Protein AF-A0A7T8JZR8-F1 (afdb_monomer_lite)

Sequence (482 aa):
LTDTHVFYMATYSELYRILKDQNLSDTCKFGSVLASLYPYTIGYLQSKGLVLSWADTKGLDTAALNANKAAFKNKFALISCYLFTYAYSEFETYISQVWRRYAAMCHSASMEPVQESEVKNLLQACKISLNYRSGIISEAFGIVLLGTQLDKRMYASVADLPEYKDLTAECPHTEGARLIRDQAKLIFTKFQQASFGFGLSILEPLESVKEQLSSVFQKEVSKLRELATAYGGADYAGLREFLPTSLEVKSYPMVIYCGLLYHGRTIVDPDKKKKWDKYNVTSVGEHVPSDRARTECKSIAERLPLPTAEYIAESVKYLQAPVIDSQIKEAKILPEEVFALCFMKKIEGSWADDYFNKVYGDDLKAALKEALSRSVEIRGLEGLRDANVALAVSAQMRVLEAEWRKARDEFDADSAKKSVSSVVKTHQLYTSSRGSPGLFSRKLRGSWSFSNRDLPIDIQGLTLTRDCSASEPSISIIYINK

Structure (mmCIF, N/CA/C/O backbone):
data_AF-A0A7T8JZR8-F1
#
_entry.id   AF-A0A7T8JZR8-F1
#
loop_
_atom_site.group_PDB
_atom_site.id
_atom_site.type_symbol
_atom_site.label_atom_id
_atom_site.label_alt_id
_atom_site.label_comp_id
_atom_site.label_asym_id
_atom_site.label_entity_id
_atom_site.label_seq_id
_atom_site.pdbx_PDB_ins_code
_atom_site.Cartn_x
_atom_site.Cartn_y
_atom_site.Cartn_z
_atom_site.occupancy
_atom_site.B_iso_or_equiv
_atom_site.auth_seq_id
_atom_site.auth_comp_id
_atom_site.auth_asym_id
_atom_site.auth_atom_id
_atom_site.pdbx_PDB_model_num
ATOM 1 N N . LEU A 1 1 ? -13.210 -22.589 -21.292 1.00 41.72 1 LEU A N 1
ATOM 2 C CA . LEU A 1 1 ? -11.832 -22.279 -21.727 1.00 41.72 1 LEU A CA 1
ATOM 3 C C . LEU A 1 1 ? -11.361 -21.166 -20.816 1.00 41.72 1 LEU A C 1
ATOM 5 O O . LEU A 1 1 ? -11.937 -20.094 -20.866 1.00 41.72 1 LEU A O 1
ATOM 9 N N . THR A 1 2 ? -10.480 -21.475 -19.871 1.00 47.91 2 THR A N 1
ATOM 10 C CA . THR A 1 2 ? -9.906 -20.487 -18.951 1.00 47.91 2 THR A CA 1
ATOM 11 C C . THR A 1 2 ? -9.156 -19.440 -19.766 1.00 47.91 2 THR A C 1
ATOM 13 O O . THR A 1 2 ? -8.331 -19.822 -20.600 1.00 47.91 2 THR A O 1
ATOM 16 N N . ASP A 1 3 ? -9.462 -18.157 -19.554 1.00 69.00 3 ASP A N 1
ATOM 17 C CA . ASP A 1 3 ? -8.757 -17.034 -20.175 1.00 69.00 3 ASP A CA 1
ATOM 18 C C . ASP A 1 3 ? -7.264 -17.173 -19.881 1.00 69.00 3 ASP A C 1
ATOM 20 O O . ASP A 1 3 ? -6.789 -16.897 -18.781 1.00 69.00 3 ASP A O 1
ATOM 24 N N . THR A 1 4 ? -6.521 -17.696 -20.852 1.00 84.69 4 THR A N 1
ATOM 25 C CA . THR A 1 4 ? -5.082 -17.874 -20.707 1.00 84.69 4 THR A CA 1
ATOM 26 C C . THR A 1 4 ? -4.462 -16.493 -20.805 1.00 84.69 4 THR A C 1
ATOM 28 O O . THR A 1 4 ? -4.531 -15.851 -21.853 1.00 84.69 4 THR A O 1
ATOM 31 N N . HIS A 1 5 ? -3.884 -16.011 -19.706 1.00 92.62 5 HIS A N 1
ATOM 32 C CA . HIS A 1 5 ? -3.177 -14.739 -19.719 1.00 92.62 5 HIS A CA 1
ATOM 33 C C . HIS A 1 5 ? -1.956 -14.837 -20.636 1.00 92.62 5 HIS A C 1
ATOM 35 O O . HIS A 1 5 ? -1.255 -15.846 -20.636 1.00 92.62 5 HIS A O 1
ATOM 41 N N . VAL A 1 6 ? -1.700 -13.788 -21.412 1.00 93.31 6 VAL A N 1
ATOM 42 C CA . VAL A 1 6 ? -0.499 -13.664 -22.242 1.00 93.31 6 VAL A CA 1
ATOM 43 C C . VAL A 1 6 ? 0.322 -12.504 -21.699 1.00 93.31 6 VAL A C 1
ATOM 45 O O . VAL A 1 6 ? -0.218 -11.439 -21.406 1.00 93.31 6 VAL A O 1
ATOM 48 N N . PHE A 1 7 ? 1.621 -12.719 -21.547 1.00 94.69 7 PHE A N 1
ATOM 49 C CA . PHE A 1 7 ? 2.598 -11.730 -21.115 1.00 94.69 7 PHE A CA 1
ATOM 50 C C . PHE A 1 7 ? 3.737 -11.695 -22.124 1.00 94.69 7 PHE A C 1
ATOM 52 O O . PHE A 1 7 ? 4.119 -12.729 -22.670 1.00 94.69 7 PHE A O 1
ATOM 59 N N . TYR A 1 8 ? 4.308 -10.520 -22.352 1.00 91.75 8 TYR A N 1
ATOM 60 C CA . TYR A 1 8 ? 5.354 -10.329 -23.345 1.00 91.75 8 TYR A CA 1
ATOM 61 C C . TYR A 1 8 ? 6.669 -9.911 -22.695 1.00 91.75 8 TYR A C 1
ATOM 63 O O . TYR A 1 8 ? 6.718 -8.952 -21.924 1.00 91.75 8 TYR A O 1
ATOM 71 N N . MET A 1 9 ? 7.742 -10.610 -23.053 1.00 89.31 9 MET A N 1
ATOM 72 C CA . MET A 1 9 ? 9.108 -10.138 -22.862 1.00 89.31 9 MET A CA 1
ATOM 73 C C . MET A 1 9 ? 9.462 -9.190 -24.005 1.00 89.31 9 MET A C 1
ATOM 75 O O . MET A 1 9 ? 9.386 -9.565 -25.177 1.00 89.31 9 MET A O 1
ATOM 79 N N . ALA A 1 10 ? 9.813 -7.957 -23.653 1.00 86.69 10 ALA A N 1
ATOM 80 C CA . ALA A 1 10 ? 9.878 -6.847 -24.589 1.00 86.69 10 ALA A CA 1
ATOM 81 C C . ALA A 1 10 ? 10.917 -5.795 -24.159 1.00 86.69 10 ALA A C 1
ATOM 83 O O . ALA A 1 10 ? 11.180 -5.575 -22.976 1.00 86.69 10 ALA A O 1
ATOM 84 N N . THR A 1 11 ? 11.489 -5.090 -25.130 1.00 83.69 11 THR A N 1
ATOM 85 C CA . THR A 1 11 ? 12.331 -3.907 -24.898 1.00 83.69 11 THR A CA 1
ATOM 86 C C . THR A 1 11 ? 11.499 -2.716 -24.402 1.00 83.69 11 THR A C 1
ATOM 88 O O . THR A 1 11 ? 10.284 -2.672 -24.574 1.00 83.69 11 THR A O 1
ATOM 91 N N . TYR A 1 12 ? 12.134 -1.663 -23.871 1.00 82.62 12 TYR A N 1
ATOM 92 C CA . TYR A 1 12 ? 11.438 -0.423 -23.466 1.00 82.62 12 TYR A CA 1
ATOM 93 C C . TYR A 1 12 ? 10.570 0.192 -24.581 1.00 82.62 12 TYR A C 1
ATOM 95 O O . TYR A 1 12 ? 9.507 0.756 -24.317 1.00 82.62 12 TYR A O 1
ATOM 103 N N . SER A 1 13 ? 11.017 0.107 -25.837 1.00 84.06 13 SER A N 1
ATOM 104 C CA . SER A 1 13 ? 10.266 0.626 -26.987 1.00 84.06 13 SER A CA 1
ATOM 105 C C . SER A 1 13 ? 9.010 -0.194 -27.272 1.00 84.06 13 SER A C 1
ATOM 107 O O . SER A 1 13 ? 7.984 0.367 -27.649 1.00 84.06 13 SER A O 1
ATOM 109 N N . GLU A 1 14 ? 9.091 -1.506 -27.091 1.00 88.25 14 GLU A N 1
ATOM 110 C CA . GLU A 1 14 ? 7.977 -2.429 -27.288 1.00 88.25 14 GLU A CA 1
ATOM 111 C C . GLU A 1 14 ? 7.014 -2.385 -26.108 1.00 88.25 14 GLU A C 1
ATOM 113 O O . GLU A 1 14 ? 5.815 -2.289 -26.334 1.00 88.25 14 GLU A O 1
ATOM 118 N N . LEU A 1 15 ? 7.509 -2.304 -24.869 1.00 90.50 15 LEU A N 1
ATOM 119 C CA . LEU A 1 15 ? 6.682 -2.046 -23.688 1.00 90.50 15 LEU A CA 1
ATOM 120 C C . LEU A 1 15 ? 5.866 -0.763 -23.853 1.00 90.50 15 LEU A C 1
ATOM 122 O O . LEU A 1 15 ? 4.669 -0.759 -23.592 1.00 90.50 15 LEU A O 1
ATOM 126 N N . TYR A 1 16 ? 6.468 0.314 -24.365 1.00 89.62 16 TYR A N 1
ATOM 127 C CA . TYR A 1 16 ? 5.731 1.544 -24.668 1.00 89.62 16 TYR A CA 1
ATOM 128 C C . TYR A 1 16 ? 4.582 1.319 -25.669 1.00 89.62 16 TYR A C 1
ATOM 130 O O . TYR A 1 16 ? 3.525 1.934 -25.535 1.00 89.62 16 TYR A O 1
ATOM 138 N N . ARG A 1 17 ? 4.762 0.436 -26.662 1.00 90.06 17 ARG A N 1
ATOM 139 C CA . ARG A 1 17 ? 3.700 0.056 -27.609 1.00 90.06 17 ARG A CA 1
ATOM 140 C C . ARG A 1 17 ? 2.640 -0.817 -26.937 1.00 90.06 17 ARG A C 1
ATOM 142 O O . ARG A 1 17 ? 1.466 -0.487 -27.045 1.00 90.06 17 ARG A O 1
ATOM 149 N N . ILE A 1 18 ? 3.053 -1.844 -26.191 1.00 92.38 18 ILE A N 1
ATOM 150 C CA . ILE A 1 18 ? 2.184 -2.752 -25.423 1.00 92.38 18 ILE A CA 1
ATOM 151 C C . ILE A 1 18 ? 1.272 -1.959 -24.481 1.00 92.38 18 ILE A C 1
ATOM 153 O O . ILE A 1 18 ? 0.063 -2.168 -24.465 1.00 92.38 18 ILE A O 1
ATOM 157 N N . LEU A 1 19 ? 1.823 -0.999 -23.731 1.00 94.00 19 LEU A N 1
ATOM 158 C CA . LEU A 1 19 ? 1.043 -0.181 -22.798 1.00 94.00 19 LEU A CA 1
ATOM 159 C C . LEU A 1 19 ? -0.003 0.693 -23.506 1.00 94.00 19 LEU A C 1
ATOM 161 O O . LEU A 1 19 ? -1.056 0.975 -22.932 1.00 94.00 19 LEU A O 1
ATOM 165 N N . LYS A 1 20 ? 0.266 1.126 -24.742 1.00 91.50 20 LYS A N 1
ATOM 166 C CA . LYS A 1 20 ? -0.655 1.942 -25.551 1.00 91.50 20 LYS A CA 1
ATOM 167 C C . LYS A 1 20 ? -1.647 1.116 -26.368 1.00 91.50 20 LYS A C 1
ATOM 169 O O . LYS A 1 20 ? -2.601 1.691 -26.890 1.00 91.50 20 LYS A O 1
ATOM 174 N N . ASP A 1 21 ? -1.442 -0.193 -26.486 1.00 91.00 21 ASP A N 1
ATOM 175 C CA . ASP A 1 21 ? -2.362 -1.076 -27.194 1.00 91.00 21 ASP A CA 1
ATOM 176 C C . ASP A 1 21 ? -3.663 -1.224 -26.397 1.00 91.00 21 ASP A C 1
ATOM 178 O O . ASP A 1 21 ? -3.667 -1.606 -25.228 1.00 91.00 21 ASP A O 1
ATOM 182 N N . GLN A 1 22 ? -4.787 -0.883 -27.016 1.00 90.44 22 GLN A N 1
ATOM 183 C CA . GLN A 1 22 ? -6.100 -0.919 -26.370 1.00 90.44 22 GLN A CA 1
ATOM 184 C C . GLN A 1 22 ? -6.739 -2.310 -26.421 1.00 90.44 22 GLN A C 1
ATOM 186 O O . GLN A 1 22 ? -7.722 -2.540 -25.724 1.00 90.44 22 GLN A O 1
ATOM 191 N N . ASN A 1 23 ? -6.178 -3.230 -27.208 1.00 90.56 23 ASN A N 1
ATOM 192 C CA . ASN A 1 23 ? -6.662 -4.603 -27.329 1.00 90.56 23 ASN A CA 1
ATOM 193 C C . ASN A 1 23 ? -6.076 -5.527 -26.254 1.00 90.56 23 ASN A C 1
ATOM 195 O O . ASN A 1 23 ? -6.557 -6.642 -26.070 1.00 90.56 23 ASN A O 1
ATOM 199 N N . LEU A 1 24 ? -5.033 -5.079 -25.550 1.00 91.12 24 LEU A N 1
ATOM 200 C CA . LEU A 1 24 ? -4.403 -5.839 -24.476 1.00 91.12 24 LEU A CA 1
ATOM 201 C C . LEU A 1 24 ? -5.038 -5.502 -23.127 1.00 91.12 24 LEU A C 1
ATOM 203 O O . LEU A 1 24 ? -5.243 -4.332 -22.794 1.00 91.12 24 LEU A O 1
ATOM 207 N N . SER A 1 25 ? -5.295 -6.538 -22.326 1.00 92.38 25 SER A N 1
ATOM 208 C CA . SER A 1 25 ? -5.801 -6.379 -20.963 1.00 92.38 25 SER A CA 1
ATOM 209 C C . SER A 1 25 ? -4.773 -5.709 -20.050 1.00 92.38 25 SER A C 1
ATOM 211 O O . SER A 1 25 ? -3.560 -5.804 -20.265 1.00 92.38 25 SER A O 1
ATOM 213 N N . ASP A 1 26 ? -5.243 -5.084 -18.969 1.00 92.88 26 ASP A N 1
ATOM 214 C CA . ASP A 1 26 ? -4.351 -4.514 -17.957 1.00 92.88 26 ASP A CA 1
ATOM 215 C C . ASP A 1 26 ? -3.457 -5.594 -17.323 1.00 92.88 26 ASP A C 1
ATOM 217 O O . ASP A 1 26 ? -2.276 -5.345 -17.086 1.00 92.88 26 ASP A O 1
ATOM 221 N N . THR A 1 27 ? -3.957 -6.826 -17.147 1.00 94.12 27 THR A N 1
ATOM 222 C CA . THR A 1 27 ? -3.154 -7.979 -16.693 1.00 94.12 27 THR A CA 1
ATOM 223 C C . THR A 1 27 ? -1.968 -8.232 -17.611 1.00 94.12 27 THR A C 1
ATOM 225 O O . THR A 1 27 ? -0.836 -8.323 -17.139 1.00 94.12 27 THR A O 1
ATOM 228 N N . CYS A 1 28 ? -2.218 -8.292 -18.922 1.00 94.44 28 CYS A N 1
ATOM 229 C CA . CYS A 1 28 ? -1.183 -8.473 -19.931 1.00 94.44 28 CYS A CA 1
ATOM 230 C C . CYS A 1 28 ? -0.156 -7.338 -19.859 1.00 94.44 28 CYS A C 1
ATOM 232 O O . CYS A 1 28 ? 1.047 -7.592 -19.818 1.00 94.44 28 CYS A O 1
ATOM 234 N N . LYS A 1 29 ? -0.615 -6.084 -19.797 1.00 95.12 29 LYS A N 1
ATOM 235 C CA . LYS A 1 29 ? 0.247 -4.894 -19.752 1.00 95.12 29 LYS A CA 1
ATOM 236 C C . LYS A 1 29 ? 1.151 -4.875 -18.521 1.00 95.12 29 LYS A C 1
ATOM 238 O O . LYS A 1 29 ? 2.370 -4.791 -18.669 1.00 95.12 29 LYS A O 1
ATOM 243 N N . PHE A 1 30 ? 0.578 -5.004 -17.321 1.00 95.69 30 PHE A N 1
ATOM 244 C CA . PHE A 1 30 ? 1.347 -5.043 -16.074 1.00 95.69 30 PHE A CA 1
ATOM 245 C C . PHE A 1 30 ? 2.316 -6.226 -16.057 1.00 95.69 30 PHE A C 1
ATOM 247 O O . PHE A 1 30 ? 3.506 -6.031 -15.814 1.00 95.69 30 PHE A O 1
ATOM 254 N N . GLY A 1 31 ? 1.838 -7.432 -16.376 1.00 95.12 31 GLY A N 1
ATOM 255 C CA . GLY A 1 31 ? 2.672 -8.632 -16.383 1.00 95.12 31 GLY A CA 1
ATOM 256 C C . GLY A 1 31 ? 3.821 -8.553 -17.390 1.00 95.12 31 GLY A C 1
ATOM 257 O O . GLY A 1 31 ? 4.935 -8.939 -17.059 1.00 95.12 31 GLY A O 1
ATOM 258 N N . SER A 1 32 ? 3.600 -7.967 -18.573 1.00 95.06 32 SER A N 1
ATOM 259 C CA . SER A 1 32 ? 4.653 -7.773 -19.585 1.00 95.06 32 SER A CA 1
ATOM 260 C C . SER A 1 32 ? 5.750 -6.823 -19.105 1.00 95.06 32 SER A C 1
ATOM 262 O O . SER A 1 32 ? 6.937 -7.101 -19.277 1.00 95.06 32 SER A O 1
ATOM 264 N N . VAL A 1 33 ? 5.373 -5.713 -18.457 1.00 94.38 33 VAL A N 1
ATOM 265 C CA . VAL A 1 33 ? 6.353 -4.787 -17.874 1.00 94.38 33 VAL A CA 1
ATOM 266 C C . VAL A 1 33 ? 7.140 -5.471 -16.754 1.00 94.38 33 VAL A C 1
ATOM 268 O O . VAL A 1 33 ? 8.365 -5.371 -16.737 1.00 94.38 33 VAL A O 1
ATOM 271 N N . LEU A 1 34 ? 6.468 -6.187 -15.847 1.00 94.31 34 LEU A N 1
ATOM 272 C CA . LEU A 1 34 ? 7.130 -6.879 -14.737 1.00 94.31 34 LEU A CA 1
ATOM 273 C C . LEU A 1 34 ? 8.073 -7.985 -15.236 1.00 94.31 34 LEU A C 1
ATOM 275 O O . LEU A 1 34 ? 9.227 -8.010 -14.819 1.00 94.31 34 LEU A O 1
ATOM 279 N N . ALA A 1 35 ? 7.636 -8.816 -16.187 1.00 91.94 35 ALA A N 1
ATOM 280 C CA . ALA A 1 35 ? 8.461 -9.855 -16.809 1.00 91.94 35 ALA A CA 1
ATOM 281 C C . ALA A 1 35 ? 9.707 -9.280 -17.497 1.00 91.94 35 ALA A C 1
ATOM 283 O O . ALA A 1 35 ? 10.788 -9.861 -17.423 1.00 91.94 35 ALA A O 1
ATOM 284 N N . SER A 1 36 ? 9.559 -8.131 -18.163 1.00 90.00 36 SER A N 1
ATOM 285 C CA . SER A 1 36 ? 10.637 -7.507 -18.934 1.00 90.00 36 SER A CA 1
ATOM 286 C C . SER A 1 36 ? 11.642 -6.752 -18.062 1.00 90.00 36 SER A C 1
ATOM 288 O O . SER A 1 36 ? 12.839 -6.781 -18.339 1.00 90.00 36 SER A O 1
ATOM 290 N N . LEU A 1 37 ? 11.178 -6.066 -17.010 1.00 88.62 37 LEU A N 1
ATOM 291 C CA . LEU A 1 37 ? 12.050 -5.323 -16.091 1.00 88.62 37 LEU A CA 1
ATOM 292 C C . LEU A 1 37 ? 12.668 -6.214 -15.009 1.00 88.62 37 LEU A C 1
ATOM 294 O O . LEU A 1 37 ? 13.766 -5.921 -14.536 1.00 88.62 37 LEU A O 1
ATOM 298 N N . TYR A 1 38 ? 11.975 -7.288 -14.628 1.00 89.94 38 TYR A N 1
ATOM 299 C CA . TYR A 1 38 ? 12.354 -8.185 -13.542 1.00 89.94 38 TYR A CA 1
ATOM 300 C C . TYR A 1 38 ? 12.228 -9.647 -13.996 1.00 89.94 38 TYR A C 1
ATOM 302 O O . TYR A 1 38 ? 11.272 -10.330 -13.619 1.00 89.94 38 TYR A O 1
ATOM 310 N N . PRO A 1 39 ? 13.186 -10.166 -14.789 1.00 87.06 39 PRO A N 1
ATOM 311 C CA . PRO A 1 39 ? 13.070 -11.492 -15.402 1.00 87.06 39 PRO A CA 1
ATOM 312 C C . PRO A 1 39 ? 12.898 -12.649 -14.405 1.00 87.06 39 PRO A C 1
ATOM 314 O O . PRO A 1 39 ? 12.284 -13.658 -14.728 1.00 87.06 39 PRO A O 1
ATOM 317 N N . TYR A 1 40 ? 13.339 -12.497 -13.155 1.00 87.12 40 TYR A N 1
ATOM 318 C CA . TYR A 1 40 ? 13.096 -13.489 -12.099 1.00 87.12 40 TYR A CA 1
ATOM 319 C C . TYR A 1 40 ? 11.605 -13.653 -11.724 1.00 87.12 40 TYR A C 1
ATOM 321 O O . TYR A 1 40 ? 11.249 -14.589 -11.013 1.00 87.12 40 TYR A O 1
ATOM 329 N N . THR A 1 41 ? 10.712 -12.783 -12.209 1.00 90.12 41 THR A N 1
ATOM 330 C CA . THR A 1 41 ? 9.250 -12.946 -12.093 1.00 90.12 41 THR A CA 1
ATOM 331 C C . THR A 1 41 ? 8.663 -13.886 -13.152 1.00 90.12 41 THR A C 1
ATOM 333 O O . THR A 1 41 ? 7.527 -14.339 -13.000 1.00 90.12 41 THR A O 1
ATOM 336 N N . ILE A 1 42 ? 9.418 -14.217 -14.210 1.00 90.31 42 ILE A N 1
ATOM 337 C CA . ILE A 1 42 ? 8.929 -14.987 -15.364 1.00 90.31 42 ILE A CA 1
ATOM 338 C C . ILE A 1 42 ? 8.408 -16.357 -14.945 1.00 90.31 42 ILE A C 1
ATOM 340 O O . ILE A 1 42 ? 7.319 -16.723 -15.371 1.00 90.31 42 ILE A O 1
ATOM 344 N N . GLY A 1 43 ? 9.125 -17.090 -14.086 1.00 90.50 43 GLY A N 1
ATOM 345 C CA . GLY A 1 43 ? 8.690 -18.423 -13.652 1.00 90.50 43 GLY A CA 1
ATOM 346 C C . GLY A 1 43 ? 7.310 -18.406 -12.982 1.00 90.50 43 GLY A C 1
ATOM 347 O O . GLY A 1 43 ? 6.474 -19.268 -13.245 1.00 90.50 43 GLY A O 1
ATOM 348 N N . TYR A 1 44 ? 7.028 -17.369 -12.187 1.00 91.69 44 TYR A N 1
ATOM 349 C CA . TYR A 1 44 ? 5.700 -17.167 -11.612 1.00 91.69 44 TYR A CA 1
ATOM 350 C C . TYR A 1 44 ? 4.665 -16.822 -12.685 1.00 91.69 44 TYR A C 1
ATOM 352 O O . TYR A 1 44 ? 3.624 -17.471 -12.757 1.00 91.69 44 TYR A O 1
ATOM 360 N N . LEU A 1 45 ? 4.948 -15.852 -13.556 1.00 92.88 45 LEU A N 1
ATOM 361 C CA . LEU A 1 45 ? 4.008 -15.435 -14.602 1.00 92.88 45 LEU A CA 1
ATOM 362 C C . LEU A 1 45 ? 3.698 -16.569 -15.595 1.00 92.88 45 LEU A C 1
ATOM 364 O O . LEU A 1 45 ? 2.551 -16.715 -16.010 1.00 92.88 45 LEU A O 1
ATOM 368 N N . GLN A 1 46 ? 4.673 -17.429 -15.900 1.00 93.38 46 GLN A N 1
ATOM 369 C CA . GLN A 1 46 ? 4.492 -18.649 -16.696 1.00 93.38 46 GLN A CA 1
ATOM 370 C C . GLN A 1 46 ? 3.576 -19.671 -16.013 1.00 93.38 46 GLN A C 1
ATOM 372 O O . GLN A 1 46 ? 2.843 -20.388 -16.685 1.00 93.38 46 GLN A O 1
ATOM 377 N N . SER A 1 47 ? 3.565 -19.734 -14.678 1.00 92.50 47 SER A N 1
ATOM 378 C CA . SER A 1 47 ? 2.621 -20.597 -13.952 1.00 92.50 47 SER A CA 1
ATOM 379 C C . SER A 1 47 ? 1.168 -20.106 -14.037 1.00 92.50 47 SER A C 1
ATOM 381 O O . SER A 1 47 ? 0.243 -20.872 -13.771 1.00 92.50 47 SER A O 1
ATOM 383 N N . LYS A 1 48 ? 0.958 -18.834 -14.410 1.00 93.12 48 LYS A N 1
ATOM 384 C CA . LYS A 1 48 ? -0.357 -18.179 -14.503 1.00 93.12 48 LYS A CA 1
ATOM 385 C C . LYS A 1 48 ? -0.820 -17.940 -15.945 1.00 93.12 48 LYS A C 1
ATOM 387 O O . LYS A 1 48 ? -1.968 -17.557 -16.158 1.00 93.12 48 LYS A O 1
ATOM 392 N N . GLY A 1 49 ? 0.052 -18.133 -16.933 1.00 91.81 49 GLY A N 1
ATOM 393 C CA . GLY A 1 49 ? -0.225 -17.833 -18.334 1.00 91.81 49 GLY A CA 1
ATOM 394 C C . GLY A 1 49 ? 0.957 -18.118 -19.260 1.00 91.81 49 GLY A C 1
ATOM 395 O O . GLY A 1 49 ? 1.936 -18.753 -18.885 1.00 91.81 49 GLY A O 1
ATOM 396 N N . LEU A 1 50 ? 0.876 -17.634 -20.494 1.00 90.56 50 LEU A N 1
ATOM 397 C CA . LEU A 1 50 ? 1.939 -17.756 -21.486 1.00 90.56 50 LEU A CA 1
ATOM 398 C C . LEU A 1 50 ? 2.843 -16.528 -21.433 1.00 90.56 50 LEU A C 1
ATOM 400 O O . LEU A 1 50 ? 2.371 -15.406 -21.592 1.00 90.56 50 LEU A O 1
ATOM 404 N N . VAL A 1 51 ? 4.149 -16.738 -21.267 1.00 88.56 51 VAL A N 1
ATOM 405 C CA . VAL A 1 51 ? 5.152 -15.681 -21.446 1.00 88.56 51 VAL A CA 1
ATOM 406 C C . VAL A 1 51 ? 5.796 -15.865 -22.814 1.00 88.56 51 VAL A C 1
ATOM 408 O O . VAL A 1 51 ? 6.483 -16.857 -23.053 1.00 88.56 51 VAL A O 1
ATOM 411 N N . LEU A 1 52 ? 5.543 -14.922 -23.717 1.00 87.38 52 LEU A N 1
ATOM 412 C CA . LEU A 1 52 ? 6.013 -14.936 -25.098 1.00 87.38 52 LEU A CA 1
ATOM 413 C C . LEU A 1 52 ? 7.110 -13.889 -25.297 1.00 87.38 52 LEU A C 1
ATOM 415 O O . LEU A 1 52 ? 7.097 -12.828 -24.676 1.00 87.38 52 LEU A O 1
ATOM 419 N N . SER A 1 53 ? 8.045 -14.160 -26.202 1.00 81.56 53 SER A N 1
ATOM 420 C CA . SER A 1 53 ? 8.950 -13.126 -26.711 1.00 81.56 53 SER A CA 1
ATOM 421 C C . SER A 1 53 ? 8.230 -12.313 -27.787 1.00 81.56 53 SER A C 1
ATOM 423 O O . SER A 1 53 ? 7.568 -12.900 -28.643 1.00 81.56 53 SER A O 1
ATOM 425 N N . TRP A 1 54 ? 8.338 -10.983 -27.752 1.00 71.56 54 TRP A N 1
ATOM 426 C CA . TRP A 1 54 ? 7.700 -10.125 -28.758 1.00 71.56 54 TRP A CA 1
ATOM 427 C C . TRP A 1 54 ? 8.386 -10.227 -30.143 1.00 71.56 54 TRP A C 1
ATOM 429 O O . TRP A 1 54 ? 7.681 -10.211 -31.147 1.00 71.56 54 TRP A O 1
ATOM 439 N N . ALA A 1 55 ? 9.721 -10.385 -30.184 1.00 53.75 55 ALA A N 1
ATOM 440 C CA . ALA A 1 55 ? 10.600 -10.928 -31.248 1.00 53.75 55 ALA A CA 1
ATOM 441 C C . ALA A 1 55 ? 12.068 -10.483 -30.990 1.00 53.75 55 ALA A C 1
ATOM 443 O O . ALA A 1 55 ? 12.284 -9.372 -30.522 1.00 53.75 55 ALA A O 1
ATOM 444 N N . ASP A 1 56 ? 13.060 -11.344 -31.284 1.00 43.16 56 ASP A N 1
ATOM 445 C CA . ASP A 1 56 ? 14.531 -11.139 -31.237 1.00 43.16 56 ASP A CA 1
ATOM 446 C C . ASP A 1 56 ? 15.104 -10.268 -30.097 1.00 43.16 56 ASP A C 1
ATOM 448 O O . ASP A 1 56 ? 15.451 -9.096 -30.253 1.00 43.16 56 ASP A O 1
ATOM 452 N N . THR A 1 57 ? 15.323 -10.888 -28.935 1.00 47.62 57 THR A N 1
ATOM 453 C CA . THR A 1 57 ? 16.036 -10.277 -27.807 1.00 47.62 57 THR A CA 1
ATOM 454 C C . THR A 1 57 ? 17.497 -9.976 -28.156 1.00 47.62 57 THR A C 1
ATOM 456 O O . THR A 1 57 ? 18.368 -10.839 -28.041 1.00 47.62 57 THR A O 1
ATOM 459 N N . LYS A 1 58 ? 17.806 -8.716 -28.471 1.00 40.53 58 LYS A N 1
ATOM 460 C CA . LYS A 1 58 ? 19.057 -8.106 -28.004 1.00 40.53 58 LYS A CA 1
ATOM 461 C C . LYS A 1 58 ? 18.720 -7.302 -26.760 1.00 40.53 58 LYS A C 1
ATOM 463 O O . LYS A 1 58 ? 17.764 -6.533 -26.768 1.00 40.53 58 LYS A O 1
ATOM 468 N N . GLY A 1 59 ? 19.437 -7.613 -25.681 1.00 46.22 59 GLY A N 1
ATOM 469 C CA . GLY A 1 59 ? 19.127 -7.204 -24.317 1.00 46.22 59 GLY A CA 1
ATOM 470 C C . GLY A 1 59 ? 18.969 -5.700 -24.121 1.00 46.22 59 GLY A C 1
ATOM 471 O O . GLY A 1 59 ? 19.132 -4.901 -25.037 1.00 46.22 59 GLY A O 1
ATOM 472 N N . LEU A 1 60 ? 18.649 -5.337 -22.882 1.00 46.56 60 LEU A N 1
ATOM 473 C CA . LEU A 1 60 ? 18.588 -3.964 -22.392 1.00 46.56 60 LEU A CA 1
ATOM 474 C C . LEU A 1 60 ? 19.784 -3.145 -22.894 1.00 46.56 60 LEU A C 1
ATOM 476 O O . LEU A 1 60 ? 20.873 -3.215 -22.331 1.00 46.56 60 LEU A O 1
ATOM 480 N N . ASP A 1 61 ? 19.570 -2.382 -23.965 1.00 45.59 61 ASP A N 1
ATOM 481 C CA . ASP A 1 61 ? 20.592 -1.517 -24.532 1.00 45.59 61 ASP A CA 1
ATOM 482 C C . ASP A 1 61 ? 20.734 -0.284 -23.633 1.00 45.59 61 ASP A C 1
ATOM 484 O O . ASP A 1 61 ? 20.110 0.762 -23.824 1.00 45.59 61 ASP A O 1
ATOM 488 N N . THR A 1 62 ? 21.538 -0.437 -22.585 1.00 45.44 62 THR A N 1
ATOM 489 C CA . THR A 1 62 ? 21.961 0.652 -21.706 1.00 45.44 62 THR A CA 1
ATOM 490 C C . THR A 1 62 ? 22.808 1.688 -22.451 1.00 45.44 62 THR A C 1
ATOM 492 O O . THR A 1 62 ? 22.893 2.825 -21.987 1.00 45.44 62 THR A O 1
ATOM 495 N N . ALA A 1 63 ? 23.365 1.375 -23.631 1.00 44.75 63 ALA A N 1
ATOM 496 C CA . ALA A 1 63 ? 24.058 2.355 -24.467 1.00 44.75 63 ALA A CA 1
ATOM 497 C C . ALA A 1 63 ? 23.068 3.298 -25.184 1.00 44.75 63 ALA A C 1
ATOM 499 O O . ALA A 1 63 ? 23.349 4.492 -25.338 1.00 44.75 63 ALA A O 1
ATOM 500 N N . ALA A 1 64 ? 21.856 2.829 -25.505 1.00 43.84 64 ALA A N 1
ATOM 501 C CA . ALA A 1 64 ? 20.774 3.665 -26.038 1.00 43.84 64 ALA A CA 1
ATOM 502 C C . ALA A 1 64 ? 20.201 4.673 -25.019 1.00 43.84 64 ALA A C 1
ATOM 504 O O . ALA A 1 64 ? 19.592 5.670 -25.421 1.00 43.84 64 ALA A O 1
ATOM 505 N N . LEU A 1 65 ? 20.446 4.475 -23.717 1.00 45.94 65 LEU A N 1
ATOM 506 C CA . LEU A 1 65 ? 20.067 5.410 -22.645 1.00 45.94 65 LEU A CA 1
ATOM 507 C C . LEU A 1 65 ? 20.714 6.799 -22.838 1.00 45.94 65 LEU A C 1
ATOM 509 O O . LEU A 1 65 ? 20.158 7.816 -22.422 1.00 45.94 65 LEU A O 1
ATOM 513 N N . ASN A 1 66 ? 21.849 6.849 -23.548 1.00 46.66 66 ASN A N 1
ATOM 514 C CA . ASN A 1 66 ? 22.612 8.070 -23.803 1.00 46.66 66 ASN A CA 1
ATOM 515 C C . ASN A 1 66 ? 22.385 8.689 -25.195 1.00 46.66 66 ASN A C 1
ATOM 517 O O . ASN A 1 66 ? 22.612 9.889 -25.352 1.00 46.66 66 ASN A O 1
ATOM 521 N N . ALA A 1 67 ? 21.917 7.925 -26.190 1.00 49.25 67 ALA A N 1
ATOM 522 C CA . ALA A 1 67 ? 21.903 8.359 -27.593 1.00 49.25 67 ALA A CA 1
ATOM 523 C C . ALA A 1 67 ? 20.660 9.178 -28.005 1.00 49.25 67 ALA A C 1
ATOM 525 O O . ALA A 1 67 ? 20.742 9.995 -28.920 1.00 49.25 67 ALA A O 1
ATOM 526 N N . ASN A 1 68 ? 19.509 9.008 -27.334 1.00 58.38 68 ASN A N 1
ATOM 527 C CA . ASN A 1 68 ? 18.300 9.806 -27.599 1.00 58.38 68 ASN A CA 1
ATOM 528 C C . ASN A 1 68 ? 17.479 10.052 -26.319 1.00 58.38 68 ASN A C 1
ATOM 530 O O . ASN A 1 68 ? 16.438 9.433 -26.071 1.00 58.38 68 ASN A O 1
ATOM 534 N N . LYS A 1 69 ? 17.982 10.969 -25.483 1.00 62.47 69 LYS A N 1
ATOM 535 C CA . LYS A 1 69 ? 17.457 11.247 -24.135 1.00 62.47 69 LYS A CA 1
ATOM 536 C C . LYS A 1 69 ? 15.971 11.631 -24.126 1.00 62.47 69 LYS A C 1
ATOM 538 O O . LYS A 1 69 ? 15.249 11.197 -23.237 1.00 62.47 69 LYS A O 1
ATOM 543 N N . ALA A 1 70 ? 15.489 12.393 -25.111 1.00 62.72 70 ALA A N 1
ATOM 544 C CA . ALA A 1 70 ? 14.092 12.843 -25.157 1.00 62.72 70 ALA A CA 1
ATOM 545 C C . ALA A 1 70 ? 13.108 11.693 -25.450 1.00 62.72 70 ALA A C 1
ATOM 547 O O . ALA A 1 70 ? 12.118 11.523 -24.741 1.00 62.72 70 ALA A O 1
ATOM 548 N N . ALA A 1 71 ? 13.412 10.843 -26.438 1.00 65.31 71 ALA A N 1
ATOM 549 C CA . ALA A 1 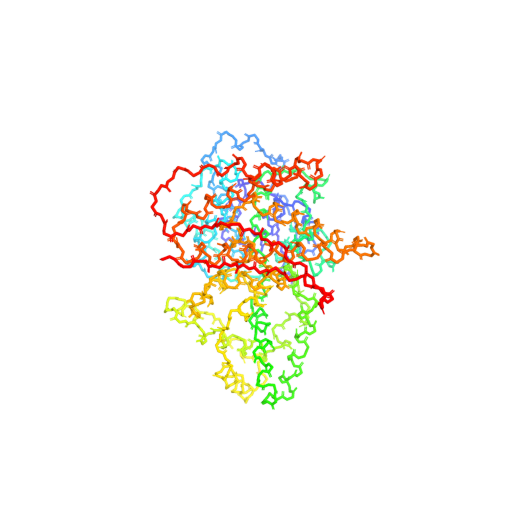71 ? 12.568 9.691 -26.764 1.00 65.31 71 ALA A CA 1
ATOM 550 C C . ALA A 1 71 ? 12.565 8.631 -25.648 1.00 65.31 71 ALA A C 1
ATOM 552 O O . ALA A 1 71 ? 11.570 7.925 -25.467 1.00 65.31 71 ALA A O 1
ATOM 553 N N . PHE A 1 72 ? 13.663 8.513 -24.894 1.00 75.25 72 PHE A N 1
ATOM 554 C CA . PHE A 1 72 ? 13.736 7.640 -23.724 1.00 75.25 72 PHE A CA 1
ATOM 555 C C . PHE A 1 72 ? 12.936 8.190 -22.536 1.00 75.25 72 PHE A C 1
ATOM 557 O O . PHE A 1 72 ? 12.215 7.420 -21.904 1.00 75.25 72 PHE A O 1
ATOM 564 N N . LYS A 1 73 ? 12.988 9.507 -22.271 1.00 80.31 73 LYS A N 1
ATOM 565 C CA . LYS A 1 73 ? 12.251 10.154 -21.169 1.00 80.31 73 LYS A CA 1
ATOM 566 C C . LYS A 1 73 ? 10.761 9.803 -21.184 1.00 80.31 73 LYS A C 1
ATOM 568 O O . LYS A 1 73 ? 10.256 9.334 -20.169 1.00 80.31 73 LYS A O 1
ATOM 573 N N . ASN A 1 74 ? 10.091 9.913 -22.333 1.00 84.88 74 ASN A N 1
ATOM 574 C CA . ASN A 1 74 ? 8.653 9.620 -22.432 1.00 84.88 74 ASN A CA 1
ATOM 575 C C . ASN A 1 74 ? 8.333 8.130 -22.266 1.00 84.88 74 ASN A C 1
ATOM 577 O O . ASN A 1 74 ? 7.302 7.777 -21.691 1.00 84.88 74 ASN A O 1
ATOM 581 N N . LYS A 1 75 ? 9.224 7.244 -22.726 1.00 88.38 75 LYS A N 1
ATOM 582 C CA . LYS A 1 75 ? 9.078 5.793 -22.534 1.00 88.38 75 LYS A CA 1
ATOM 583 C C . LYS A 1 75 ? 9.245 5.413 -21.068 1.00 88.38 75 LYS A C 1
ATOM 585 O O . LYS A 1 75 ? 8.398 4.713 -20.520 1.00 88.38 75 LYS A O 1
ATOM 590 N N . PHE A 1 76 ? 10.309 5.906 -20.437 1.00 88.12 76 PHE A N 1
ATOM 591 C CA . PHE A 1 76 ? 10.597 5.666 -19.028 1.00 88.12 76 PHE A CA 1
ATOM 592 C C . PHE A 1 76 ? 9.504 6.250 -18.125 1.00 88.12 76 PHE A C 1
ATOM 594 O O . PHE A 1 76 ? 9.059 5.562 -17.209 1.00 88.12 76 PHE A O 1
ATOM 601 N N . ALA A 1 77 ? 9.022 7.463 -18.426 1.00 91.62 77 ALA A N 1
ATOM 602 C CA . ALA A 1 77 ? 7.891 8.086 -17.743 1.00 91.62 77 ALA A CA 1
ATOM 603 C C . ALA A 1 77 ? 6.633 7.226 -17.846 1.00 91.62 77 ALA A C 1
ATOM 605 O O . ALA A 1 77 ? 6.046 6.897 -16.820 1.00 91.62 77 ALA A O 1
ATOM 606 N N . LEU A 1 78 ? 6.249 6.804 -19.058 1.00 92.62 78 LEU A N 1
ATOM 607 C CA . LEU A 1 78 ? 5.051 5.989 -19.226 1.00 92.62 78 LEU A CA 1
ATOM 608 C C . LEU A 1 78 ? 5.156 4.670 -18.454 1.00 92.62 78 LEU A C 1
ATOM 610 O O . LEU A 1 78 ? 4.260 4.366 -17.680 1.00 92.62 78 LEU A O 1
ATOM 614 N N . ILE A 1 79 ? 6.242 3.912 -18.628 1.00 92.75 79 ILE A N 1
ATOM 615 C CA . ILE A 1 79 ? 6.418 2.596 -17.991 1.00 92.75 79 ILE A CA 1
ATOM 616 C C . ILE A 1 79 ? 6.404 2.711 -16.464 1.00 92.75 79 ILE A C 1
ATOM 618 O O . ILE A 1 79 ? 5.677 1.980 -15.792 1.00 92.75 79 ILE A O 1
ATOM 622 N N . SER A 1 80 ? 7.167 3.662 -15.924 1.00 93.12 80 SER A N 1
ATOM 623 C CA . SER A 1 80 ? 7.243 3.925 -14.487 1.00 93.12 80 SER A CA 1
ATOM 624 C C . SER A 1 80 ? 5.887 4.306 -13.906 1.00 93.12 80 SER A C 1
ATOM 626 O O . SER A 1 80 ? 5.400 3.691 -12.958 1.00 93.12 80 SER A O 1
ATOM 628 N N . CYS A 1 81 ? 5.260 5.324 -14.497 1.00 93.06 81 CYS A N 1
ATOM 629 C CA . CYS A 1 81 ? 4.007 5.858 -14.000 1.00 93.06 81 CYS A CA 1
ATOM 630 C C . CYS A 1 81 ? 2.879 4.833 -14.134 1.00 93.06 81 CYS A C 1
ATOM 632 O O . CYS A 1 81 ? 2.075 4.708 -13.214 1.00 93.06 81 CYS A O 1
ATOM 634 N N . TYR A 1 82 ? 2.856 4.062 -15.229 1.00 93.25 82 TYR A N 1
ATOM 635 C CA . TYR A 1 82 ? 1.889 2.988 -15.445 1.00 93.25 82 TYR A CA 1
ATOM 636 C C . TYR A 1 82 ? 1.955 1.958 -14.318 1.00 93.25 82 TYR A C 1
ATOM 638 O O . TYR A 1 82 ? 0.929 1.679 -13.705 1.00 93.25 82 TYR A O 1
ATOM 646 N N . LEU A 1 83 ? 3.148 1.454 -13.972 1.00 93.50 83 LEU A N 1
ATOM 647 C CA . LEU A 1 83 ? 3.314 0.507 -12.861 1.00 93.50 83 LEU A CA 1
ATOM 648 C C . LEU A 1 83 ? 2.773 1.063 -11.541 1.00 93.50 83 LEU A C 1
ATOM 650 O O . LEU A 1 83 ? 2.044 0.372 -10.832 1.00 93.50 83 LEU A O 1
ATOM 654 N N . PHE A 1 84 ? 3.084 2.320 -11.228 1.00 91.94 84 PHE A N 1
ATOM 655 C CA . PHE A 1 84 ? 2.641 2.941 -9.981 1.00 91.94 84 PHE A CA 1
ATOM 656 C C . PHE A 1 84 ? 1.130 3.140 -9.918 1.00 91.94 84 PHE A C 1
ATOM 658 O O . PHE A 1 84 ? 0.574 3.090 -8.823 1.00 91.94 84 PHE A O 1
ATOM 665 N N . THR A 1 85 ? 0.444 3.296 -11.058 1.00 90.94 85 THR A N 1
ATOM 666 C CA . THR A 1 85 ? -1.027 3.392 -11.066 1.00 90.94 85 THR A CA 1
ATOM 667 C C . THR A 1 85 ? -1.705 2.167 -10.448 1.00 90.94 85 THR A C 1
ATOM 669 O O . THR A 1 85 ? -2.790 2.309 -9.885 1.00 90.94 85 THR A O 1
ATOM 672 N N . TYR A 1 86 ? -1.051 0.996 -10.450 1.00 91.25 86 TYR A N 1
ATOM 673 C CA . TYR A 1 86 ? -1.585 -0.227 -9.842 1.00 91.25 86 TYR A CA 1
ATOM 674 C C . TYR A 1 86 ? -1.873 -0.082 -8.342 1.00 91.25 86 TYR A C 1
ATOM 676 O O . TYR A 1 86 ? -2.761 -0.744 -7.812 1.00 91.25 86 TYR A O 1
ATOM 684 N N . ALA A 1 87 ? -1.164 0.804 -7.641 1.00 87.44 87 ALA A N 1
ATOM 685 C CA . ALA A 1 87 ? -1.383 1.021 -6.217 1.00 87.44 87 ALA A CA 1
ATOM 686 C C . ALA A 1 87 ? -2.624 1.877 -5.908 1.00 87.44 87 ALA A C 1
ATOM 688 O O . ALA A 1 87 ? -3.133 1.855 -4.787 1.00 87.44 87 ALA A O 1
ATOM 689 N N . TYR A 1 88 ? -3.153 2.601 -6.898 1.00 81.94 88 TYR A N 1
ATOM 690 C CA . TYR A 1 88 ? -4.166 3.637 -6.704 1.00 81.94 88 TYR A CA 1
ATOM 691 C C . TYR A 1 88 ? -5.534 3.246 -7.272 1.00 81.94 88 TYR A C 1
ATOM 693 O O . TYR A 1 88 ? -5.646 2.361 -8.123 1.00 81.94 88 TYR A O 1
ATOM 701 N N . SER A 1 89 ? -6.584 3.872 -6.745 1.00 69.50 89 SER A N 1
ATOM 702 C CA . SER A 1 89 ? -7.994 3.626 -7.085 1.00 69.50 89 SER A CA 1
ATOM 703 C C . SER A 1 89 ? -8.680 4.814 -7.787 1.00 69.50 89 SER A C 1
ATOM 705 O O . SER A 1 89 ? -9.687 4.634 -8.465 1.00 69.50 89 SER A O 1
ATOM 707 N N . GLU A 1 90 ? -8.128 6.033 -7.705 1.00 67.56 90 GLU A N 1
ATOM 708 C CA . GLU A 1 90 ? -8.768 7.256 -8.229 1.00 67.56 90 GLU A CA 1
ATOM 709 C C . GLU A 1 90 ? -7.861 8.107 -9.136 1.00 67.56 90 GLU A C 1
ATOM 711 O O . GLU A 1 90 ? -6.862 8.648 -8.661 1.00 67.56 90 GLU A O 1
ATOM 716 N N . PHE A 1 91 ? -8.257 8.318 -10.403 1.00 64.19 91 PHE A N 1
ATOM 717 C CA . PHE A 1 91 ? -7.473 9.028 -11.440 1.00 64.19 91 PHE A CA 1
ATOM 718 C C . PHE A 1 91 ? -6.904 10.380 -11.018 1.00 64.19 91 PHE A C 1
ATOM 720 O O . PHE A 1 91 ? -5.692 10.568 -10.962 1.00 64.19 91 PHE A O 1
ATOM 727 N N . GLU A 1 92 ? -7.785 11.337 -10.726 1.00 59.75 92 GLU A N 1
ATOM 728 C CA . GLU A 1 92 ? -7.394 12.739 -10.551 1.00 59.75 92 GLU A CA 1
ATOM 729 C C . GLU A 1 92 ? -6.542 12.951 -9.288 1.00 59.75 92 GLU A C 1
ATOM 731 O O . GLU A 1 92 ? -5.691 13.836 -9.257 1.00 59.75 92 GLU A O 1
ATOM 736 N N . THR A 1 93 ? -6.701 12.106 -8.263 1.00 64.75 93 THR A N 1
ATOM 737 C CA . THR A 1 93 ? -5.919 12.192 -7.021 1.00 64.75 93 THR A CA 1
ATOM 738 C C . THR A 1 93 ? -4.543 11.523 -7.149 1.00 64.75 93 THR A C 1
ATOM 740 O O . THR A 1 93 ? -3.616 11.909 -6.428 1.00 64.75 93 THR A O 1
ATOM 743 N N . TYR A 1 94 ? -4.371 10.542 -8.049 1.00 76.44 94 TYR A N 1
ATOM 744 C CA . TYR A 1 94 ? -3.108 9.804 -8.150 1.00 76.44 94 TYR A CA 1
ATOM 745 C C . TYR A 1 94 ? -2.104 10.385 -9.137 1.00 76.44 94 TYR A C 1
ATOM 747 O O . TYR A 1 94 ? -0.919 10.148 -8.925 1.00 76.44 94 TYR A O 1
ATOM 755 N N . ILE A 1 95 ? -2.502 11.117 -10.190 1.00 86.06 95 ILE A N 1
ATOM 756 C CA . ILE A 1 95 ? -1.542 11.568 -11.224 1.00 86.06 95 ILE A CA 1
ATOM 757 C C . ILE A 1 95 ? -0.397 12.364 -10.594 1.00 86.06 95 ILE A C 1
ATOM 759 O O . ILE A 1 95 ? 0.765 12.036 -10.824 1.00 86.06 95 ILE A O 1
ATOM 763 N N . SER A 1 96 ? -0.712 13.312 -9.707 1.00 86.00 96 SER A N 1
ATOM 764 C CA . SER A 1 96 ? 0.309 14.076 -8.981 1.00 86.00 96 SER A CA 1
ATOM 765 C C . SER A 1 96 ? 1.172 13.187 -8.077 1.00 86.00 96 SER A C 1
ATOM 767 O O . SER A 1 96 ? 2.377 13.398 -7.966 1.00 86.00 96 SER A O 1
ATOM 769 N N . GLN A 1 97 ? 0.599 12.161 -7.438 1.00 86.75 97 GLN A N 1
ATOM 770 C CA . GLN A 1 97 ? 1.358 11.251 -6.568 1.00 86.75 97 GLN A CA 1
ATOM 771 C C . GLN A 1 97 ? 2.309 10.360 -7.373 1.00 86.75 97 GLN A C 1
ATOM 773 O O . GLN A 1 97 ? 3.490 10.263 -7.048 1.00 86.75 97 GLN A O 1
ATOM 778 N N . VAL A 1 98 ? 1.810 9.765 -8.454 1.00 90.38 98 VAL A N 1
ATOM 779 C CA . VAL A 1 98 ? 2.579 8.958 -9.403 1.00 90.38 98 VAL A CA 1
ATOM 780 C C . VAL A 1 98 ? 3.688 9.797 -10.039 1.00 90.38 98 VAL A C 1
ATOM 782 O O . VAL A 1 98 ? 4.840 9.360 -10.074 1.00 90.38 98 VAL A O 1
ATOM 785 N N . TRP A 1 99 ? 3.376 11.026 -10.461 1.00 93.25 99 TRP A N 1
ATOM 786 C CA . TRP A 1 99 ? 4.359 11.961 -11.001 1.00 93.25 99 TRP A CA 1
ATOM 787 C C . TRP A 1 99 ? 5.441 12.302 -9.977 1.00 93.25 99 TRP A C 1
ATOM 789 O O . TRP A 1 99 ? 6.612 12.240 -10.323 1.00 93.25 99 TRP A O 1
ATOM 799 N N . ARG A 1 100 ? 5.105 12.576 -8.708 1.00 91.69 100 ARG A N 1
ATOM 800 C CA . ARG A 1 100 ? 6.115 12.842 -7.662 1.00 91.69 100 ARG A CA 1
ATOM 801 C C . ARG A 1 100 ? 7.072 11.670 -7.461 1.00 91.69 100 ARG A C 1
ATOM 803 O O . ARG A 1 100 ? 8.268 11.889 -7.294 1.00 91.69 100 ARG A O 1
ATOM 810 N N . ARG A 1 101 ? 6.570 10.430 -7.502 1.00 92.31 101 ARG A N 1
ATOM 811 C CA . ARG A 1 101 ? 7.404 9.217 -7.407 1.00 92.31 101 ARG A CA 1
ATOM 812 C C . ARG A 1 101 ? 8.322 9.081 -8.621 1.00 92.31 101 ARG A C 1
ATOM 814 O O . ARG A 1 101 ? 9.513 8.827 -8.470 1.00 92.31 101 ARG A O 1
ATOM 821 N N . TYR A 1 102 ? 7.797 9.332 -9.818 1.00 93.75 102 TYR A N 1
ATOM 822 C CA . TYR A 1 102 ? 8.594 9.405 -11.041 1.00 93.75 102 TYR A CA 1
ATOM 823 C C . TYR A 1 102 ? 9.649 10.518 -11.010 1.00 93.75 102 TYR A C 1
ATOM 825 O O . TYR A 1 102 ? 10.811 10.277 -11.340 1.00 93.75 102 TYR A O 1
ATOM 833 N N . ALA A 1 103 ? 9.278 11.712 -10.555 1.00 92.88 103 ALA A N 1
ATOM 834 C CA . ALA A 1 103 ? 10.183 12.834 -10.405 1.00 92.88 103 ALA A CA 1
ATOM 835 C C . ALA A 1 103 ? 11.303 12.489 -9.421 1.00 92.88 103 ALA A C 1
ATOM 837 O O . ALA A 1 103 ? 12.464 12.724 -9.742 1.00 92.88 103 ALA A O 1
ATOM 838 N N . ALA A 1 104 ? 10.995 11.858 -8.284 1.00 89.81 104 ALA A N 1
ATOM 839 C CA . ALA A 1 104 ? 12.001 11.401 -7.327 1.00 89.81 104 ALA A CA 1
ATOM 840 C C . ALA A 1 104 ? 13.024 10.443 -7.967 1.00 89.81 104 ALA A C 1
ATOM 842 O O . ALA A 1 104 ? 14.224 10.633 -7.783 1.00 89.81 104 ALA A O 1
ATOM 843 N N . MET A 1 105 ? 12.582 9.487 -8.796 1.00 91.38 105 MET A N 1
ATOM 844 C CA . MET A 1 105 ? 13.507 8.621 -9.550 1.00 91.38 105 MET A CA 1
ATOM 845 C C . MET A 1 105 ? 14.390 9.398 -10.514 1.00 91.38 105 MET A C 1
ATOM 847 O O . MET A 1 105 ? 15.584 9.129 -10.603 1.00 91.38 105 MET A O 1
ATOM 851 N N . CYS A 1 106 ? 13.806 10.352 -11.242 1.00 89.25 106 CYS A N 1
ATOM 852 C CA . CYS A 1 106 ? 14.551 11.189 -12.173 1.00 89.25 106 CYS A CA 1
ATOM 853 C C . CYS A 1 106 ? 15.651 11.963 -11.440 1.00 89.25 106 CYS A C 1
ATOM 855 O O . CYS A 1 106 ? 16.794 11.944 -11.885 1.00 89.25 106 CYS A O 1
ATOM 857 N N . HIS A 1 107 ? 15.350 12.536 -10.271 1.00 87.00 107 HIS A N 1
ATOM 858 C CA . HIS A 1 107 ? 16.349 13.213 -9.443 1.00 87.00 107 HIS A CA 1
ATOM 859 C C . HIS A 1 107 ? 17.468 12.260 -9.004 1.00 87.00 107 HIS A C 1
ATOM 861 O O . HIS A 1 107 ? 18.640 12.591 -9.171 1.00 87.00 107 HIS A O 1
ATOM 867 N N . SER A 1 108 ? 17.136 11.053 -8.529 1.00 83.44 108 SER A N 1
ATOM 868 C CA . SER A 1 108 ? 18.141 10.036 -8.176 1.00 83.44 108 SER A CA 1
ATOM 869 C C . SER A 1 108 ? 19.022 9.622 -9.361 1.00 83.44 108 SER A C 1
ATOM 871 O O . SER A 1 108 ? 20.187 9.291 -9.167 1.00 83.44 108 SER A O 1
ATOM 873 N N . ALA A 1 109 ? 18.487 9.670 -10.582 1.00 83.00 109 ALA A N 1
ATOM 874 C CA . ALA A 1 109 ? 19.205 9.363 -11.818 1.00 83.00 109 ALA A CA 1
ATOM 875 C C . ALA A 1 109 ? 19.918 10.574 -12.449 1.00 83.00 109 ALA A C 1
ATOM 877 O O . ALA A 1 109 ? 20.465 10.449 -13.544 1.00 83.00 109 ALA A O 1
ATOM 878 N N . SER A 1 110 ? 19.877 11.759 -11.822 1.00 83.50 110 SER A N 1
ATOM 879 C CA . SER A 1 110 ? 20.334 13.022 -12.433 1.00 83.50 110 SER A CA 1
ATOM 880 C C . SER A 1 110 ? 19.675 13.311 -13.795 1.00 83.50 110 SER A C 1
ATOM 882 O O . SER A 1 110 ? 20.286 13.846 -14.722 1.00 83.50 110 SER A O 1
ATOM 884 N N . MET A 1 111 ? 18.406 12.930 -13.927 1.00 84.19 111 MET A N 1
ATOM 885 C CA . MET A 1 111 ? 17.554 13.167 -15.084 1.00 84.19 111 MET A CA 1
ATOM 886 C C . MET A 1 111 ? 16.519 14.241 -14.757 1.00 84.19 111 MET A C 1
ATOM 888 O O . MET A 1 111 ? 15.928 14.259 -13.682 1.00 84.19 111 MET A O 1
ATOM 892 N N . GLU A 1 112 ? 16.239 15.112 -15.720 1.00 88.31 112 GLU A N 1
ATOM 893 C CA . GLU A 1 112 ? 15.132 16.057 -15.594 1.00 88.31 112 GLU A CA 1
ATOM 894 C C . GLU A 1 112 ? 13.799 15.354 -15.910 1.00 88.31 112 GLU A C 1
ATOM 896 O O . GLU A 1 112 ? 13.681 14.772 -17.004 1.00 88.31 112 GLU A O 1
ATOM 901 N N . PRO A 1 113 ? 12.814 15.393 -14.989 1.00 90.31 113 PRO A N 1
ATOM 902 C CA . PRO A 1 113 ? 11.523 14.749 -15.186 1.00 90.31 113 PRO A CA 1
ATOM 903 C C . PRO A 1 113 ? 10.696 15.465 -16.255 1.00 90.31 113 PRO A C 1
ATOM 905 O O . PRO A 1 113 ? 10.755 16.684 -16.401 1.00 90.31 113 PRO A O 1
ATOM 908 N N . VAL A 1 114 ? 9.872 14.705 -16.977 1.00 92.06 114 VAL A N 1
ATOM 909 C CA . VAL A 1 114 ? 8.807 15.291 -17.803 1.00 92.06 114 VAL A CA 1
ATOM 910 C C . VAL A 1 114 ? 7.748 15.971 -16.926 1.00 92.06 114 VAL A C 1
ATOM 912 O O . VAL A 1 114 ? 7.585 15.642 -15.745 1.00 92.06 114 VAL A O 1
ATOM 915 N N . GLN A 1 115 ? 7.015 16.919 -17.506 1.00 93.25 115 GLN A N 1
ATOM 916 C CA . GLN A 1 115 ? 5.999 17.691 -16.789 1.00 93.25 115 GLN A CA 1
ATOM 917 C C . GLN A 1 115 ? 4.811 16.815 -16.361 1.00 93.25 115 GLN A C 1
ATOM 919 O O . GLN A 1 115 ? 4.465 15.840 -17.033 1.00 93.25 115 GLN A O 1
ATOM 924 N N . GLU A 1 116 ? 4.142 17.181 -15.262 1.00 92.88 116 GLU A N 1
ATOM 925 C CA . GLU A 1 116 ? 2.978 16.435 -14.748 1.00 92.88 116 GLU A CA 1
ATOM 926 C C . GLU A 1 116 ? 1.856 16.327 -15.798 1.00 92.88 116 GLU A C 1
ATOM 928 O O . GLU A 1 116 ? 1.258 15.263 -15.973 1.00 92.88 116 GLU A O 1
ATOM 933 N N . SER A 1 117 ? 1.623 17.395 -16.568 1.00 92.56 117 SER A N 1
ATOM 934 C CA . SER A 1 117 ? 0.650 17.416 -17.669 1.00 92.56 117 SER A CA 1
ATOM 935 C C . SER A 1 117 ? 0.989 16.423 -18.787 1.00 92.56 117 SER A C 1
ATOM 937 O O . SER A 1 117 ? 0.093 15.805 -19.361 1.00 92.56 117 SER A O 1
ATOM 939 N N . GLU A 1 118 ? 2.273 16.210 -19.071 1.00 92.56 118 GLU A N 1
ATOM 940 C CA . GLU A 1 118 ? 2.720 15.234 -20.063 1.00 92.56 118 GLU A CA 1
ATOM 941 C C . GLU A 1 118 ? 2.523 13.799 -19.559 1.00 92.56 118 GLU A C 1
ATOM 943 O O . GLU A 1 118 ? 2.030 12.953 -20.306 1.00 92.56 118 GLU A O 1
ATOM 948 N N . VAL A 1 119 ? 2.797 13.532 -18.275 1.00 91.69 119 VAL A N 1
ATOM 949 C CA . VAL A 1 119 ? 2.471 12.238 -17.645 1.00 91.69 119 VAL A CA 1
ATOM 950 C C . VAL A 1 119 ? 0.971 11.961 -17.701 1.00 91.69 119 VAL A C 1
ATOM 952 O O . VAL A 1 119 ? 0.578 10.842 -18.041 1.00 91.69 119 VAL A O 1
ATOM 955 N N . LYS A 1 120 ? 0.130 12.971 -17.437 1.00 91.25 120 LYS A N 1
ATOM 956 C CA . LYS A 1 120 ? -1.330 12.849 -17.566 1.00 91.25 120 LYS A CA 1
ATOM 957 C C . LYS A 1 120 ? -1.715 12.399 -18.977 1.00 91.25 120 LYS A C 1
ATOM 959 O O . LYS A 1 120 ? -2.418 11.401 -19.118 1.00 91.25 120 LYS A O 1
ATOM 964 N N . ASN A 1 121 ? -1.193 13.062 -20.009 1.00 91.44 121 ASN A N 1
ATOM 965 C CA . ASN A 1 121 ? -1.475 12.722 -21.407 1.00 91.44 121 ASN A CA 1
ATOM 966 C C . ASN A 1 121 ? -0.989 11.310 -21.782 1.00 91.44 121 ASN A C 1
ATOM 968 O O . ASN A 1 121 ? -1.700 10.566 -22.461 1.00 91.44 121 ASN A O 1
ATOM 972 N N . LEU A 1 122 ? 0.205 10.920 -21.323 1.00 90.56 122 LEU A N 1
ATOM 973 C CA . LEU A 1 122 ? 0.763 9.587 -21.562 1.00 90.56 122 LEU A CA 1
ATOM 974 C C . LEU A 1 122 ? -0.118 8.487 -20.955 1.00 90.56 122 LEU A C 1
ATOM 976 O O . LEU A 1 122 ? -0.435 7.519 -21.642 1.00 90.56 122 LEU A O 1
ATOM 980 N N . LEU A 1 123 ? -0.548 8.646 -19.700 1.00 90.38 123 LEU A N 1
ATOM 981 C CA . LEU A 1 123 ? -1.395 7.661 -19.020 1.00 90.38 123 LEU A CA 1
ATOM 982 C C . LEU A 1 123 ? -2.815 7.609 -19.598 1.00 90.38 123 LEU A C 1
ATOM 984 O O . LEU A 1 123 ? -3.376 6.522 -19.741 1.00 90.38 123 LEU A O 1
ATOM 988 N N . GLN A 1 124 ? -3.385 8.753 -19.992 1.00 89.19 124 GLN A N 1
ATOM 989 C CA . GLN A 1 124 ? -4.686 8.795 -20.674 1.00 89.19 124 GLN A CA 1
ATOM 990 C C . GLN A 1 124 ? -4.661 8.030 -22.001 1.00 89.19 124 GLN A C 1
ATOM 992 O O . GLN A 1 124 ? -5.616 7.320 -22.320 1.00 89.19 124 GLN A O 1
ATOM 997 N N . ALA A 1 125 ? -3.555 8.106 -22.749 1.00 88.94 125 ALA A N 1
ATOM 998 C CA .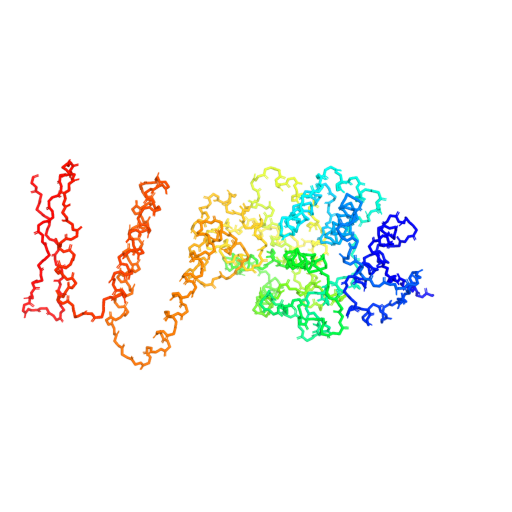 ALA A 1 125 ? -3.403 7.377 -24.006 1.00 88.94 125 ALA A CA 1
ATOM 999 C C . ALA A 1 125 ? -3.441 5.845 -23.832 1.00 88.94 125 ALA A C 1
ATOM 1001 O O . ALA A 1 125 ? -3.782 5.135 -24.778 1.00 88.94 125 ALA A O 1
ATOM 1002 N N . CYS A 1 126 ? -3.128 5.337 -22.637 1.00 89.25 126 CYS A N 1
ATOM 1003 C CA . CYS A 1 126 ? -3.150 3.909 -22.325 1.00 89.25 126 CYS A CA 1
ATOM 1004 C C . CYS A 1 126 ? -4.531 3.358 -21.951 1.00 89.25 126 CYS A C 1
ATOM 1006 O O . CYS A 1 126 ? -4.676 2.137 -21.887 1.00 89.25 126 CYS A O 1
ATOM 1008 N N . LYS A 1 127 ? -5.525 4.230 -21.707 1.00 84.50 127 LYS A N 1
ATOM 1009 C CA . LYS A 1 127 ? -6.878 3.865 -21.242 1.00 84.50 127 LYS A CA 1
ATOM 1010 C C . LYS A 1 127 ? -6.870 2.889 -20.053 1.00 84.50 127 LYS A C 1
ATOM 1012 O O . LYS A 1 127 ? -7.584 1.894 -20.063 1.00 84.50 127 LYS A O 1
ATOM 1017 N N . ILE A 1 128 ? -6.043 3.170 -19.046 1.00 78.69 128 ILE A N 1
ATOM 1018 C CA . ILE A 1 128 ? -5.906 2.323 -17.850 1.00 78.69 128 ILE A CA 1
ATOM 1019 C C . ILE A 1 128 ? -7.261 2.172 -17.157 1.00 78.69 128 ILE A C 1
ATOM 1021 O O . ILE A 1 128 ? -7.902 3.183 -16.841 1.00 78.69 128 ILE A O 1
ATOM 1025 N N . SER A 1 129 ? -7.664 0.935 -16.855 1.00 78.88 129 SER A N 1
ATOM 1026 C CA . SER A 1 129 ? -8.848 0.702 -16.030 1.00 78.88 129 SER A CA 1
ATOM 1027 C C . SER A 1 129 ? -8.517 1.050 -14.585 1.00 78.88 129 SER A C 1
ATOM 1029 O O . SER A 1 129 ? -7.742 0.390 -13.891 1.00 78.88 129 SER A O 1
ATOM 1031 N N . LEU A 1 130 ? -9.100 2.139 -14.115 1.00 67.25 130 LEU A N 1
ATOM 1032 C CA . LEU A 1 130 ? -8.964 2.572 -12.733 1.00 67.25 130 LEU A CA 1
ATOM 1033 C C . LEU A 1 130 ? -9.647 1.556 -11.831 1.00 67.25 130 LEU A C 1
ATOM 1035 O O . LEU A 1 130 ? -10.693 1.028 -12.195 1.00 67.25 130 LEU A O 1
ATOM 1039 N N . ASN A 1 131 ? -9.057 1.282 -10.668 1.00 70.06 131 ASN A N 1
ATOM 1040 C CA . ASN A 1 131 ? -9.448 0.168 -9.795 1.00 70.06 131 ASN A CA 1
ATOM 1041 C C . ASN A 1 131 ? -9.158 -1.227 -10.351 1.00 70.06 131 ASN A C 1
ATOM 1043 O O . ASN A 1 131 ? -9.591 -2.211 -9.753 1.00 70.06 131 ASN A O 1
ATOM 1047 N N . TYR A 1 132 ? -8.387 -1.347 -11.436 1.00 83.38 132 TYR A N 1
ATOM 1048 C CA . TYR A 1 132 ? -7.895 -2.652 -11.849 1.00 83.38 132 TYR A CA 1
ATOM 1049 C C . TYR A 1 132 ? -7.058 -3.279 -10.729 1.00 83.38 132 TYR A C 1
ATOM 1051 O O . TYR A 1 132 ? -6.078 -2.701 -10.244 1.00 83.38 132 TYR A O 1
ATOM 1059 N N . ARG A 1 133 ? -7.468 -4.474 -10.308 1.00 85.75 133 ARG A N 1
ATOM 1060 C CA . ARG A 1 133 ? -6.786 -5.295 -9.313 1.00 85.75 133 ARG A CA 1
ATOM 1061 C C . ARG A 1 133 ? -6.806 -6.732 -9.795 1.00 85.75 133 ARG A C 1
ATOM 1063 O O . ARG A 1 133 ? -7.846 -7.253 -10.181 1.00 85.75 133 ARG A O 1
ATOM 1070 N N . SER A 1 134 ? -5.644 -7.363 -9.767 1.00 90.69 134 SER A N 1
ATOM 1071 C CA . SER A 1 134 ? -5.472 -8.766 -10.114 1.00 90.69 134 SER A CA 1
ATOM 1072 C C . SER A 1 134 ? -4.518 -9.390 -9.121 1.00 90.69 134 SER A C 1
ATOM 1074 O O . SER A 1 134 ? -3.400 -8.908 -8.948 1.00 90.69 134 SER A O 1
ATOM 1076 N N . GLY A 1 135 ? -4.952 -10.477 -8.490 1.00 90.94 135 GLY A N 1
ATOM 1077 C CA . GLY A 1 135 ? -4.105 -11.216 -7.564 1.00 90.94 135 GLY A CA 1
ATOM 1078 C C . GLY A 1 135 ? -2.753 -11.586 -8.190 1.00 90.94 135 GLY A C 1
ATOM 1079 O O . GLY A 1 135 ? -1.717 -11.374 -7.565 1.00 90.94 135 GLY A O 1
ATOM 1080 N N . ILE A 1 136 ? -2.757 -11.997 -9.463 1.00 93.44 136 ILE A N 1
ATOM 1081 C CA . ILE A 1 136 ? -1.548 -12.326 -10.233 1.00 93.44 136 ILE A CA 1
ATOM 1082 C C . ILE A 1 136 ? -0.560 -11.153 -10.247 1.00 93.44 136 ILE A C 1
ATOM 1084 O O . ILE A 1 136 ? 0.632 -11.323 -10.007 1.00 93.44 136 ILE A O 1
ATOM 1088 N N . ILE A 1 137 ? -1.046 -9.938 -10.508 1.00 95.00 137 ILE A N 1
ATOM 1089 C CA . ILE A 1 137 ? -0.187 -8.749 -10.564 1.00 95.00 137 ILE A CA 1
ATOM 1090 C C . ILE A 1 137 ? 0.267 -8.323 -9.165 1.00 95.00 137 ILE A C 1
ATOM 1092 O O . ILE A 1 137 ? 1.425 -7.944 -8.997 1.00 95.00 137 ILE A O 1
ATOM 1096 N N . SER A 1 138 ? -0.602 -8.422 -8.154 1.00 93.88 138 SER A N 1
ATOM 1097 C CA . SER A 1 138 ? -0.235 -8.144 -6.759 1.00 93.88 138 SER A CA 1
ATOM 1098 C C . SER A 1 138 ? 0.898 -9.050 -6.280 1.00 93.88 138 SER A C 1
ATOM 1100 O O . SER A 1 138 ? 1.863 -8.566 -5.692 1.00 93.88 138 SER A O 1
ATOM 1102 N N . GLU A 1 139 ? 0.813 -10.348 -6.563 1.00 93.12 139 GLU A N 1
ATOM 1103 C CA . GLU A 1 139 ? 1.858 -11.304 -6.208 1.00 93.12 139 GLU A CA 1
ATOM 1104 C C . GLU A 1 139 ? 3.126 -11.094 -7.038 1.00 93.12 139 GLU A C 1
ATOM 1106 O O . GLU A 1 139 ? 4.220 -11.111 -6.486 1.00 93.12 139 GLU A O 1
ATOM 1111 N N . ALA A 1 140 ? 3.011 -10.794 -8.335 1.00 94.00 140 ALA A N 1
ATOM 1112 C CA . ALA A 1 140 ? 4.173 -10.465 -9.158 1.00 94.00 140 ALA A CA 1
ATOM 1113 C C . ALA A 1 140 ? 4.937 -9.242 -8.610 1.00 94.00 140 ALA A C 1
ATOM 1115 O O . ALA A 1 140 ? 6.165 -9.280 -8.527 1.00 94.00 140 ALA A O 1
ATOM 1116 N N . PHE A 1 141 ? 4.242 -8.191 -8.153 1.00 94.44 141 PHE A N 1
ATOM 1117 C CA . PHE A 1 141 ? 4.873 -7.088 -7.410 1.00 94.44 141 PHE A CA 1
ATOM 1118 C C . PHE A 1 141 ? 5.503 -7.560 -6.096 1.00 94.44 141 PHE A C 1
ATOM 1120 O O . PHE A 1 141 ? 6.604 -7.127 -5.755 1.00 94.44 141 PHE A O 1
ATOM 1127 N N . GLY A 1 142 ? 4.846 -8.476 -5.384 1.00 92.38 142 GLY A N 1
ATOM 1128 C CA . GLY A 1 142 ? 5.419 -9.155 -4.227 1.00 92.38 142 GLY A CA 1
ATOM 1129 C C . GLY A 1 142 ? 6.757 -9.819 -4.552 1.00 92.38 142 GLY A C 1
ATOM 1130 O O . GLY A 1 142 ? 7.714 -9.622 -3.811 1.00 92.38 142 GLY A O 1
ATOM 1131 N N . ILE A 1 143 ? 6.873 -10.510 -5.691 1.00 91.62 143 ILE A N 1
ATOM 1132 C CA . ILE A 1 143 ? 8.122 -11.147 -6.136 1.00 91.62 143 ILE A CA 1
ATOM 1133 C C . ILE A 1 143 ? 9.175 -10.089 -6.464 1.00 91.62 143 ILE A C 1
ATOM 1135 O O . ILE A 1 143 ? 10.328 -10.240 -6.071 1.00 91.62 143 ILE A O 1
ATOM 1139 N N . VAL A 1 144 ? 8.796 -8.991 -7.127 1.00 92.00 144 VAL A N 1
ATOM 1140 C CA . VAL A 1 144 ? 9.712 -7.870 -7.414 1.00 92.00 144 VAL A CA 1
ATOM 1141 C C . VAL A 1 144 ? 10.316 -7.278 -6.137 1.00 92.00 144 VAL A C 1
ATOM 1143 O O . VAL A 1 144 ? 11.492 -6.901 -6.104 1.00 92.00 144 VAL A O 1
ATOM 1146 N N . LEU A 1 145 ? 9.530 -7.174 -5.065 1.00 91.62 145 LEU A N 1
ATOM 1147 C CA . LEU A 1 145 ? 9.998 -6.588 -3.811 1.00 91.62 145 LEU A CA 1
ATOM 1148 C C . LEU A 1 145 ? 10.700 -7.609 -2.910 1.00 91.62 145 LEU A C 1
ATOM 1150 O O . LEU A 1 145 ? 11.784 -7.312 -2.409 1.00 91.62 145 LEU A O 1
ATOM 1154 N N . LEU A 1 146 ? 10.125 -8.797 -2.733 1.00 88.19 146 LEU A N 1
ATOM 1155 C CA . LEU A 1 146 ? 10.516 -9.796 -1.731 1.00 88.19 146 LEU A CA 1
ATOM 1156 C C . LEU A 1 146 ? 11.339 -10.961 -2.291 1.00 88.19 146 LEU A C 1
ATOM 1158 O O . LEU A 1 146 ? 11.917 -11.722 -1.512 1.00 88.19 146 LEU A O 1
ATOM 1162 N N . GLY A 1 147 ? 11.407 -11.098 -3.614 1.00 84.12 147 GLY A N 1
ATOM 1163 C CA . GLY A 1 147 ? 12.000 -12.241 -4.302 1.00 84.12 147 GLY A CA 1
ATOM 1164 C C . GLY A 1 147 ? 11.039 -13.424 -4.450 1.00 84.12 147 GLY A C 1
ATOM 1165 O O . GLY A 1 147 ? 9.857 -13.358 -4.122 1.00 84.12 147 GLY A O 1
ATOM 1166 N N . THR A 1 148 ? 11.557 -14.548 -4.941 1.00 71.38 148 THR A N 1
ATOM 1167 C CA . THR A 1 148 ? 10.778 -15.741 -5.331 1.00 71.38 148 THR A CA 1
ATOM 1168 C C . THR A 1 148 ? 10.225 -16.569 -4.162 1.00 71.38 148 THR A C 1
ATOM 1170 O O . THR A 1 148 ? 9.539 -17.560 -4.386 1.00 71.38 148 THR A O 1
ATOM 1173 N N . GLN A 1 149 ? 10.485 -16.183 -2.907 1.00 67.19 149 GLN A N 1
ATOM 1174 C CA . GLN A 1 149 ? 10.054 -16.914 -1.703 1.00 67.19 149 GLN A CA 1
ATOM 1175 C C . GLN A 1 149 ? 8.908 -16.222 -0.949 1.00 67.19 149 GLN A C 1
ATOM 1177 O O . GLN A 1 149 ? 8.901 -16.183 0.284 1.00 67.19 149 GLN A O 1
ATOM 1182 N N . LEU A 1 150 ? 7.934 -15.676 -1.677 1.00 61.84 150 LEU A N 1
ATOM 1183 C CA . LEU A 1 150 ? 6.790 -14.961 -1.103 1.00 61.84 150 LEU A CA 1
ATOM 1184 C C . LEU A 1 150 ? 6.039 -15.766 -0.046 1.00 61.84 150 LEU A C 1
ATOM 1186 O O . LEU A 1 150 ? 5.762 -15.232 1.027 1.00 61.84 150 LEU A O 1
ATOM 1190 N N . ASP A 1 151 ? 5.764 -17.047 -0.306 1.00 59.62 151 ASP A N 1
ATOM 1191 C CA . ASP A 1 151 ? 4.994 -17.902 0.604 1.00 59.62 151 ASP A CA 1
ATOM 1192 C C . ASP A 1 151 ? 5.625 -18.038 1.983 1.00 59.62 151 ASP A C 1
ATOM 1194 O O . ASP A 1 151 ? 4.915 -18.033 2.987 1.00 59.62 151 ASP A O 1
ATOM 1198 N N . LYS A 1 152 ? 6.958 -18.028 2.048 1.00 59.12 152 LYS A N 1
ATOM 1199 C CA . LYS A 1 152 ? 7.715 -18.076 3.305 1.00 59.12 152 LYS A CA 1
ATOM 1200 C C . LYS A 1 152 ? 7.807 -16.717 4.006 1.00 59.12 152 LYS A C 1
ATOM 1202 O O . LYS A 1 152 ? 8.226 -16.658 5.156 1.00 59.12 152 LYS A O 1
ATOM 1207 N N . ARG A 1 153 ? 7.424 -15.629 3.329 1.00 70.56 153 ARG A N 1
ATOM 1208 C CA . ARG A 1 153 ? 7.613 -14.232 3.755 1.00 70.56 153 ARG A CA 1
ATOM 1209 C C . ARG A 1 153 ? 6.296 -13.462 3.863 1.00 70.56 153 ARG A C 1
ATOM 1211 O O . ARG A 1 153 ? 6.241 -12.269 3.584 1.00 70.56 153 ARG A O 1
ATOM 1218 N N . MET A 1 154 ? 5.222 -14.131 4.285 1.00 70.94 154 MET A N 1
ATOM 1219 C CA . MET A 1 154 ? 3.902 -13.507 4.470 1.00 70.94 154 MET A CA 1
ATOM 1220 C C . MET A 1 154 ? 3.934 -12.246 5.350 1.00 70.94 154 MET A C 1
ATOM 1222 O O . MET A 1 154 ? 3.141 -11.330 5.151 1.00 70.94 154 MET A O 1
ATOM 1226 N N . TYR A 1 155 ? 4.878 -12.206 6.285 1.00 79.88 155 TYR A N 1
ATOM 1227 C CA . TYR A 1 155 ? 5.020 -11.167 7.295 1.00 79.88 155 TYR A CA 1
ATOM 1228 C C . TYR A 1 155 ? 6.165 -10.191 7.009 1.00 79.88 155 TYR A C 1
ATOM 1230 O O . TYR A 1 155 ? 6.664 -9.559 7.932 1.00 79.88 155 TYR A O 1
ATOM 1238 N N . ALA A 1 156 ? 6.611 -10.086 5.754 1.00 84.38 156 ALA A N 1
ATOM 1239 C CA . ALA A 1 156 ? 7.763 -9.258 5.418 1.00 84.38 156 ALA A CA 1
ATOM 1240 C C . ALA A 1 156 ? 7.534 -7.771 5.723 1.00 84.38 156 ALA A C 1
ATOM 1242 O O . ALA A 1 156 ? 6.553 -7.167 5.270 1.00 84.38 156 ALA A O 1
ATOM 1243 N N . SER A 1 157 ? 8.497 -7.201 6.437 1.00 85.88 157 SER A N 1
ATOM 1244 C CA . SER A 1 157 ? 8.659 -5.779 6.724 1.00 85.88 157 SER A CA 1
ATOM 1245 C C . SER A 1 157 ? 9.571 -5.096 5.699 1.00 85.88 157 SER A C 1
ATOM 1247 O O . SER A 1 157 ? 10.165 -5.742 4.829 1.00 85.88 157 SER A O 1
ATOM 1249 N N . VAL A 1 158 ? 9.736 -3.775 5.815 1.00 83.88 158 VAL A N 1
ATOM 1250 C CA . VAL A 1 158 ? 10.774 -3.035 5.070 1.00 83.88 158 VAL A CA 1
ATOM 1251 C C . VAL A 1 158 ? 12.185 -3.586 5.328 1.00 83.88 158 VAL A C 1
ATOM 1253 O O . VAL A 1 158 ? 12.995 -3.609 4.402 1.00 83.88 158 VAL A O 1
ATOM 1256 N N . ALA A 1 159 ? 12.481 -4.058 6.543 1.00 82.50 159 ALA A N 1
ATOM 1257 C CA . ALA A 1 159 ? 13.803 -4.577 6.900 1.00 82.50 159 ALA A CA 1
ATOM 1258 C C . ALA A 1 159 ? 14.121 -5.933 6.241 1.00 82.50 159 ALA A C 1
ATOM 1260 O O . ALA A 1 159 ? 15.287 -6.261 6.043 1.00 82.50 159 ALA A O 1
ATOM 1261 N N . ASP A 1 160 ? 13.094 -6.692 5.848 1.00 83.50 160 ASP A N 1
ATOM 1262 C CA . ASP A 1 160 ? 13.240 -8.006 5.205 1.00 83.50 160 ASP A CA 1
ATOM 1263 C C . ASP A 1 160 ? 13.475 -7.915 3.688 1.00 83.50 160 ASP A C 1
ATOM 1265 O O . ASP A 1 160 ? 13.639 -8.935 3.001 1.00 83.50 160 ASP A O 1
ATOM 1269 N N . LEU A 1 161 ? 13.452 -6.696 3.137 1.00 86.69 161 LEU A N 1
ATOM 1270 C CA . LEU A 1 161 ? 13.635 -6.470 1.714 1.00 86.69 161 LEU A CA 1
ATOM 1271 C C . LEU A 1 161 ? 15.085 -6.746 1.301 1.00 86.69 161 LEU A C 1
ATOM 1273 O O . LEU A 1 161 ? 15.992 -6.050 1.755 1.00 86.69 161 LEU A O 1
ATOM 1277 N N . PRO A 1 162 ? 15.321 -7.675 0.360 1.00 87.19 162 PRO A N 1
ATOM 1278 C CA . PRO A 1 162 ? 16.658 -7.891 -0.168 1.00 87.19 162 PRO A CA 1
ATOM 1279 C C . PRO A 1 162 ? 17.138 -6.668 -0.956 1.00 87.19 162 PRO A C 1
ATOM 1281 O O . PRO A 1 162 ? 16.343 -5.930 -1.576 1.00 87.19 162 PRO A O 1
ATOM 1284 N N . GLU A 1 163 ? 18.456 -6.467 -0.988 1.00 84.88 163 GLU A N 1
ATOM 1285 C CA . GLU A 1 163 ? 19.034 -5.492 -1.900 1.00 84.88 163 GLU A CA 1
ATOM 1286 C C . GLU A 1 163 ? 18.744 -5.903 -3.345 1.00 84.88 163 GLU A C 1
ATOM 1288 O O . GLU A 1 163 ? 18.564 -7.076 -3.673 1.00 84.88 163 GLU A O 1
ATOM 1293 N N . TYR A 1 164 ? 18.663 -4.920 -4.244 1.00 83.62 164 TYR A N 1
ATOM 1294 C CA . TYR A 1 164 ? 18.311 -5.220 -5.632 1.00 83.62 164 TYR A CA 1
ATOM 1295 C C . TYR A 1 164 ? 19.332 -6.147 -6.304 1.00 83.62 164 TYR A C 1
ATOM 1297 O O . TYR A 1 164 ? 18.942 -7.034 -7.062 1.00 83.62 164 TYR A O 1
ATOM 1305 N N . LYS A 1 165 ? 20.615 -5.978 -5.965 1.00 81.19 165 LYS A N 1
ATOM 1306 C CA . LYS A 1 165 ? 21.719 -6.798 -6.472 1.00 81.19 165 LYS A CA 1
ATOM 1307 C C . LYS A 1 165 ? 21.581 -8.282 -6.092 1.00 81.19 165 LYS A C 1
ATOM 1309 O O . LYS A 1 165 ? 21.940 -9.143 -6.884 1.00 81.19 165 LYS A O 1
ATOM 1314 N N . ASP A 1 166 ? 20.988 -8.578 -4.933 1.00 81.75 166 ASP A N 1
ATOM 1315 C CA . ASP A 1 166 ? 20.884 -9.943 -4.399 1.00 81.75 166 ASP A CA 1
ATOM 1316 C C . ASP A 1 166 ? 19.749 -10.743 -5.055 1.00 81.75 166 ASP A C 1
ATOM 1318 O O . ASP A 1 166 ? 19.784 -11.968 -5.107 1.00 81.75 166 ASP A O 1
ATOM 1322 N N . LEU A 1 167 ? 18.739 -10.056 -5.597 1.00 77.88 167 LEU A N 1
ATOM 1323 C CA . LEU A 1 167 ? 17.595 -10.677 -6.278 1.00 77.88 167 LEU A CA 1
ATOM 1324 C C . LEU A 1 167 ? 17.916 -11.206 -7.682 1.00 77.88 167 LEU A C 1
ATOM 1326 O O . LEU A 1 167 ? 17.064 -11.813 -8.326 1.00 77.88 167 LEU A O 1
ATOM 1330 N N . THR A 1 168 ? 19.101 -10.900 -8.202 1.00 64.50 168 THR A N 1
ATOM 1331 C CA . THR A 1 168 ? 19.371 -10.907 -9.645 1.00 64.50 168 THR A CA 1
ATOM 1332 C C . THR A 1 168 ? 20.707 -11.557 -9.993 1.00 64.50 168 THR A C 1
ATOM 1334 O O . THR A 1 168 ? 21.248 -11.288 -11.059 1.00 64.50 168 THR A O 1
ATOM 1337 N N . ALA A 1 169 ? 21.204 -12.474 -9.152 1.00 59.03 169 ALA A N 1
ATOM 1338 C CA . ALA A 1 169 ? 22.453 -13.215 -9.383 1.00 59.03 169 ALA A CA 1
ATOM 1339 C C . ALA A 1 169 ? 22.547 -13.891 -10.775 1.00 59.03 169 ALA A C 1
ATOM 1341 O O . ALA A 1 169 ? 23.643 -14.189 -11.236 1.00 59.03 169 ALA A O 1
ATOM 1342 N N . GLU A 1 170 ? 21.415 -14.077 -11.465 1.00 54.53 170 GLU A N 1
ATOM 1343 C CA . GLU A 1 170 ? 21.313 -14.701 -12.789 1.00 54.53 170 GLU A CA 1
ATOM 1344 C C . GLU A 1 170 ? 20.810 -13.754 -13.907 1.00 54.53 170 GLU A C 1
ATOM 1346 O O . GLU A 1 170 ? 20.588 -14.206 -15.028 1.00 54.53 170 GLU A O 1
ATOM 1351 N N . CYS A 1 171 ? 20.594 -12.450 -13.658 1.00 58.22 171 CYS A N 1
ATOM 1352 C CA . CYS A 1 171 ? 19.988 -11.528 -14.640 1.00 58.22 171 CYS A CA 1
ATOM 1353 C C . CYS A 1 171 ? 20.626 -10.123 -14.652 1.00 58.22 171 CYS A C 1
ATOM 1355 O O . CYS A 1 171 ? 20.830 -9.533 -13.592 1.00 58.22 171 CYS A O 1
ATOM 1357 N N . PRO A 1 172 ? 20.882 -9.522 -15.833 1.00 57.75 172 PRO A N 1
ATOM 1358 C CA . PRO A 1 172 ? 21.537 -8.219 -15.930 1.00 57.75 172 PRO A CA 1
ATOM 1359 C C . PRO A 1 172 ? 20.688 -7.090 -15.323 1.00 57.75 172 PRO A C 1
ATOM 1361 O O . PRO A 1 172 ? 19.533 -6.882 -15.700 1.00 57.75 172 PRO A O 1
ATOM 1364 N N . HIS A 1 173 ? 21.279 -6.332 -14.394 1.00 63.53 173 HIS A N 1
ATOM 1365 C CA . HIS A 1 173 ? 20.630 -5.188 -13.756 1.00 63.53 173 HIS A CA 1
ATOM 1366 C C . HIS A 1 173 ? 20.471 -4.019 -14.731 1.00 63.53 173 HIS A C 1
ATOM 1368 O O . HIS A 1 173 ? 21.395 -3.680 -15.472 1.00 63.53 173 HIS A O 1
ATOM 1374 N N . THR A 1 174 ? 19.338 -3.317 -14.646 1.00 76.62 174 THR A N 1
ATOM 1375 C CA . THR A 1 174 ? 19.240 -1.958 -15.187 1.00 76.62 174 THR A CA 1
ATOM 1376 C C . THR A 1 174 ? 18.982 -0.966 -14.081 1.00 76.62 174 THR A C 1
ATOM 1378 O O . THR A 1 174 ? 18.210 -1.221 -13.153 1.00 76.62 174 THR A O 1
ATOM 1381 N N . GLU A 1 175 ? 19.607 0.195 -14.222 1.00 80.75 175 GLU A N 1
ATOM 1382 C CA . GLU A 1 175 ? 19.420 1.306 -13.302 1.00 80.75 175 GLU A CA 1
ATOM 1383 C C . GLU A 1 175 ? 17.956 1.771 -13.274 1.00 80.75 175 GLU A C 1
ATOM 1385 O O . GLU A 1 175 ? 17.396 2.020 -12.210 1.00 80.75 175 GLU A O 1
ATOM 1390 N N . GLY A 1 176 ? 17.280 1.772 -14.428 1.00 83.94 176 GLY A N 1
ATOM 1391 C CA . GLY A 1 176 ? 15.853 2.089 -14.515 1.00 83.94 176 GLY A CA 1
ATOM 1392 C C . GLY A 1 176 ? 14.974 1.142 -13.690 1.00 83.94 176 GLY A C 1
ATOM 1393 O O . GLY A 1 176 ? 14.135 1.604 -12.920 1.00 83.94 176 GLY A O 1
ATOM 1394 N N . ALA A 1 177 ? 15.181 -0.175 -13.799 1.00 87.50 177 ALA A N 1
ATOM 1395 C CA . ALA A 1 177 ? 14.417 -1.153 -13.023 1.00 87.50 177 ALA A CA 1
ATOM 1396 C C . ALA A 1 177 ? 14.712 -1.062 -11.514 1.00 87.50 177 ALA A C 1
ATOM 1398 O O . ALA A 1 177 ? 13.795 -1.220 -10.703 1.00 87.50 177 ALA A O 1
ATOM 1399 N N . ARG A 1 178 ? 15.956 -0.744 -11.127 1.00 89.31 178 ARG A N 1
ATOM 1400 C CA . ARG A 1 178 ? 16.322 -0.478 -9.725 1.00 89.31 178 ARG A CA 1
ATOM 1401 C C . ARG A 1 178 ? 15.537 0.708 -9.163 1.00 89.31 178 ARG A C 1
ATOM 1403 O O . ARG A 1 178 ? 14.880 0.568 -8.136 1.00 89.31 178 ARG A O 1
ATOM 1410 N N . LEU A 1 179 ? 15.560 1.845 -9.860 1.00 90.25 179 LEU A N 1
ATOM 1411 C CA . LEU A 1 179 ? 14.872 3.070 -9.442 1.00 90.25 179 LEU A CA 1
ATOM 1412 C C . LEU A 1 179 ? 13.358 2.856 -9.308 1.00 90.25 179 LEU A C 1
ATOM 1414 O O . LEU A 1 179 ? 12.764 3.269 -8.310 1.00 90.25 179 LEU A O 1
ATOM 1418 N N . ILE A 1 180 ? 12.750 2.155 -10.274 1.00 92.69 180 ILE A N 1
ATOM 1419 C CA . ILE A 1 180 ? 11.326 1.790 -10.234 1.00 92.69 180 ILE A CA 1
ATOM 1420 C C . ILE A 1 180 ? 11.029 0.933 -9.006 1.00 92.69 180 ILE A C 1
ATOM 1422 O O . ILE A 1 180 ? 10.066 1.210 -8.288 1.00 92.69 180 ILE A O 1
ATOM 1426 N N . ARG A 1 181 ? 11.870 -0.070 -8.723 1.00 92.62 181 ARG A N 1
ATOM 1427 C CA . ARG A 1 181 ? 11.708 -0.933 -7.549 1.00 92.62 181 ARG A CA 1
ATOM 1428 C C . ARG A 1 181 ? 11.791 -0.126 -6.257 1.00 92.62 181 ARG A C 1
ATOM 1430 O O . ARG A 1 181 ? 10.978 -0.340 -5.366 1.00 92.62 181 ARG A O 1
ATOM 1437 N N . ASP A 1 182 ? 12.738 0.801 -6.150 1.00 91.19 182 ASP A N 1
ATOM 1438 C CA . ASP A 1 182 ? 12.927 1.595 -4.934 1.00 91.19 182 ASP A CA 1
ATOM 1439 C C . ASP A 1 182 ? 11.711 2.475 -4.617 1.00 91.19 182 ASP A C 1
ATOM 1441 O O . ASP A 1 182 ? 11.295 2.548 -3.461 1.00 91.19 182 ASP A O 1
ATOM 1445 N N . GLN A 1 183 ? 11.062 3.060 -5.627 1.00 93.19 183 GLN A N 1
ATOM 1446 C CA . GLN A 1 183 ? 9.779 3.737 -5.407 1.00 93.19 183 GLN A CA 1
ATOM 1447 C C . GLN A 1 183 ? 8.629 2.761 -5.154 1.00 93.19 183 GLN A C 1
ATOM 1449 O O . GLN A 1 183 ? 7.755 3.057 -4.339 1.00 93.19 183 GLN A O 1
ATOM 1454 N N . ALA A 1 184 ? 8.621 1.595 -5.807 1.00 92.88 184 ALA A N 1
ATOM 1455 C CA . ALA A 1 184 ? 7.602 0.574 -5.586 1.00 92.88 184 ALA A CA 1
ATOM 1456 C C . ALA A 1 184 ? 7.587 0.089 -4.126 1.00 92.88 184 ALA A C 1
ATOM 1458 O O . ALA A 1 184 ? 6.502 -0.079 -3.578 1.00 92.88 184 ALA A O 1
ATOM 1459 N N . LYS A 1 185 ? 8.749 -0.032 -3.462 1.00 91.25 185 LYS A N 1
ATOM 1460 C CA . LYS A 1 185 ? 8.830 -0.308 -2.013 1.00 91.25 185 LYS A CA 1
ATOM 1461 C C . LYS A 1 185 ? 7.953 0.662 -1.223 1.00 91.25 185 LYS A C 1
ATOM 1463 O O . LYS A 1 185 ? 7.060 0.240 -0.507 1.00 91.25 185 LYS A O 1
ATOM 1468 N N . LEU A 1 186 ? 8.140 1.964 -1.442 1.00 89.00 186 LEU A N 1
ATOM 1469 C CA . LEU A 1 186 ? 7.406 3.017 -0.732 1.00 89.00 186 LEU A CA 1
ATOM 1470 C C . LEU A 1 186 ? 5.907 3.017 -1.049 1.00 89.00 186 LEU A C 1
ATOM 1472 O O . LEU A 1 186 ? 5.085 3.293 -0.181 1.00 89.00 186 LEU A O 1
ATOM 1476 N N . ILE A 1 187 ? 5.555 2.761 -2.308 1.00 89.75 187 ILE A N 1
ATOM 1477 C CA . ILE A 1 187 ? 4.168 2.798 -2.780 1.00 89.75 187 ILE A CA 1
ATOM 1478 C C . ILE A 1 187 ? 3.374 1.601 -2.251 1.00 89.75 187 ILE A C 1
ATOM 1480 O O . ILE A 1 187 ? 2.207 1.752 -1.889 1.00 89.75 187 ILE A O 1
ATOM 1484 N N . PHE A 1 188 ? 3.991 0.418 -2.219 1.00 90.50 188 PHE A N 1
ATOM 1485 C CA . PHE A 1 188 ? 3.316 -0.819 -1.842 1.00 90.50 188 PHE A CA 1
ATOM 1486 C C . PHE A 1 188 ? 3.403 -1.157 -0.347 1.00 90.50 188 PHE A C 1
ATOM 1488 O O . PHE A 1 188 ? 2.786 -2.133 0.086 1.00 90.50 188 PHE A O 1
ATOM 1495 N N . THR A 1 189 ? 4.084 -0.342 0.461 1.00 87.88 189 THR A N 1
ATOM 1496 C CA . THR A 1 189 ? 4.009 -0.418 1.926 1.00 87.88 189 THR A CA 1
ATOM 1497 C C . THR A 1 189 ? 2.558 -0.300 2.401 1.00 87.88 189 THR A C 1
ATOM 1499 O O . THR A 1 189 ? 1.863 0.682 2.124 1.00 87.88 189 THR A O 1
ATOM 1502 N N . LYS A 1 190 ? 2.094 -1.315 3.137 1.00 84.94 190 LYS A N 1
ATOM 1503 C CA . LYS A 1 190 ? 0.711 -1.490 3.613 1.00 84.94 190 LYS A CA 1
ATOM 1504 C C . LYS A 1 190 ? -0.330 -1.504 2.478 1.00 84.94 190 LYS A C 1
ATOM 1506 O O . LYS A 1 190 ? -1.503 -1.183 2.694 1.00 84.94 190 LYS A O 1
ATOM 1511 N N . PHE A 1 191 ? 0.062 -1.883 1.256 1.00 87.19 191 PHE A N 1
ATOM 1512 C CA . PHE A 1 191 ? -0.872 -2.028 0.135 1.00 87.19 191 PHE A CA 1
ATOM 1513 C C . PHE A 1 191 ? -1.989 -3.017 0.474 1.00 87.19 191 PHE A C 1
ATOM 1515 O O . PHE A 1 191 ? -1.731 -4.055 1.073 1.00 87.19 191 PHE A O 1
ATOM 1522 N N . GLN A 1 192 ? -3.230 -2.679 0.109 1.00 82.19 192 GLN A N 1
ATOM 1523 C CA . GLN A 1 192 ? -4.447 -3.436 0.451 1.00 82.19 192 GLN A CA 1
ATOM 1524 C C . GLN A 1 192 ? -4.699 -3.648 1.959 1.00 82.19 192 GLN A C 1
ATOM 1526 O O . GLN A 1 192 ? -5.588 -4.408 2.324 1.00 82.19 192 GLN A O 1
ATOM 1531 N N . GLN A 1 193 ? -3.997 -2.931 2.845 1.00 83.62 193 GLN A N 1
ATOM 1532 C CA . GLN A 1 193 ? -4.179 -3.040 4.302 1.00 83.62 193 GLN A CA 1
ATOM 1533 C C . GLN A 1 193 ? -4.866 -1.815 4.925 1.00 83.62 193 GLN A C 1
ATOM 1535 O O . GLN A 1 193 ? -5.063 -1.771 6.135 1.00 83.62 193 GLN A O 1
ATOM 1540 N N . ALA A 1 194 ? -5.267 -0.820 4.124 1.00 83.12 194 ALA A N 1
ATOM 1541 C CA . ALA A 1 194 ? -5.804 0.446 4.633 1.00 83.12 194 ALA A CA 1
ATOM 1542 C C . ALA A 1 194 ? -7.004 0.262 5.583 1.00 83.12 194 ALA A C 1
ATOM 1544 O O . ALA A 1 194 ? -7.022 0.838 6.667 1.00 83.12 194 ALA A O 1
ATOM 1545 N N . SER A 1 195 ? -7.981 -0.578 5.217 1.00 86.25 195 SER A N 1
ATOM 1546 C CA . SER A 1 195 ? -9.158 -0.843 6.058 1.00 86.25 195 SER A CA 1
ATOM 1547 C C . SER A 1 195 ? -8.777 -1.501 7.387 1.00 86.25 195 SER A C 1
ATOM 1549 O O . SER A 1 195 ? -9.271 -1.097 8.436 1.00 86.25 195 SER A O 1
ATOM 1551 N N . PHE A 1 196 ? -7.840 -2.453 7.361 1.00 87.38 196 PHE A N 1
ATOM 1552 C CA . PHE A 1 196 ? -7.286 -3.049 8.578 1.00 87.38 196 PHE A CA 1
ATOM 1553 C C . PHE A 1 196 ? -6.608 -2.006 9.460 1.00 87.38 196 PHE A C 1
ATOM 1555 O O . PHE A 1 196 ? -6.853 -1.998 10.662 1.00 87.38 196 PHE A O 1
ATOM 1562 N N . GLY A 1 197 ? -5.832 -1.093 8.871 1.00 84.94 197 GLY A N 1
ATOM 1563 C CA . GLY A 1 197 ? -5.199 0.010 9.592 1.00 84.94 197 GLY A CA 1
ATOM 1564 C C . GLY A 1 197 ? -6.196 0.834 10.412 1.00 84.94 197 GLY A C 1
ATOM 1565 O O . GLY A 1 197 ? -5.929 1.120 11.576 1.00 84.94 197 GLY A O 1
ATOM 1566 N N . PHE A 1 198 ? -7.376 1.140 9.858 1.00 88.62 198 PHE A N 1
ATOM 1567 C CA . PHE A 1 198 ? -8.435 1.853 10.589 1.00 88.62 198 PHE A CA 1
ATOM 1568 C C . PHE A 1 198 ? -9.054 1.030 11.726 1.00 88.62 198 PHE A C 1
ATOM 1570 O O . PHE A 1 198 ? -9.386 1.580 12.773 1.00 88.62 198 PHE A O 1
ATOM 1577 N N . GLY A 1 199 ? -9.217 -0.284 11.548 1.00 90.88 199 GLY A N 1
ATOM 1578 C CA . GLY A 1 199 ? -9.670 -1.166 12.629 1.00 90.88 199 GLY A CA 1
ATOM 1579 C C . GLY A 1 199 ? -8.636 -1.276 13.754 1.00 90.88 199 GLY A C 1
ATOM 1580 O O . GLY A 1 199 ? -8.987 -1.224 14.931 1.00 90.88 199 GLY A O 1
ATOM 1581 N N . LEU A 1 200 ? -7.355 -1.379 13.392 1.00 89.00 200 LEU A N 1
ATOM 1582 C CA . LEU A 1 200 ? -6.235 -1.455 14.329 1.00 89.00 200 LEU A CA 1
ATOM 1583 C C . LEU A 1 200 ? -6.061 -0.166 15.132 1.00 89.00 200 LEU A C 1
ATOM 1585 O O . LEU A 1 200 ? -5.799 -0.238 16.332 1.00 89.00 200 LEU A O 1
ATOM 1589 N N . SER A 1 201 ? -6.241 0.998 14.501 1.00 85.38 201 SER A N 1
ATOM 1590 C CA . SER A 1 201 ? -6.055 2.283 15.178 1.00 85.38 201 SER A CA 1
ATOM 1591 C C . SER A 1 201 ? -7.040 2.473 16.332 1.00 85.38 201 SER A C 1
ATOM 1593 O O . SER A 1 201 ? -6.671 3.029 17.357 1.00 85.38 201 SER A O 1
ATOM 1595 N N . ILE A 1 202 ? -8.270 1.955 16.236 1.00 88.81 202 ILE A N 1
ATOM 1596 C CA . ILE A 1 202 ? -9.283 2.131 17.291 1.00 88.81 202 ILE A CA 1
ATOM 1597 C C . ILE A 1 202 ? -9.226 1.095 18.424 1.00 88.81 202 ILE A C 1
ATOM 1599 O O . ILE A 1 202 ? -10.027 1.183 19.355 1.00 88.81 202 ILE A O 1
ATOM 1603 N N . LEU A 1 203 ? -8.300 0.127 18.389 1.00 89.56 203 LEU A N 1
ATOM 1604 C CA . LEU A 1 203 ? -8.227 -0.935 19.403 1.00 89.56 203 LEU A CA 1
ATOM 1605 C C . LEU A 1 203 ? -7.981 -0.413 20.824 1.00 89.56 203 LEU A C 1
ATOM 1607 O O . LEU A 1 203 ? -8.461 -1.032 21.771 1.00 89.56 203 LEU A O 1
ATOM 1611 N N . GLU A 1 204 ? -7.227 0.676 20.979 1.00 83.94 204 GLU A N 1
ATOM 1612 C CA . GLU A 1 204 ? -6.988 1.316 22.278 1.00 83.94 204 GLU A CA 1
ATOM 1613 C C . GLU A 1 204 ? -8.205 2.147 22.731 1.00 83.94 204 GLU A C 1
ATOM 1615 O O . GLU A 1 204 ? -8.723 1.865 23.814 1.00 83.94 204 GLU A O 1
ATOM 1620 N N . PRO A 1 205 ? -8.762 3.076 21.921 1.00 85.56 205 PRO A N 1
ATOM 1621 C CA . PRO A 1 205 ? -9.997 3.781 22.272 1.00 85.56 205 PRO A CA 1
ATOM 1622 C C . PRO A 1 205 ? -11.155 2.859 22.668 1.00 85.56 205 PRO A C 1
ATOM 1624 O O . PRO A 1 205 ? -11.937 3.202 23.556 1.00 85.56 205 PRO A O 1
ATOM 1627 N N . LEU A 1 206 ? -11.265 1.684 22.040 1.00 90.31 206 LEU A N 1
ATOM 1628 C CA . LEU A 1 206 ? -12.309 0.705 22.343 1.00 90.31 206 LEU A CA 1
ATOM 1629 C C . LEU A 1 206 ? -12.246 0.158 23.776 1.00 90.31 206 LEU A C 1
ATOM 1631 O O . LEU A 1 206 ? -13.285 -0.249 24.294 1.00 90.31 206 LEU A O 1
ATOM 1635 N N . GLU A 1 207 ? -11.091 0.184 24.451 1.00 86.56 207 GLU A N 1
ATOM 1636 C CA . GLU A 1 207 ? -11.012 -0.247 25.855 1.00 86.56 207 GLU A CA 1
ATOM 1637 C C . GLU A 1 207 ? -11.870 0.640 26.771 1.00 86.56 207 GLU A C 1
ATOM 1639 O O . GLU A 1 207 ? -12.466 0.137 27.720 1.00 86.56 207 GLU A O 1
ATOM 1644 N N . SER A 1 208 ? -12.037 1.929 26.444 1.00 84.44 208 SER A N 1
ATOM 1645 C CA . SER A 1 208 ? -12.870 2.857 27.231 1.00 84.44 208 SER A CA 1
ATOM 1646 C C . SER A 1 208 ? -14.368 2.519 27.222 1.00 84.44 208 SER A C 1
ATOM 1648 O O . SER A 1 208 ? -15.110 2.941 28.108 1.00 84.44 208 SER A O 1
ATOM 1650 N N . VAL A 1 209 ? -14.820 1.743 26.234 1.00 89.25 209 VAL A N 1
ATOM 1651 C CA . VAL A 1 209 ? -16.229 1.368 26.028 1.00 89.25 209 VAL A CA 1
ATOM 1652 C C . VAL A 1 209 ? -16.435 -0.147 25.996 1.00 89.25 209 VAL A C 1
ATOM 1654 O O . VAL A 1 209 ? -17.506 -0.617 25.619 1.00 89.25 209 VAL A O 1
ATOM 1657 N N . LYS A 1 210 ? -15.430 -0.926 26.407 1.00 89.81 210 LYS A N 1
ATOM 1658 C CA . LYS A 1 210 ? -15.389 -2.390 26.280 1.00 89.81 210 LYS A CA 1
ATOM 1659 C C . LYS A 1 210 ? -16.608 -3.103 26.860 1.00 89.81 210 LYS A C 1
ATOM 1661 O O . LYS A 1 210 ? -17.159 -3.991 26.214 1.00 89.81 210 LYS A O 1
ATOM 1666 N N . GLU A 1 211 ? -17.059 -2.672 28.035 1.00 89.50 211 GLU A N 1
ATOM 1667 C CA . GLU A 1 211 ? -18.221 -3.241 28.736 1.00 89.50 211 GLU A CA 1
ATOM 1668 C C . GLU A 1 211 ? -19.549 -3.025 27.988 1.00 89.50 211 GLU A C 1
ATOM 1670 O O . GLU A 1 211 ? -20.548 -3.677 28.275 1.00 89.50 211 GLU A O 1
ATOM 1675 N N . GLN A 1 212 ? -19.577 -2.108 27.017 1.00 90.50 212 GLN A N 1
ATOM 1676 C CA . GLN A 1 212 ? -20.761 -1.774 26.219 1.00 90.50 212 GLN A CA 1
ATOM 1677 C C . GLN A 1 212 ? -20.797 -2.532 24.885 1.00 90.50 212 GLN A C 1
ATOM 1679 O O . GLN A 1 212 ? -21.803 -2.469 24.177 1.00 90.50 212 GLN A O 1
ATOM 1684 N N . LEU A 1 213 ? -19.704 -3.209 24.523 1.00 92.56 213 LEU A N 1
ATOM 1685 C CA . LEU A 1 213 ? -19.585 -3.966 23.282 1.00 92.56 213 LEU A CA 1
ATOM 1686 C C . LEU A 1 213 ? -20.330 -5.299 23.401 1.00 92.56 213 LEU A C 1
ATOM 1688 O O . LEU A 1 213 ? -20.226 -5.999 24.408 1.00 92.56 213 LEU A O 1
ATOM 1692 N N . SER A 1 214 ? -21.035 -5.697 22.346 1.00 94.75 214 SER A N 1
ATOM 1693 C CA . SER A 1 214 ? -21.607 -7.039 22.253 1.00 94.75 214 SER A CA 1
ATOM 1694 C C . SER A 1 214 ? -20.523 -8.123 22.266 1.00 94.75 214 SER A C 1
ATOM 1696 O O . SER A 1 214 ? -19.374 -7.901 21.881 1.00 94.75 214 SER A O 1
ATOM 1698 N N . SER A 1 215 ? -20.897 -9.346 22.653 1.00 94.25 215 SER A N 1
ATOM 1699 C CA . SER A 1 215 ? -19.970 -10.487 22.709 1.00 94.25 215 SER A CA 1
ATOM 1700 C C . SER A 1 215 ? -19.307 -10.798 21.360 1.00 94.25 215 SER A C 1
ATOM 1702 O O . SER A 1 215 ? -18.147 -11.209 21.315 1.00 94.25 215 SER A O 1
ATOM 1704 N N . VAL A 1 216 ? -20.021 -10.574 20.252 1.00 93.69 216 VAL A N 1
ATOM 1705 C CA . VAL A 1 216 ? -19.489 -10.734 18.891 1.00 93.69 216 VAL A CA 1
ATOM 1706 C C . VAL A 1 216 ? -18.415 -9.686 18.613 1.00 93.69 216 VAL A C 1
ATOM 1708 O O . VAL A 1 216 ? -17.318 -10.042 18.182 1.00 93.69 216 VAL A O 1
ATOM 1711 N N . PHE A 1 217 ? -18.691 -8.418 18.928 1.00 95.44 217 PHE A N 1
ATOM 1712 C CA . PHE A 1 217 ? -17.749 -7.322 18.722 1.00 95.44 217 PHE A CA 1
ATOM 1713 C C . PHE A 1 217 ? -16.497 -7.501 19.598 1.00 95.44 217 PHE A C 1
ATOM 1715 O O . PHE A 1 217 ? -15.379 -7.444 19.092 1.00 95.44 217 PHE A O 1
ATOM 1722 N N . GLN A 1 218 ? -16.653 -7.839 20.883 1.00 94.75 218 GLN A N 1
ATOM 1723 C CA . GLN A 1 218 ? -15.518 -8.134 21.769 1.00 94.75 218 GLN A CA 1
ATOM 1724 C C . GLN A 1 218 ? -14.633 -9.263 21.222 1.00 94.75 218 GLN A C 1
ATOM 1726 O O . GLN A 1 218 ? -13.407 -9.153 21.233 1.00 94.75 218 GLN A O 1
ATOM 1731 N N . LYS A 1 219 ? -15.239 -10.331 20.686 1.00 94.62 219 LYS A N 1
ATOM 1732 C CA . LYS A 1 219 ? -14.500 -11.441 20.072 1.00 94.62 219 LYS A CA 1
ATOM 1733 C C . LYS A 1 219 ? -13.702 -10.996 18.845 1.00 94.62 219 LYS A C 1
ATOM 1735 O O . LYS A 1 219 ? -12.580 -11.468 18.661 1.00 94.62 219 LYS A O 1
ATOM 1740 N N . GLU A 1 220 ? -14.251 -10.115 18.008 1.00 95.06 220 GLU A N 1
ATOM 1741 C CA . GLU A 1 220 ? -13.497 -9.527 16.896 1.00 95.06 220 GLU A CA 1
ATOM 1742 C C . GLU A 1 220 ? -12.335 -8.658 17.393 1.00 95.06 220 GLU A C 1
ATOM 1744 O O . GLU A 1 220 ? -11.232 -8.799 16.873 1.00 95.06 220 GLU A O 1
ATOM 1749 N N . VAL A 1 221 ? -12.542 -7.828 18.425 1.00 94.38 221 VAL A N 1
ATOM 1750 C CA . VAL A 1 221 ? -11.487 -6.989 19.030 1.00 94.38 221 VAL A CA 1
ATOM 1751 C C . VAL A 1 221 ? -10.327 -7.845 19.536 1.00 94.38 221 VAL A C 1
ATOM 1753 O O . VAL A 1 221 ? -9.175 -7.573 19.198 1.00 94.38 221 VAL A O 1
ATOM 1756 N N . SER A 1 222 ? -10.611 -8.904 20.301 1.00 92.38 222 SER A N 1
ATOM 1757 C CA . SER A 1 222 ? -9.580 -9.813 20.819 1.00 92.38 222 SER A CA 1
ATOM 1758 C C . SER A 1 222 ? -8.785 -10.474 19.694 1.00 92.38 222 SER A C 1
ATOM 1760 O O . SER A 1 222 ? -7.558 -10.416 19.691 1.00 92.38 222 SER A O 1
ATOM 1762 N N . LYS A 1 223 ? -9.472 -11.037 18.694 1.00 91.81 223 LYS A N 1
ATOM 1763 C CA . LYS A 1 223 ? -8.805 -11.703 17.569 1.00 91.81 223 LYS A CA 1
ATOM 1764 C C . LYS A 1 223 ? -8.015 -10.735 16.688 1.00 91.81 223 LYS A C 1
ATOM 1766 O O . LYS A 1 223 ? -6.949 -11.095 16.199 1.00 91.81 223 LYS A O 1
ATOM 1771 N N . LEU A 1 224 ? -8.529 -9.526 16.457 1.00 90.62 224 LEU A N 1
ATOM 1772 C CA . LEU A 1 224 ? -7.815 -8.517 15.677 1.00 90.62 224 LEU A CA 1
ATOM 1773 C C . LEU A 1 224 ? -6.569 -8.032 16.429 1.00 90.62 224 LEU A C 1
ATOM 1775 O O . LEU A 1 224 ? -5.547 -7.777 15.802 1.00 90.62 224 LEU A O 1
ATOM 1779 N N . ARG A 1 225 ? -6.614 -7.956 17.764 1.00 90.00 225 ARG A N 1
ATOM 1780 C CA . ARG A 1 225 ? -5.445 -7.637 18.593 1.00 90.00 225 ARG A CA 1
ATOM 1781 C C . ARG A 1 225 ? -4.370 -8.722 18.519 1.00 90.00 225 ARG A C 1
ATOM 1783 O O . ARG A 1 225 ? -3.204 -8.386 18.346 1.00 90.00 225 ARG A O 1
ATOM 1790 N N . GLU A 1 226 ? -4.749 -9.997 18.585 1.00 88.50 226 GLU A N 1
ATOM 1791 C CA . GLU A 1 226 ? -3.821 -11.120 18.371 1.00 88.50 226 GLU A CA 1
ATOM 1792 C C . GLU A 1 226 ? -3.176 -11.051 16.980 1.00 88.50 226 GLU A C 1
ATOM 1794 O O . GLU A 1 226 ? -1.959 -11.183 16.831 1.00 88.50 226 GLU A O 1
ATOM 1799 N N . LEU A 1 227 ? -3.988 -10.765 15.958 1.00 85.75 227 LEU A N 1
ATOM 1800 C CA . LEU A 1 227 ? -3.514 -10.560 14.595 1.00 85.75 227 LEU A CA 1
ATOM 1801 C C . LEU A 1 227 ? -2.549 -9.368 14.508 1.00 85.75 227 LEU A C 1
ATOM 1803 O O . LEU A 1 227 ? -1.523 -9.468 13.845 1.00 85.75 227 LEU A O 1
ATOM 1807 N N . ALA A 1 228 ? -2.829 -8.261 15.201 1.00 84.06 228 ALA A N 1
ATOM 1808 C CA . ALA A 1 228 ? -1.983 -7.068 15.217 1.00 84.06 228 ALA A CA 1
ATOM 1809 C C . ALA A 1 228 ? -0.568 -7.359 15.733 1.00 84.06 228 ALA A C 1
ATOM 1811 O O . ALA A 1 228 ? 0.394 -6.778 15.236 1.00 84.06 228 ALA A O 1
ATOM 1812 N N . THR A 1 229 ? -0.428 -8.266 16.702 1.00 79.56 229 THR A N 1
ATOM 1813 C CA . THR A 1 229 ? 0.881 -8.708 17.201 1.00 79.56 229 THR A CA 1
ATOM 1814 C C . THR A 1 229 ? 1.657 -9.484 16.138 1.00 79.56 229 THR A C 1
ATOM 1816 O O . THR A 1 229 ? 2.864 -9.302 16.017 1.00 79.56 229 THR A O 1
ATOM 1819 N N . ALA A 1 230 ? 0.976 -10.305 15.335 1.00 73.75 230 ALA A N 1
ATOM 1820 C CA . ALA A 1 230 ? 1.607 -11.071 14.260 1.00 73.75 230 ALA A CA 1
ATOM 1821 C C . ALA A 1 230 ? 1.877 -10.235 12.990 1.00 73.75 230 ALA A C 1
ATOM 1823 O O . ALA A 1 230 ? 2.860 -10.474 12.296 1.00 73.75 230 ALA A O 1
ATOM 1824 N N . TYR A 1 231 ? 1.022 -9.254 12.683 1.00 74.44 231 TYR A N 1
ATOM 1825 C CA . TYR A 1 231 ? 1.008 -8.529 11.403 1.00 74.44 231 TYR A CA 1
ATOM 1826 C C . TYR A 1 231 ? 1.390 -7.050 11.486 1.00 74.44 231 TYR A C 1
ATOM 1828 O O . TYR A 1 231 ? 1.518 -6.406 10.445 1.00 74.44 231 TYR A O 1
ATOM 1836 N N . GLY A 1 232 ? 1.599 -6.490 12.680 1.00 69.88 232 GLY A N 1
ATOM 1837 C CA . GLY A 1 232 ? 1.909 -5.066 12.853 1.00 69.88 232 GLY A CA 1
ATOM 1838 C C . GLY A 1 232 ? 3.091 -4.593 11.996 1.00 69.88 232 GLY A C 1
ATOM 1839 O O . GLY A 1 232 ? 3.024 -3.517 11.404 1.00 69.88 232 GLY A O 1
ATOM 1840 N N . GLY A 1 233 ? 4.113 -5.440 11.832 1.00 74.38 233 GLY A N 1
ATOM 1841 C CA . GLY A 1 233 ? 5.288 -5.186 10.986 1.00 74.38 233 GLY A CA 1
ATOM 1842 C C . GLY A 1 233 ? 5.211 -5.727 9.551 1.00 74.38 233 GLY A C 1
ATOM 1843 O O . GLY A 1 233 ? 6.163 -5.575 8.797 1.00 74.38 233 GLY A O 1
ATOM 1844 N N . ALA A 1 234 ? 4.106 -6.356 9.142 1.00 84.88 234 ALA A N 1
ATOM 1845 C CA . ALA A 1 234 ? 3.992 -7.034 7.848 1.00 84.88 234 ALA A CA 1
ATOM 1846 C C . ALA A 1 234 ? 3.630 -6.062 6.707 1.00 84.88 234 ALA A C 1
ATOM 1848 O O . ALA A 1 234 ? 2.528 -6.081 6.148 1.00 84.88 234 ALA A O 1
ATOM 1849 N N . ASP A 1 235 ? 4.563 -5.176 6.372 1.00 85.88 235 ASP A N 1
ATOM 1850 C CA . ASP A 1 235 ? 4.374 -4.086 5.410 1.00 85.88 235 ASP A CA 1
ATOM 1851 C C . ASP A 1 235 ? 3.914 -4.544 4.025 1.00 85.88 235 ASP A C 1
ATOM 1853 O O . ASP A 1 235 ? 3.153 -3.834 3.370 1.00 85.88 235 ASP A O 1
ATOM 1857 N N . TYR A 1 236 ? 4.292 -5.748 3.599 1.00 89.19 236 TYR A N 1
ATOM 1858 C CA . TYR A 1 236 ? 4.007 -6.251 2.252 1.00 89.19 236 TYR A CA 1
ATOM 1859 C C . TYR A 1 236 ? 3.011 -7.417 2.210 1.00 89.19 236 TYR A C 1
ATOM 1861 O O . TYR A 1 236 ? 2.855 -8.051 1.167 1.00 89.19 236 TYR A O 1
ATOM 1869 N N . ALA A 1 237 ? 2.274 -7.679 3.298 1.00 87.31 237 ALA A N 1
ATOM 1870 C CA . ALA A 1 237 ? 1.318 -8.795 3.373 1.00 87.31 237 ALA A CA 1
ATOM 1871 C C . ALA A 1 237 ? 0.207 -8.756 2.300 1.00 87.31 237 ALA A C 1
ATOM 1873 O O . ALA A 1 237 ? -0.364 -9.793 1.970 1.00 87.31 237 ALA A O 1
ATOM 1874 N N . GLY A 1 238 ? -0.078 -7.574 1.736 1.00 87.06 238 GLY A N 1
ATOM 1875 C CA . GLY A 1 238 ? -1.078 -7.373 0.681 1.00 87.06 238 GLY A CA 1
ATOM 1876 C C . GLY A 1 238 ? -0.608 -7.683 -0.741 1.00 87.06 238 GLY A C 1
ATOM 1877 O O . GLY A 1 238 ? -1.405 -7.633 -1.674 1.00 87.06 238 GLY A O 1
ATOM 1878 N N . LEU A 1 239 ? 0.675 -7.993 -0.938 1.00 90.69 239 LEU A N 1
ATOM 1879 C CA . LEU A 1 239 ? 1.244 -8.325 -2.247 1.00 90.69 239 LEU A CA 1
ATOM 1880 C C . LEU A 1 239 ? 1.167 -9.826 -2.526 1.00 90.69 239 LEU A C 1
ATOM 1882 O O . LEU A 1 239 ? 2.181 -10.513 -2.643 1.00 90.69 239 LEU A O 1
ATOM 1886 N N . ARG A 1 240 ? -0.061 -10.341 -2.589 1.00 88.12 240 ARG A N 1
ATOM 1887 C CA . ARG A 1 240 ? -0.356 -11.759 -2.817 1.00 88.12 240 ARG A CA 1
ATOM 1888 C C . ARG A 1 240 ? -1.530 -11.924 -3.766 1.00 88.12 240 ARG A C 1
ATOM 1890 O O . ARG A 1 240 ? -2.351 -11.016 -3.901 1.00 88.12 240 ARG A O 1
ATOM 1897 N N . GLU A 1 241 ? -1.622 -13.095 -4.390 1.00 87.94 241 GLU A N 1
ATOM 1898 C CA . GLU A 1 241 ? -2.772 -13.427 -5.226 1.00 87.94 241 GLU A CA 1
ATOM 1899 C C . GLU A 1 241 ? -4.022 -13.642 -4.382 1.00 87.94 241 GLU A C 1
ATOM 1901 O O . GLU A 1 241 ? -5.080 -13.088 -4.685 1.00 87.94 241 GLU A O 1
ATOM 1906 N N . PHE A 1 242 ? -3.861 -14.367 -3.276 1.00 85.38 242 PHE A N 1
ATOM 1907 C CA . PHE A 1 242 ? -4.908 -14.609 -2.300 1.00 85.38 242 PHE A CA 1
ATOM 1908 C C . PHE A 1 242 ? -4.438 -14.176 -0.915 1.00 85.38 242 PHE A C 1
ATOM 1910 O O . PHE A 1 242 ? -3.418 -14.646 -0.402 1.00 85.38 242 PHE A O 1
ATOM 1917 N N . LEU A 1 243 ? -5.203 -13.278 -0.299 1.00 82.62 243 LEU A N 1
ATOM 1918 C CA . LEU A 1 243 ? -5.059 -12.975 1.117 1.00 82.62 243 LEU A CA 1
ATOM 1919 C C . LEU A 1 243 ? -5.624 -14.143 1.931 1.00 82.62 243 LEU A C 1
ATOM 1921 O O . LEU A 1 243 ? -6.721 -14.615 1.630 1.00 82.62 243 LEU A O 1
ATOM 1925 N N . PRO A 1 244 ? -4.929 -14.607 2.979 1.00 82.31 244 PRO A N 1
ATOM 1926 C CA . PRO A 1 244 ? -5.516 -15.559 3.908 1.00 82.31 244 PRO A CA 1
ATOM 1927 C C . PRO A 1 244 ? -6.773 -14.992 4.545 1.00 82.31 244 PRO A C 1
ATOM 1929 O O . PRO A 1 244 ? -6.864 -13.792 4.783 1.00 82.31 244 PRO A O 1
ATOM 1932 N N . THR A 1 245 ? -7.729 -15.861 4.869 1.00 85.44 245 THR A N 1
ATOM 1933 C CA . THR A 1 245 ? -9.041 -15.433 5.370 1.00 85.44 245 THR A CA 1
ATOM 1934 C C . THR A 1 245 ? -8.933 -14.551 6.610 1.00 85.44 245 THR A C 1
ATOM 1936 O O . THR A 1 245 ? -9.677 -13.585 6.739 1.00 85.44 245 THR A O 1
ATOM 1939 N N . SER A 1 246 ? -7.956 -14.798 7.484 1.00 83.88 246 SER A N 1
ATOM 1940 C CA . SER A 1 246 ? -7.665 -13.952 8.650 1.00 83.88 246 SER A CA 1
ATOM 1941 C C . SER A 1 246 ? -7.194 -12.533 8.310 1.00 83.88 246 SER A C 1
ATOM 1943 O O . SER A 1 246 ? -7.094 -11.718 9.209 1.00 83.88 246 SER A O 1
ATOM 1945 N N . LEU A 1 247 ? -6.873 -12.223 7.056 1.00 81.88 247 LEU A N 1
ATOM 1946 C CA . LEU A 1 247 ? -6.524 -10.887 6.561 1.00 81.88 247 LEU A CA 1
ATOM 1947 C C . LEU A 1 247 ? -7.600 -10.297 5.646 1.00 81.88 247 LEU A C 1
ATOM 1949 O O . LEU A 1 247 ? -7.391 -9.258 5.026 1.00 81.88 247 LEU A O 1
ATOM 1953 N N . GLU A 1 248 ? -8.754 -10.945 5.530 1.00 87.06 248 GLU A N 1
ATOM 1954 C CA . GLU A 1 248 ? -9.875 -10.400 4.781 1.00 87.06 248 GLU A CA 1
ATOM 1955 C C . GLU A 1 248 ? -10.755 -9.534 5.686 1.00 87.06 248 GLU A C 1
ATOM 1957 O O . GLU A 1 248 ? -11.032 -9.891 6.831 1.00 87.06 248 GLU A O 1
ATOM 1962 N N . VAL A 1 249 ? -11.266 -8.418 5.156 1.00 87.06 249 VAL A N 1
ATOM 1963 C CA . VAL A 1 249 ? -12.140 -7.485 5.897 1.00 87.06 249 VAL A CA 1
ATOM 1964 C C . VAL A 1 249 ? -13.344 -8.201 6.523 1.00 87.06 249 VAL A C 1
ATOM 1966 O O . VAL A 1 249 ? -13.737 -7.894 7.647 1.00 87.06 249 VAL A O 1
ATOM 1969 N N . LYS A 1 250 ? -13.879 -9.217 5.833 1.00 90.75 250 LYS A N 1
ATOM 1970 C CA . LYS A 1 250 ? -15.007 -10.045 6.288 1.00 90.75 250 LYS A CA 1
ATOM 1971 C C . LYS A 1 250 ? -14.745 -10.827 7.585 1.00 90.75 250 LYS A C 1
ATOM 1973 O O . LYS A 1 250 ? -15.692 -11.356 8.157 1.00 90.75 250 LYS A O 1
ATOM 1978 N N . SER A 1 251 ? -13.495 -10.920 8.039 1.00 91.88 251 SER A N 1
ATOM 1979 C CA . SER A 1 251 ? -13.130 -11.603 9.287 1.00 91.88 251 SER A CA 1
ATOM 1980 C C . SER A 1 251 ? -13.266 -10.727 10.532 1.00 91.88 251 SER A C 1
ATOM 1982 O O . SER A 1 251 ? -13.418 -11.276 11.624 1.00 91.88 251 SER A O 1
ATOM 1984 N N . TYR A 1 252 ? -13.240 -9.395 10.377 1.00 94.31 252 TYR A N 1
ATOM 1985 C CA . TYR A 1 252 ? -13.414 -8.418 11.469 1.00 94.31 252 TYR A CA 1
ATOM 1986 C C . TYR A 1 252 ? -14.302 -7.229 11.055 1.00 94.31 252 TYR A C 1
ATOM 1988 O O . TYR A 1 252 ? -13.904 -6.064 11.203 1.00 94.31 252 TYR A O 1
ATOM 1996 N N . PRO A 1 253 ? -15.479 -7.485 10.457 1.00 95.06 253 PRO A N 1
ATOM 1997 C CA . PRO A 1 253 ? -16.270 -6.445 9.822 1.00 95.06 253 PRO A CA 1
ATOM 1998 C C . PRO A 1 253 ? -16.752 -5.380 10.812 1.00 95.06 253 PRO A C 1
ATOM 2000 O O . PRO A 1 253 ? -16.792 -4.209 10.440 1.00 95.06 253 PRO A O 1
ATOM 2003 N N . MET A 1 254 ? -17.080 -5.729 12.064 1.00 96.38 254 MET A N 1
ATOM 2004 C CA . MET A 1 254 ? -17.576 -4.754 13.045 1.00 96.38 254 MET A CA 1
ATOM 2005 C C . MET A 1 254 ? -16.474 -3.793 13.491 1.00 96.38 254 MET A C 1
ATOM 2007 O O . MET A 1 254 ? -16.692 -2.579 13.512 1.00 96.38 254 MET A O 1
ATOM 2011 N N . VAL A 1 255 ? -15.284 -4.316 13.810 1.00 95.81 255 VAL A N 1
ATOM 2012 C CA . VAL A 1 255 ? -14.151 -3.488 14.265 1.00 95.81 255 VAL A CA 1
ATOM 2013 C C . VAL A 1 255 ? -13.661 -2.578 13.144 1.00 95.81 255 VAL A C 1
ATOM 2015 O O . VAL A 1 255 ? -13.486 -1.379 13.354 1.00 95.81 255 VAL A O 1
ATOM 2018 N N . ILE A 1 256 ? -13.501 -3.118 11.933 1.00 95.50 256 ILE A N 1
ATOM 2019 C CA . ILE A 1 256 ? -13.044 -2.343 10.774 1.00 95.50 256 ILE A CA 1
ATOM 2020 C C . ILE A 1 256 ? -14.076 -1.270 10.404 1.00 95.50 256 ILE A C 1
ATOM 2022 O O . ILE A 1 256 ? -13.710 -0.109 10.213 1.00 95.50 256 ILE A O 1
ATOM 2026 N N . TYR A 1 257 ? -15.366 -1.617 10.348 1.00 96.38 257 TYR A N 1
ATOM 2027 C CA . TYR A 1 257 ? -16.426 -0.653 10.050 1.00 96.38 257 TYR A CA 1
ATOM 2028 C C . TYR A 1 257 ? -16.495 0.464 11.101 1.00 96.38 257 TYR A C 1
ATOM 2030 O O . TYR A 1 257 ? -16.563 1.640 10.744 1.00 96.38 257 TYR A O 1
ATOM 2038 N N . CYS A 1 258 ? -16.399 0.124 12.390 1.00 95.88 258 CYS A N 1
ATOM 2039 C CA . CYS A 1 258 ? -16.326 1.108 13.471 1.00 95.88 258 CYS A CA 1
ATOM 2040 C C . CYS A 1 258 ? -15.103 2.030 13.328 1.00 95.88 258 CYS A C 1
ATOM 2042 O O . CYS A 1 258 ? -15.230 3.239 13.516 1.00 95.88 258 CYS A O 1
ATOM 2044 N N . GLY A 1 259 ? -13.941 1.487 12.951 1.00 94.12 259 GLY A N 1
ATOM 2045 C CA . GLY A 1 259 ? -12.715 2.257 12.724 1.00 94.12 259 GLY A CA 1
ATOM 2046 C C . GLY A 1 259 ? -12.851 3.270 11.590 1.00 94.12 259 GLY A C 1
ATOM 2047 O O . GLY A 1 259 ? -12.476 4.433 11.738 1.00 94.12 259 GLY A O 1
ATOM 2048 N N . LEU A 1 260 ? -13.473 2.859 10.482 1.00 93.75 260 LEU A N 1
ATOM 2049 C CA . LEU A 1 260 ? -13.779 3.744 9.355 1.00 93.75 260 LEU A CA 1
ATOM 2050 C C . LEU A 1 260 ? -14.742 4.866 9.762 1.00 93.75 260 LEU A C 1
ATOM 2052 O O . LEU A 1 260 ? -14.498 6.032 9.453 1.00 93.75 260 LEU A O 1
ATOM 2056 N N . LEU A 1 261 ? -15.822 4.539 10.477 1.00 94.12 261 LEU A N 1
ATOM 2057 C CA . LEU A 1 261 ? -16.782 5.537 10.962 1.00 94.12 261 LEU A CA 1
ATOM 2058 C C . LEU A 1 261 ? -16.125 6.536 11.917 1.00 94.12 261 LEU A C 1
ATOM 2060 O O . LEU A 1 261 ? -16.329 7.745 11.786 1.00 94.12 261 LEU A O 1
ATOM 2064 N N . TYR A 1 262 ? -15.307 6.034 12.842 1.00 92.00 262 TYR A N 1
ATOM 2065 C CA . TYR A 1 262 ? -14.553 6.855 13.776 1.00 92.00 262 TYR A CA 1
ATOM 2066 C C . TYR A 1 262 ? -13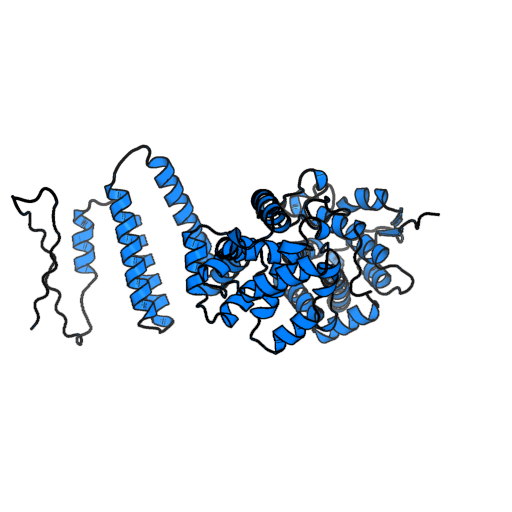.622 7.819 13.035 1.00 92.00 262 TYR A C 1
ATOM 2068 O O . TYR A 1 262 ? -13.700 9.025 13.262 1.00 92.00 262 TYR A O 1
ATOM 2076 N N . HIS A 1 263 ? -12.824 7.322 12.085 1.00 89.12 263 HIS A N 1
ATOM 2077 C CA . HIS A 1 263 ? -11.940 8.169 11.287 1.00 89.12 263 HIS A CA 1
ATOM 2078 C C . HIS A 1 263 ? -12.716 9.223 10.487 1.00 89.12 263 HIS A C 1
ATOM 2080 O O . HIS A 1 263 ? -12.372 10.403 10.505 1.00 89.12 263 HIS A O 1
ATOM 2086 N N . GLY A 1 264 ? -13.819 8.829 9.848 1.00 89.00 264 GLY A N 1
ATOM 2087 C CA . GLY A 1 264 ? -14.670 9.754 9.106 1.00 89.00 264 GLY A CA 1
ATOM 2088 C C . GLY A 1 264 ? -15.235 10.891 9.961 1.00 89.00 264 GLY A C 1
ATOM 2089 O O . GLY A 1 264 ? -15.425 11.999 9.452 1.00 89.00 264 GLY A O 1
ATOM 2090 N N . ARG A 1 265 ? -15.493 10.641 11.250 1.00 87.50 265 ARG A N 1
ATOM 2091 C CA . ARG A 1 265 ? -15.927 11.657 12.220 1.00 87.50 265 ARG A CA 1
ATOM 2092 C C . ARG A 1 265 ? -14.789 12.592 12.640 1.00 87.50 265 ARG A C 1
ATOM 2094 O O . ARG A 1 265 ? -15.056 13.747 12.948 1.00 87.50 265 ARG A O 1
ATOM 2101 N N . THR A 1 266 ? -13.543 12.118 12.652 1.00 83.69 266 THR A N 1
ATOM 2102 C CA . THR A 1 266 ? -12.383 12.925 13.074 1.00 83.69 266 THR A CA 1
ATOM 2103 C C . THR A 1 266 ? -11.869 13.883 11.999 1.00 83.69 266 THR A C 1
ATOM 2105 O O . THR A 1 266 ? -11.129 14.805 12.325 1.00 83.69 266 THR A O 1
ATOM 2108 N N . ILE A 1 267 ? -12.279 13.711 10.737 1.00 83.38 267 ILE A N 1
ATOM 2109 C CA . ILE A 1 267 ? -11.870 14.593 9.635 1.00 83.38 267 ILE A CA 1
ATOM 2110 C C . ILE A 1 267 ? -12.607 15.934 9.726 1.00 83.38 267 ILE A C 1
ATOM 2112 O O . ILE A 1 267 ? -13.796 16.021 9.418 1.00 83.38 267 ILE A O 1
ATOM 2116 N N . VAL A 1 268 ? -11.877 16.984 10.109 1.00 78.69 268 VAL A N 1
ATOM 2117 C CA . VAL A 1 268 ? -12.394 18.364 10.225 1.00 78.69 268 VAL A CA 1
ATOM 2118 C C . VAL A 1 268 ? -12.218 19.162 8.926 1.00 78.69 268 VAL A C 1
ATOM 2120 O O . VAL A 1 268 ? -13.013 20.049 8.626 1.00 78.69 268 VAL A O 1
ATOM 2123 N N . ASP A 1 269 ? -11.182 18.853 8.142 1.00 76.69 269 ASP A N 1
ATOM 2124 C CA . ASP A 1 269 ? -10.856 19.557 6.897 1.00 76.69 269 ASP A CA 1
ATOM 2125 C C . ASP A 1 269 ? -11.907 19.262 5.800 1.00 76.69 269 ASP A C 1
ATOM 2127 O O . ASP A 1 269 ? -12.061 18.098 5.412 1.00 76.69 269 ASP A O 1
ATOM 2131 N N . PRO A 1 270 ? -12.607 20.280 5.253 1.00 82.00 270 PRO A N 1
ATOM 2132 C CA . PRO A 1 270 ? -13.646 20.083 4.240 1.00 82.00 270 PRO A CA 1
ATOM 2133 C C . PRO A 1 270 ? -13.163 19.408 2.950 1.00 82.00 270 PRO A C 1
ATOM 2135 O O . PRO A 1 270 ? -13.909 18.636 2.342 1.00 82.00 270 PRO A O 1
ATOM 2138 N N . ASP A 1 271 ? -11.932 19.668 2.511 1.00 78.94 271 ASP A N 1
ATOM 2139 C CA . ASP A 1 271 ? -11.402 19.091 1.273 1.00 78.94 271 ASP A CA 1
ATOM 2140 C C . ASP A 1 271 ? -11.014 17.629 1.467 1.00 78.94 271 ASP A C 1
ATOM 2142 O O . ASP A 1 271 ? -11.212 16.795 0.576 1.00 78.94 271 ASP A O 1
ATOM 2146 N N . LYS A 1 272 ? -10.519 17.282 2.656 1.00 74.94 272 LYS A N 1
ATOM 2147 C CA . LYS A 1 272 ? -10.306 15.879 3.019 1.00 74.94 272 LYS A CA 1
ATOM 2148 C C . LYS A 1 272 ? -11.614 15.157 3.274 1.00 74.94 272 LYS A C 1
ATOM 2150 O O . LYS A 1 272 ? -11.718 13.998 2.890 1.00 74.94 272 LYS A O 1
ATOM 2155 N N . LYS A 1 273 ? -12.619 15.831 3.835 1.00 83.56 273 LYS A N 1
ATOM 2156 C CA . LYS A 1 273 ? -13.955 15.265 4.018 1.00 83.56 273 LYS A CA 1
ATOM 2157 C C . LYS A 1 273 ? -14.565 14.875 2.675 1.00 83.56 273 LYS A C 1
ATOM 2159 O O . LYS A 1 273 ? -14.944 13.726 2.503 1.00 83.56 273 LYS A O 1
ATOM 2164 N N . LYS A 1 274 ? -14.489 15.753 1.668 1.00 83.38 274 LYS A N 1
ATOM 2165 C CA . LYS A 1 274 ? -14.900 15.431 0.287 1.00 83.38 274 LYS A CA 1
ATOM 2166 C C . LYS A 1 274 ? -14.156 14.235 -0.311 1.00 83.38 274 LYS A C 1
ATOM 2168 O O . LYS A 1 274 ? -14.738 13.496 -1.097 1.00 83.38 274 LYS A O 1
ATOM 2173 N N . LYS A 1 275 ? -12.864 14.060 -0.005 1.00 78.31 275 LYS A N 1
ATOM 2174 C CA . LYS A 1 275 ? -12.098 12.874 -0.435 1.00 78.31 275 LYS A CA 1
ATOM 2175 C C . LYS A 1 275 ? -12.541 11.625 0.320 1.00 78.31 275 LYS A C 1
ATOM 2177 O O . LYS A 1 275 ? -12.698 10.574 -0.286 1.00 78.31 275 LYS A O 1
ATOM 2182 N N . TRP A 1 276 ? -12.761 11.748 1.622 1.00 85.12 276 TRP A N 1
ATOM 2183 C CA . TRP A 1 276 ? -13.234 10.667 2.473 1.00 85.12 276 TRP A CA 1
ATOM 2184 C C . TRP A 1 276 ? -14.627 10.181 2.082 1.00 85.12 276 TRP A C 1
ATOM 2186 O O . TRP A 1 276 ? -14.863 8.981 2.065 1.00 85.12 276 TRP A O 1
ATOM 2196 N N . ASP A 1 277 ? -15.524 11.081 1.689 1.00 83.56 277 ASP A N 1
ATOM 2197 C CA . ASP A 1 277 ? -16.881 10.728 1.264 1.00 83.56 277 ASP A CA 1
ATOM 2198 C C . ASP A 1 277 ? -16.896 9.889 -0.031 1.00 83.56 277 ASP A C 1
ATOM 2200 O O . ASP A 1 277 ? -17.890 9.229 -0.329 1.00 83.56 277 ASP A O 1
ATOM 2204 N N . LYS A 1 278 ? -15.786 9.864 -0.787 1.00 80.19 278 LYS A N 1
ATOM 2205 C CA . LYS A 1 278 ? -15.584 8.945 -1.923 1.00 80.19 278 LYS A CA 1
ATOM 2206 C C . LYS A 1 278 ? -15.085 7.564 -1.499 1.00 80.19 278 LYS A C 1
ATOM 2208 O O . LYS A 1 278 ? -15.152 6.621 -2.286 1.00 80.19 278 LYS A O 1
ATOM 2213 N N . TYR A 1 279 ? -14.565 7.425 -0.279 1.00 79.56 279 TYR A N 1
ATOM 2214 C CA . TYR A 1 279 ? -14.117 6.143 0.245 1.00 79.56 279 TYR A CA 1
ATOM 2215 C C . TYR A 1 279 ? -15.322 5.223 0.455 1.00 79.56 279 TYR A C 1
ATOM 2217 O O . TYR A 1 279 ? -16.331 5.611 1.043 1.00 79.56 279 TYR A O 1
ATOM 2225 N N . ASN A 1 280 ? -15.218 3.973 0.001 1.00 81.56 280 ASN A N 1
ATOM 2226 C CA . ASN A 1 280 ? -16.336 3.030 -0.006 1.00 81.56 280 ASN A CA 1
ATOM 2227 C C . ASN A 1 280 ? -16.597 2.391 1.378 1.00 81.56 280 ASN A C 1
ATOM 2229 O O . ASN A 1 280 ? -16.528 1.172 1.544 1.00 81.56 280 ASN A O 1
ATOM 2233 N N . VAL A 1 281 ? -16.905 3.217 2.386 1.00 88.00 281 VAL A N 1
ATOM 2234 C CA . VAL A 1 281 ? -17.242 2.776 3.755 1.00 88.00 281 VAL A CA 1
ATOM 2235 C C . VAL A 1 281 ? -18.483 1.873 3.758 1.00 88.00 281 VAL A C 1
ATOM 2237 O O . VAL A 1 281 ? -18.571 0.941 4.556 1.00 88.00 281 VAL A O 1
ATOM 2240 N N . THR A 1 282 ? -19.426 2.117 2.843 1.00 87.81 282 THR A N 1
ATOM 2241 C CA . THR A 1 282 ? -20.673 1.350 2.721 1.00 87.81 282 THR A CA 1
ATOM 2242 C C . THR A 1 282 ? -20.415 -0.121 2.410 1.00 87.81 282 THR A C 1
ATOM 2244 O O . THR A 1 282 ? -20.959 -0.966 3.115 1.00 87.81 282 THR A O 1
ATOM 2247 N N . SER A 1 283 ? -19.529 -0.436 1.455 1.00 86.81 283 SER A N 1
ATOM 2248 C CA . SER A 1 283 ? -19.194 -1.831 1.113 1.00 86.81 283 SER A CA 1
ATOM 2249 C C . SER A 1 283 ? -18.640 -2.630 2.294 1.00 86.81 283 SER A C 1
ATOM 2251 O O . SER A 1 283 ? -18.958 -3.800 2.470 1.00 86.81 283 SER A O 1
ATOM 2253 N N . VAL A 1 284 ? -17.870 -1.990 3.178 1.00 88.06 284 VAL A N 1
ATOM 2254 C CA . VAL A 1 284 ? -17.383 -2.642 4.400 1.00 88.06 284 VAL A CA 1
ATOM 2255 C C . VAL A 1 284 ? -18.538 -2.921 5.365 1.00 88.06 284 VAL A C 1
ATOM 2257 O O . VAL A 1 284 ? -18.590 -3.981 5.987 1.00 88.06 284 VAL A O 1
ATOM 2260 N N . GLY A 1 285 ? -19.502 -2.001 5.450 1.00 90.75 285 GLY A N 1
ATOM 2261 C CA . GLY A 1 285 ? -20.724 -2.169 6.235 1.00 90.75 285 GLY A CA 1
ATOM 2262 C C . GLY A 1 285 ? -21.635 -3.305 5.750 1.00 90.75 285 GLY A C 1
ATOM 2263 O O . GLY A 1 285 ? -22.421 -3.826 6.544 1.00 90.75 285 GLY A O 1
ATOM 2264 N N . GLU A 1 286 ? -21.533 -3.730 4.489 1.00 92.81 286 GLU A N 1
ATOM 2265 C CA . GLU A 1 286 ? -22.282 -4.875 3.943 1.00 92.81 286 GLU A CA 1
ATOM 2266 C C . GLU A 1 286 ? -21.797 -6.213 4.518 1.00 92.81 286 GLU A C 1
ATOM 2268 O O . GLU A 1 286 ? -22.588 -7.145 4.648 1.00 92.81 286 GLU A O 1
ATOM 2273 N N . HIS A 1 287 ? -20.531 -6.294 4.943 1.00 93.69 287 HIS A N 1
ATOM 2274 C CA . HIS A 1 287 ? -19.985 -7.468 5.629 1.00 93.69 287 HIS A CA 1
ATOM 2275 C C . HIS A 1 287 ? -20.403 -7.561 7.105 1.00 93.69 287 HIS A C 1
ATOM 2277 O O . HIS A 1 287 ? -20.208 -8.601 7.734 1.00 93.69 287 HIS A O 1
ATOM 2283 N N . VAL A 1 288 ? -20.968 -6.493 7.679 1.00 94.94 288 VAL A N 1
ATOM 2284 C CA . VAL A 1 288 ? -21.469 -6.492 9.059 1.00 94.94 288 VAL A CA 1
ATOM 2285 C C . VAL A 1 288 ? -22.766 -7.315 9.114 1.00 94.94 288 VAL A C 1
ATOM 2287 O O . VAL A 1 288 ? -23.695 -7.036 8.354 1.00 94.94 288 VAL A O 1
ATOM 2290 N N . PRO A 1 289 ? -22.883 -8.302 10.024 1.00 91.31 289 PRO A N 1
ATOM 2291 C CA . PRO A 1 289 ? -23.872 -9.383 9.919 1.00 91.31 289 PRO A CA 1
ATOM 2292 C C . PRO A 1 289 ? -25.341 -8.959 10.062 1.00 91.31 289 PRO A C 1
ATOM 2294 O O . PRO A 1 289 ? -26.233 -9.744 9.754 1.00 91.31 289 PRO A O 1
ATOM 2297 N N . SER A 1 290 ? -25.628 -7.756 10.568 1.00 94.56 290 SER A N 1
ATOM 2298 C CA . SER A 1 290 ? -27.001 -7.259 10.721 1.00 94.56 290 SER A CA 1
ATOM 2299 C C . SER A 1 290 ? -27.067 -5.734 10.826 1.00 94.56 290 SER A C 1
ATOM 2301 O O . SER A 1 290 ? -26.091 -5.083 11.205 1.00 94.56 290 SER A O 1
ATOM 2303 N N . ASP A 1 291 ? -28.250 -5.158 10.589 1.00 94.44 291 ASP A N 1
ATOM 2304 C CA . ASP A 1 291 ? -28.505 -3.725 10.816 1.00 94.44 291 ASP A CA 1
ATOM 2305 C C . ASP A 1 291 ? -28.339 -3.309 12.277 1.00 94.44 291 ASP A C 1
ATOM 2307 O O . ASP A 1 291 ? -27.872 -2.204 12.568 1.00 94.44 291 ASP A O 1
ATOM 2311 N N . ARG A 1 292 ? -28.668 -4.206 13.213 1.00 94.69 292 ARG A N 1
ATOM 2312 C CA . ARG A 1 292 ? -28.439 -3.980 14.642 1.00 94.69 292 ARG A CA 1
ATOM 2313 C C . ARG A 1 292 ? -26.947 -3.832 14.941 1.00 94.69 292 ARG A C 1
ATOM 2315 O O . ARG A 1 292 ? -26.567 -2.875 15.608 1.00 94.69 292 ARG A O 1
ATOM 2322 N N . ALA A 1 293 ? -26.116 -4.720 14.398 1.00 94.56 293 ALA A N 1
ATOM 2323 C CA . ALA A 1 293 ? -24.662 -4.640 14.529 1.00 94.56 293 ALA A CA 1
ATOM 2324 C C . ALA A 1 293 ? -24.097 -3.376 13.852 1.00 94.56 293 ALA A C 1
ATOM 2326 O O . ALA A 1 293 ? -23.255 -2.694 14.427 1.00 94.56 293 ALA A O 1
ATOM 2327 N N . ARG A 1 294 ? -24.620 -2.982 12.679 1.00 96.50 294 ARG A N 1
ATOM 2328 C CA . ARG A 1 294 ? -24.248 -1.704 12.037 1.00 96.50 294 ARG A CA 1
ATOM 2329 C C . ARG A 1 294 ? -24.581 -0.495 12.914 1.00 96.50 294 ARG A C 1
ATOM 2331 O O . ARG A 1 294 ? -23.792 0.445 12.988 1.00 96.50 294 ARG A O 1
ATOM 2338 N N . THR A 1 295 ? -25.741 -0.513 13.566 1.00 95.69 295 THR A N 1
ATOM 2339 C CA . THR A 1 295 ? -26.187 0.553 14.476 1.00 95.69 295 THR A CA 1
ATOM 2340 C C . THR A 1 295 ? -25.311 0.615 15.726 1.00 95.69 295 THR A C 1
ATOM 2342 O O . THR A 1 295 ? -24.933 1.705 16.153 1.00 95.69 295 THR A O 1
ATOM 2345 N N . GLU A 1 296 ? -24.924 -0.541 16.268 1.00 95.81 296 GLU A N 1
ATOM 2346 C CA . GLU A 1 296 ? -23.954 -0.641 17.361 1.00 95.81 296 GLU A CA 1
ATOM 2347 C C . GLU A 1 296 ? -22.618 0.007 16.973 1.00 95.81 296 GLU A C 1
ATOM 2349 O O . GLU A 1 296 ? -22.163 0.903 17.680 1.00 95.81 296 GLU A O 1
ATOM 2354 N N . CYS A 1 297 ? -22.037 -0.344 15.817 1.00 96.56 297 CYS A N 1
ATOM 2355 C CA . CYS A 1 297 ? -20.785 0.256 15.338 1.00 96.56 297 CYS A CA 1
ATOM 2356 C C . CYS A 1 297 ? -20.870 1.786 15.220 1.00 96.56 297 CYS A C 1
ATOM 2358 O O . CYS A 1 297 ? -19.955 2.480 15.656 1.00 96.56 297 CYS A O 1
ATOM 2360 N N . LYS A 1 298 ? -21.970 2.322 14.669 1.00 96.06 298 LYS A N 1
ATOM 2361 C CA . LYS A 1 298 ? -22.197 3.776 14.573 1.00 96.06 298 LYS A CA 1
ATOM 2362 C C . LYS A 1 298 ? -22.235 4.434 15.947 1.00 96.06 298 LYS A C 1
ATOM 2364 O O . LYS A 1 298 ? -21.501 5.385 16.197 1.00 96.06 298 LYS A O 1
ATOM 2369 N N . SER A 1 299 ? -23.034 3.876 16.851 1.00 95.19 299 SER A N 1
ATOM 2370 C CA . SER A 1 299 ? -23.195 4.415 18.197 1.00 95.19 299 SER A CA 1
ATOM 2371 C C . SER A 1 299 ? -21.907 4.340 19.025 1.00 95.19 299 SER A C 1
ATOM 2373 O O . SER A 1 299 ? -21.644 5.226 19.836 1.00 95.19 299 SER A O 1
ATOM 2375 N N . ILE A 1 300 ? -21.096 3.294 18.846 1.00 95.44 300 ILE A N 1
ATOM 2376 C CA . ILE A 1 300 ? -19.783 3.187 19.489 1.00 95.44 300 ILE A CA 1
ATOM 2377 C C . ILE A 1 300 ? -18.814 4.212 18.896 1.00 95.44 300 ILE A C 1
ATOM 2379 O O . ILE A 1 300 ? -18.211 4.968 19.655 1.00 95.44 300 ILE A O 1
ATOM 23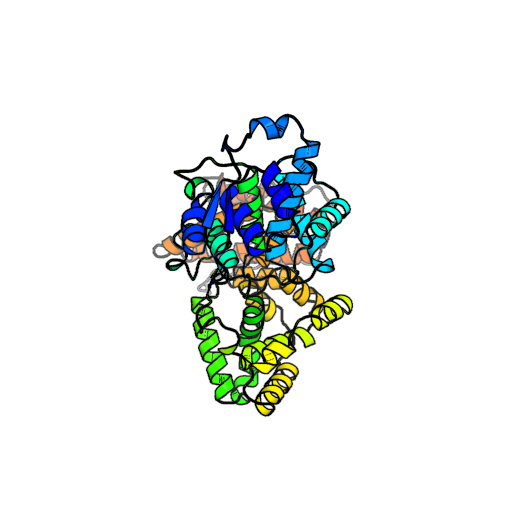83 N N . ALA A 1 301 ? -18.715 4.315 17.568 1.00 93.94 301 ALA A N 1
ATOM 2384 C CA . ALA A 1 301 ? -17.831 5.275 16.904 1.00 93.94 301 ALA A CA 1
ATOM 2385 C C . ALA A 1 301 ? -18.100 6.733 17.328 1.00 93.94 301 ALA A C 1
ATOM 2387 O O . ALA A 1 301 ? -17.159 7.511 17.481 1.00 93.94 301 ALA A O 1
ATOM 2388 N N . GLU A 1 302 ? -19.364 7.095 17.568 1.00 91.69 302 GLU A N 1
ATOM 2389 C CA . GLU A 1 302 ? -19.775 8.412 18.081 1.00 91.69 302 GLU A CA 1
ATOM 2390 C C . GLU A 1 302 ? -19.407 8.655 19.552 1.00 91.69 302 GLU A C 1
ATOM 2392 O O . GLU A 1 302 ? -19.269 9.807 19.963 1.00 91.69 302 GLU A O 1
ATOM 2397 N N . ARG A 1 303 ? -19.233 7.597 20.349 1.00 88.88 303 ARG A N 1
ATOM 2398 C CA . ARG A 1 303 ? -18.887 7.681 21.778 1.00 88.88 303 ARG A CA 1
ATOM 2399 C C . ARG A 1 303 ? -17.391 7.596 22.052 1.00 88.88 303 ARG A C 1
ATOM 2401 O O . ARG A 1 303 ? -16.960 8.013 23.123 1.00 88.88 303 ARG A O 1
ATOM 2408 N N . LEU A 1 304 ? -16.603 7.078 21.109 1.00 88.56 304 LEU A N 1
ATOM 2409 C CA . LEU A 1 304 ? -15.151 7.012 21.261 1.00 88.56 304 LEU A CA 1
ATOM 2410 C C . LEU A 1 304 ? -14.556 8.421 21.469 1.00 88.56 304 LEU A C 1
ATOM 2412 O O . LEU A 1 304 ? -15.018 9.378 20.834 1.00 88.56 304 LEU A O 1
ATOM 2416 N N . PRO A 1 305 ? -13.525 8.572 22.318 1.00 82.19 305 PRO A N 1
ATOM 2417 C CA . PRO A 1 305 ? -12.850 9.853 22.521 1.00 82.19 305 PRO A CA 1
ATOM 2418 C C . PRO A 1 305 ? -12.174 10.324 21.230 1.00 82.19 305 PRO A C 1
ATOM 2420 O O . PRO A 1 305 ? -11.836 9.507 20.377 1.00 82.19 305 PRO A O 1
ATOM 2423 N N . LEU A 1 306 ? -11.977 11.632 21.060 1.00 79.88 306 LEU A N 1
ATOM 2424 C CA . LEU A 1 306 ? -11.206 12.158 19.927 1.00 79.88 306 LEU A CA 1
ATOM 2425 C C . LEU A 1 306 ? -9.718 11.749 20.025 1.00 79.88 306 LEU A C 1
ATOM 2427 O O . LEU A 1 306 ? -9.248 11.462 21.127 1.00 79.88 306 LEU A O 1
ATOM 2431 N N . PRO A 1 307 ? -8.982 11.728 18.898 1.00 77.44 307 PRO A N 1
ATOM 2432 C CA . PRO A 1 307 ? -7.564 11.369 18.863 1.00 77.44 307 PRO A CA 1
ATOM 2433 C C . PRO A 1 307 ? -6.721 12.227 19.821 1.00 77.44 307 PRO A C 1
ATOM 2435 O O . PRO A 1 307 ? -6.702 13.449 19.684 1.00 77.44 307 PRO A O 1
ATOM 2438 N N . THR A 1 308 ? -6.012 11.599 20.763 1.00 79.19 308 THR A N 1
ATOM 2439 C CA . THR A 1 308 ? -4.955 12.239 21.573 1.00 79.19 308 THR A CA 1
ATOM 2440 C C . THR A 1 308 ? -3.584 12.068 20.912 1.00 79.19 308 THR A C 1
ATOM 2442 O O . THR A 1 308 ? -3.449 11.311 19.946 1.00 79.19 308 THR A O 1
ATOM 2445 N N . ALA A 1 309 ? -2.546 12.739 21.423 1.00 78.38 309 ALA A N 1
ATOM 2446 C CA . ALA A 1 309 ? -1.189 12.584 20.896 1.00 78.38 309 ALA A CA 1
ATOM 2447 C C . ALA A 1 309 ? -0.696 11.135 21.035 1.00 78.38 309 ALA A C 1
ATOM 2449 O O . ALA A 1 309 ? -0.093 10.597 20.105 1.00 78.38 309 ALA A O 1
ATOM 2450 N N . GLU A 1 310 ? -1.035 10.473 22.144 1.00 77.00 310 GLU A N 1
ATOM 2451 C CA . GLU A 1 310 ? -0.751 9.057 22.387 1.00 77.00 310 GLU A CA 1
ATOM 2452 C C . GLU A 1 310 ? -1.439 8.154 21.370 1.00 77.00 310 GLU A C 1
ATOM 2454 O O . GLU A 1 310 ? -0.774 7.298 20.792 1.00 77.00 310 GLU A O 1
ATOM 2459 N N . TYR A 1 311 ? -2.728 8.378 21.100 1.00 80.44 311 TYR A N 1
ATOM 2460 C CA . TYR A 1 311 ? -3.469 7.610 20.098 1.00 80.44 311 TYR A CA 1
ATOM 2461 C C . TYR A 1 311 ? -2.837 7.741 18.708 1.00 80.44 311 TYR A C 1
ATOM 2463 O O . TYR A 1 311 ? -2.685 6.753 17.982 1.00 80.44 311 TYR A O 1
ATOM 2471 N N . ILE A 1 312 ? -2.470 8.966 18.317 1.00 81.94 312 ILE A N 1
ATOM 2472 C CA . ILE A 1 312 ? -1.858 9.200 17.009 1.00 81.94 312 ILE A CA 1
ATOM 2473 C C . ILE A 1 312 ? -0.493 8.512 16.958 1.00 81.94 312 ILE A C 1
ATOM 2475 O O . ILE A 1 312 ? -0.202 7.840 15.970 1.00 81.94 312 ILE A O 1
ATOM 2479 N N . ALA A 1 313 ? 0.306 8.608 18.025 1.00 80.94 313 ALA A N 1
ATOM 2480 C CA . ALA A 1 313 ? 1.596 7.932 18.121 1.00 80.94 313 ALA A CA 1
ATOM 2481 C C . ALA A 1 313 ? 1.448 6.407 17.997 1.00 80.94 313 ALA A C 1
ATOM 2483 O O . ALA A 1 313 ? 2.145 5.787 17.200 1.00 80.94 313 ALA A O 1
ATOM 2484 N N . GLU A 1 314 ? 0.490 5.792 18.694 1.00 79.19 314 GLU A N 1
ATOM 2485 C CA . GLU A 1 314 ? 0.194 4.356 18.565 1.00 79.19 314 GLU A CA 1
ATOM 2486 C C . GLU A 1 314 ? -0.345 3.983 17.177 1.00 79.19 314 GLU A C 1
ATOM 2488 O O . GLU A 1 314 ? -0.178 2.851 16.727 1.00 79.19 314 GLU A O 1
ATOM 2493 N N . SER A 1 315 ? -0.959 4.920 16.457 1.00 82.12 315 SER A N 1
ATOM 2494 C CA . SER A 1 315 ? -1.461 4.685 15.102 1.00 82.12 315 SER A CA 1
ATOM 2495 C C . SER A 1 315 ? -0.360 4.712 14.031 1.00 82.12 315 SER A C 1
ATOM 2497 O O . SER A 1 315 ? -0.567 4.163 12.945 1.00 82.12 315 SER A O 1
ATOM 2499 N N . VAL A 1 316 ? 0.819 5.288 14.320 1.00 83.25 316 VAL A N 1
ATOM 2500 C CA . VAL A 1 316 ? 1.947 5.440 13.370 1.00 83.25 316 VAL A CA 1
ATOM 2501 C C . VAL A 1 316 ? 2.432 4.107 12.792 1.00 83.25 316 VAL A C 1
ATOM 2503 O O . VAL A 1 316 ? 2.808 4.048 11.623 1.00 83.25 316 VAL A O 1
ATOM 2506 N N . LYS A 1 317 ? 2.373 3.021 13.569 1.00 79.19 317 LYS A N 1
ATOM 2507 C CA . LYS A 1 317 ? 2.743 1.662 13.119 1.00 79.19 317 LYS A CA 1
ATOM 2508 C C . LYS A 1 317 ? 1.761 1.056 12.109 1.00 79.19 317 LYS A C 1
ATOM 2510 O O . LYS A 1 317 ? 2.112 0.125 11.387 1.00 79.19 317 LYS A O 1
ATOM 2515 N N . TYR A 1 318 ? 0.520 1.542 12.071 1.00 77.44 318 TYR A N 1
ATOM 2516 C CA . TYR A 1 318 ? -0.562 0.927 11.294 1.00 77.44 318 TYR A CA 1
ATOM 2517 C C . TYR A 1 318 ? -1.001 1.767 10.097 1.00 77.44 318 TYR A C 1
ATOM 2519 O O . TYR A 1 318 ? -1.457 1.216 9.094 1.00 77.44 318 TYR A O 1
ATOM 2527 N N . LEU A 1 319 ? -0.892 3.092 10.199 1.00 78.62 319 LEU A N 1
ATOM 2528 C CA . LEU A 1 319 ? -1.373 4.030 9.191 1.00 78.62 319 LEU A CA 1
ATOM 2529 C C . LEU A 1 319 ? -0.207 4.651 8.420 1.00 78.62 319 LEU A C 1
ATOM 2531 O O . LEU A 1 319 ? 0.865 4.907 8.958 1.00 78.62 319 LEU A O 1
ATOM 2535 N N . GLN A 1 320 ? -0.434 4.942 7.140 1.00 72.94 320 GLN A N 1
ATOM 2536 C CA . GLN A 1 320 ? 0.557 5.634 6.318 1.00 72.94 320 GLN A CA 1
ATOM 2537 C C . GLN A 1 320 ? 0.748 7.090 6.775 1.00 72.94 320 GLN A C 1
ATOM 2539 O O . GLN A 1 320 ? -0.198 7.742 7.224 1.00 72.94 320 GLN A O 1
ATOM 2544 N N . ALA A 1 321 ? 1.950 7.632 6.560 1.00 77.00 321 ALA A N 1
ATOM 2545 C CA . ALA A 1 321 ? 2.327 8.987 6.973 1.00 77.00 321 ALA A CA 1
ATOM 2546 C C . ALA A 1 321 ? 1.326 10.103 6.603 1.00 77.00 321 ALA A C 1
ATOM 2548 O O . ALA A 1 321 ? 1.008 10.907 7.479 1.00 77.00 321 ALA A O 1
ATOM 2549 N N . PRO A 1 322 ? 0.734 10.143 5.391 1.00 75.12 322 PRO A N 1
ATOM 2550 C CA . PRO A 1 322 ? -0.247 11.177 5.057 1.00 75.12 322 PRO A CA 1
ATOM 2551 C C . PRO A 1 322 ? -1.514 11.135 5.923 1.00 75.12 322 PRO A C 1
ATOM 2553 O O . PRO A 1 322 ? -2.140 12.171 6.144 1.00 75.12 322 PRO A O 1
ATOM 2556 N N . VAL A 1 323 ? -1.903 9.949 6.405 1.00 75.62 323 VAL A N 1
ATOM 2557 C CA . VAL A 1 323 ? -3.061 9.775 7.293 1.00 75.62 323 VAL A CA 1
ATOM 2558 C C . VAL A 1 323 ? -2.723 10.284 8.693 1.00 75.62 323 VAL A C 1
ATOM 2560 O O . VAL A 1 323 ? -3.524 11.005 9.282 1.00 75.62 323 VAL A O 1
ATOM 2563 N N . ILE A 1 324 ? -1.521 9.988 9.191 1.00 83.75 324 ILE A N 1
ATOM 2564 C CA . ILE A 1 324 ? -1.034 10.501 10.479 1.00 83.75 324 ILE A CA 1
ATOM 2565 C C . ILE A 1 324 ? -0.923 12.029 10.458 1.00 83.75 324 ILE A C 1
ATOM 2567 O O . ILE A 1 324 ? -1.504 12.692 11.314 1.00 83.75 324 ILE A O 1
ATOM 2571 N N . ASP A 1 325 ? -0.284 12.608 9.435 1.00 81.31 325 ASP A N 1
ATOM 2572 C CA . ASP A 1 325 ? -0.213 14.066 9.243 1.00 81.31 325 ASP A CA 1
ATOM 2573 C C . ASP A 1 325 ? -1.602 14.716 9.245 1.00 81.31 325 ASP A C 1
ATOM 2575 O O . ASP A 1 325 ? -1.781 15.847 9.706 1.00 81.31 325 ASP A O 1
ATOM 2579 N N . SER A 1 326 ? -2.595 14.006 8.701 1.00 76.25 326 SER A N 1
ATOM 2580 C CA . SER A 1 326 ? -3.986 14.437 8.710 1.00 76.25 326 SER A CA 1
ATOM 2581 C C . SER A 1 326 ? -4.535 14.522 10.127 1.00 76.25 326 SER A C 1
ATOM 2583 O O . SER A 1 326 ? -5.039 15.578 10.508 1.00 76.25 326 SER A O 1
ATOM 2585 N N . GLN A 1 327 ? -4.381 13.442 10.896 1.00 81.19 327 GLN A N 1
ATOM 2586 C CA . GLN A 1 327 ? -4.868 13.334 12.268 1.00 81.19 327 GLN A CA 1
ATOM 2587 C C . GLN A 1 327 ? -4.214 14.373 13.185 1.00 81.19 327 GLN A C 1
ATOM 2589 O O . GLN A 1 327 ? -4.922 15.020 13.950 1.00 81.19 327 GLN A O 1
ATOM 2594 N N . ILE A 1 328 ? -2.899 14.599 13.065 1.00 82.62 328 ILE A N 1
ATOM 2595 C CA . ILE A 1 328 ? -2.160 15.586 13.877 1.00 82.62 328 ILE A CA 1
ATOM 2596 C C . ILE A 1 328 ? -2.720 16.992 13.663 1.00 82.62 328 ILE A C 1
ATOM 2598 O O . ILE A 1 328 ? -3.055 17.693 14.619 1.00 82.62 328 ILE A O 1
ATOM 2602 N N . LYS A 1 329 ? -2.876 17.390 12.394 1.00 80.69 329 LYS A N 1
ATOM 2603 C CA . LYS A 1 329 ? -3.414 18.707 12.030 1.00 80.69 329 LYS A CA 1
ATOM 2604 C C . LYS A 1 329 ? -4.860 18.883 12.485 1.00 80.69 329 LYS A C 1
ATOM 2606 O O . LYS A 1 329 ? -5.219 19.954 12.963 1.00 80.69 329 LYS A O 1
ATOM 2611 N N . GLU A 1 330 ? -5.684 17.852 12.327 1.00 76.56 330 GLU A N 1
ATOM 2612 C CA . GLU A 1 330 ? -7.110 17.888 12.674 1.00 76.56 330 GLU A CA 1
ATOM 2613 C C . GLU A 1 330 ? -7.340 17.941 14.183 1.00 76.56 330 GLU A C 1
ATOM 2615 O O . GLU A 1 330 ? -8.154 18.736 14.651 1.00 76.56 330 GLU A O 1
ATOM 2620 N N . ALA A 1 331 ? -6.574 17.162 14.945 1.00 78.88 331 ALA A N 1
ATOM 2621 C CA . ALA A 1 331 ? -6.609 17.174 16.401 1.00 78.88 331 ALA A CA 1
ATOM 2622 C C . ALA A 1 331 ? -5.915 18.406 17.012 1.00 78.88 331 ALA A C 1
ATOM 2624 O O . ALA A 1 331 ? -5.976 18.598 18.224 1.00 78.88 331 ALA A O 1
ATOM 2625 N N . LYS A 1 332 ? -5.285 19.260 16.186 1.00 81.75 332 LYS A N 1
ATOM 2626 C CA . LYS A 1 332 ? -4.482 20.422 16.609 1.00 81.75 332 LYS A CA 1
ATOM 2627 C C . LYS A 1 332 ? -3.374 20.040 17.598 1.00 81.75 332 LYS A C 1
ATOM 2629 O O . LYS A 1 332 ? -3.075 20.794 18.522 1.00 81.75 332 LYS A O 1
ATOM 2634 N N . ILE A 1 333 ? -2.776 18.871 17.389 1.00 81.75 333 ILE A N 1
ATOM 2635 C CA . ILE A 1 333 ? -1.662 18.356 18.186 1.00 81.75 333 ILE A CA 1
ATOM 2636 C C . ILE A 1 333 ? -0.352 18.809 17.537 1.00 81.75 333 ILE A C 1
ATOM 2638 O O . ILE A 1 333 ? -0.260 18.921 16.313 1.00 81.75 333 ILE A O 1
ATOM 2642 N N . LEU A 1 334 ? 0.666 19.088 18.349 1.00 78.12 334 LEU A N 1
ATOM 2643 C CA . LEU A 1 334 ? 1.994 19.412 17.839 1.00 78.12 334 LEU A CA 1
ATOM 2644 C C . LEU A 1 334 ? 2.665 18.136 17.293 1.00 78.12 334 LEU A C 1
ATOM 2646 O O . LEU A 1 334 ? 2.744 17.143 18.020 1.00 78.12 334 LEU A O 1
ATOM 2650 N N . PRO A 1 335 ? 3.171 18.120 16.043 1.00 84.44 335 PRO A N 1
ATOM 2651 C CA . PRO A 1 335 ? 3.895 16.967 15.504 1.00 84.44 335 PRO A CA 1
ATOM 2652 C C . PRO A 1 335 ? 5.050 16.496 16.402 1.00 84.44 335 PRO A C 1
ATOM 2654 O O . PRO A 1 335 ? 5.303 15.298 16.511 1.00 84.44 335 PRO A O 1
ATOM 2657 N N . GLU A 1 336 ? 5.716 17.424 17.089 1.00 81.00 336 GLU A N 1
ATOM 2658 C CA . GLU A 1 336 ? 6.799 17.160 18.036 1.00 81.00 336 GLU A CA 1
ATOM 2659 C C . GLU A 1 336 ? 6.344 16.305 19.222 1.00 81.00 336 GLU A C 1
ATOM 2661 O O . GLU A 1 336 ? 7.109 15.473 19.700 1.00 81.00 336 GLU A O 1
ATOM 2666 N N . GLU A 1 337 ? 5.107 16.487 19.686 1.00 79.12 337 GLU A N 1
ATOM 2667 C CA . GLU A 1 337 ? 4.532 15.731 20.800 1.00 79.12 337 GLU A CA 1
ATOM 2668 C C . GLU A 1 337 ? 4.299 14.270 20.401 1.00 79.12 337 GLU A C 1
ATOM 2670 O O . GLU A 1 337 ? 4.742 13.349 21.089 1.00 79.12 337 GLU A O 1
ATOM 2675 N N . VAL A 1 338 ? 3.696 14.053 19.229 1.00 84.19 338 VAL A N 1
ATOM 2676 C CA . VAL A 1 338 ? 3.502 12.711 18.659 1.00 84.19 338 VAL A CA 1
ATOM 2677 C C . VAL A 1 338 ? 4.844 12.037 18.392 1.00 84.19 338 VAL A C 1
ATOM 2679 O O . VAL A 1 338 ? 5.031 10.866 18.728 1.00 84.19 338 VAL A O 1
ATOM 2682 N N . PHE A 1 339 ? 5.799 12.775 17.824 1.00 85.31 339 PHE A N 1
ATOM 2683 C CA . PHE A 1 339 ? 7.138 12.266 17.562 1.00 85.31 339 PHE A CA 1
ATOM 2684 C C . PHE A 1 339 ? 7.869 11.881 18.860 1.00 85.31 339 PHE A C 1
ATOM 2686 O O . PHE A 1 339 ? 8.447 10.795 18.932 1.00 85.31 339 PHE A O 1
ATOM 2693 N N . ALA A 1 340 ? 7.802 12.713 19.904 1.00 72.56 340 ALA A N 1
ATOM 2694 C CA . ALA A 1 340 ? 8.397 12.418 21.207 1.00 72.56 340 ALA A CA 1
ATOM 2695 C C . ALA A 1 340 ? 7.802 11.148 21.831 1.00 72.56 340 ALA A C 1
ATOM 2697 O O . ALA A 1 340 ? 8.548 10.304 22.327 1.00 72.56 340 ALA A O 1
ATOM 2698 N N . LEU A 1 341 ? 6.481 10.964 21.745 1.00 78.88 341 LEU A N 1
ATOM 2699 C CA . LEU A 1 341 ? 5.808 9.751 22.212 1.00 78.88 341 LEU A CA 1
ATOM 2700 C C . LEU A 1 341 ? 6.244 8.512 21.426 1.00 78.88 341 LEU A C 1
ATOM 2702 O O . LEU A 1 341 ? 6.548 7.487 22.040 1.00 78.88 341 LEU A O 1
ATOM 2706 N N . CYS A 1 342 ? 6.347 8.609 20.096 1.00 81.25 342 CYS A N 1
ATOM 2707 C CA . CYS A 1 342 ? 6.874 7.523 19.266 1.00 81.25 342 CYS A CA 1
ATOM 2708 C C . CYS A 1 342 ? 8.302 7.160 19.684 1.00 81.25 342 CYS A C 1
ATOM 2710 O O . CYS A 1 342 ? 8.613 5.990 19.899 1.00 81.25 342 CYS A O 1
ATOM 2712 N N . PHE A 1 343 ? 9.158 8.166 19.871 1.00 76.94 343 PHE A N 1
ATOM 2713 C CA . PHE A 1 343 ? 10.547 7.975 20.273 1.00 76.94 343 PHE A CA 1
ATOM 2714 C C . PHE A 1 343 ? 10.667 7.337 21.666 1.00 76.94 343 PHE A C 1
ATOM 2716 O O . PHE A 1 343 ? 11.366 6.338 21.834 1.00 76.94 343 PHE A O 1
ATOM 2723 N N . MET A 1 344 ? 9.947 7.863 22.662 1.00 72.06 344 MET A N 1
ATOM 2724 C CA . MET A 1 344 ? 9.968 7.363 24.043 1.00 72.06 344 MET A CA 1
ATOM 2725 C C . MET A 1 344 ? 9.459 5.926 24.155 1.00 72.06 344 MET A C 1
ATOM 2727 O O . MET A 1 344 ? 10.040 5.118 24.882 1.00 72.06 344 MET A O 1
ATOM 2731 N N . LYS A 1 345 ? 8.384 5.601 23.431 1.00 78.44 345 LYS A N 1
ATOM 2732 C CA . LYS A 1 345 ? 7.773 4.267 23.429 1.00 78.44 345 LYS A CA 1
ATOM 2733 C C . LYS A 1 345 ? 8.419 3.301 22.431 1.00 78.44 345 LYS A C 1
ATOM 2735 O O . LYS A 1 345 ? 8.015 2.143 22.382 1.00 78.44 345 LYS A O 1
ATOM 2740 N N . LYS A 1 346 ? 9.421 3.749 21.662 1.00 78.31 346 LYS A N 1
ATOM 2741 C CA . LYS A 1 346 ? 10.054 2.986 20.572 1.00 78.31 346 LYS A CA 1
ATOM 2742 C C . LYS A 1 346 ? 9.039 2.482 19.536 1.00 78.31 346 LYS A C 1
ATOM 2744 O O . LYS A 1 346 ? 9.124 1.347 19.075 1.00 78.31 346 LYS A O 1
ATOM 2749 N N . ILE A 1 347 ? 8.059 3.316 19.198 1.00 76.81 347 ILE A N 1
ATOM 2750 C CA . ILE A 1 347 ? 7.084 3.025 18.147 1.00 76.81 347 ILE A CA 1
ATOM 2751 C C . ILE A 1 347 ? 7.725 3.371 16.806 1.00 76.81 347 ILE A C 1
ATOM 2753 O O . ILE A 1 347 ? 8.068 4.525 16.545 1.00 76.81 347 ILE A O 1
ATOM 2757 N N . GLU A 1 348 ? 7.885 2.357 15.965 1.00 78.56 348 GLU A N 1
ATOM 2758 C CA . GLU A 1 348 ? 8.404 2.500 14.609 1.00 78.56 348 GLU A CA 1
ATOM 2759 C C . GLU A 1 348 ? 7.272 2.788 13.613 1.00 78.56 348 GLU A C 1
ATOM 2761 O O . GLU A 1 348 ? 6.135 2.342 13.781 1.00 78.56 348 GLU A O 1
ATOM 2766 N N . GLY A 1 349 ? 7.591 3.524 12.549 1.00 76.75 349 GLY A N 1
ATOM 2767 C CA . GLY A 1 349 ? 6.686 3.735 11.425 1.00 76.75 349 GLY A CA 1
ATOM 2768 C C . GLY A 1 349 ? 7.170 4.831 10.485 1.00 76.75 349 GLY A C 1
ATOM 2769 O O . GLY A 1 349 ? 7.914 5.734 10.877 1.00 76.75 349 GLY A O 1
ATOM 2770 N N . SER A 1 350 ? 6.718 4.762 9.231 1.00 76.75 350 SER A N 1
ATOM 2771 C CA . SER A 1 350 ? 7.229 5.622 8.158 1.00 76.75 350 SER A CA 1
ATOM 2772 C C . SER A 1 350 ? 7.046 7.109 8.461 1.00 76.75 350 SER A C 1
ATOM 2774 O O . SER A 1 350 ? 7.899 7.911 8.108 1.00 76.75 350 SER A O 1
ATOM 2776 N N . TRP A 1 351 ? 5.966 7.482 9.158 1.00 88.56 351 TRP A N 1
ATOM 2777 C CA . TRP A 1 351 ? 5.732 8.870 9.556 1.00 88.56 351 TRP A CA 1
ATOM 2778 C C . TRP A 1 351 ? 6.815 9.401 10.499 1.00 88.56 351 TRP A C 1
ATOM 2780 O O . TRP A 1 351 ? 7.330 10.493 10.278 1.00 88.56 351 TRP A O 1
ATOM 2790 N N . ALA A 1 352 ? 7.181 8.633 11.531 1.00 82.81 352 ALA A N 1
ATOM 2791 C CA . ALA A 1 352 ? 8.194 9.050 12.496 1.00 82.81 352 ALA A CA 1
ATOM 2792 C C . ALA A 1 352 ? 9.576 9.147 11.833 1.00 82.81 352 ALA A C 1
ATOM 2794 O O . ALA A 1 352 ? 10.327 10.082 12.109 1.00 82.81 352 ALA A O 1
ATOM 2795 N N . ASP A 1 353 ? 9.887 8.226 10.916 1.00 78.69 353 ASP A N 1
ATOM 2796 C CA . ASP A 1 353 ? 11.110 8.265 10.115 1.00 78.69 353 ASP A CA 1
ATOM 2797 C C . ASP A 1 353 ? 11.171 9.479 9.179 1.00 78.69 353 ASP A C 1
ATOM 2799 O O . ASP A 1 353 ? 12.203 10.155 9.131 1.00 78.69 353 ASP A O 1
ATOM 2803 N N . ASP A 1 354 ? 10.079 9.761 8.464 1.00 80.75 354 ASP A N 1
ATOM 2804 C CA . ASP A 1 354 ? 9.955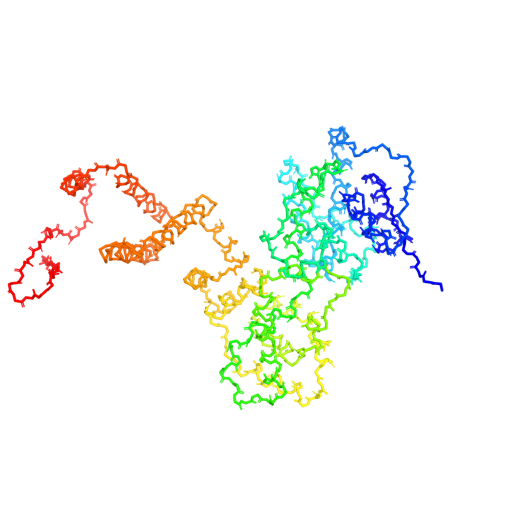 10.898 7.548 1.00 80.75 354 ASP A CA 1
ATOM 2805 C C . ASP A 1 354 ? 10.038 12.226 8.310 1.00 80.75 354 ASP A C 1
ATOM 2807 O O . ASP A 1 354 ? 10.764 13.137 7.904 1.00 80.75 354 ASP A O 1
ATOM 2811 N N . TYR A 1 355 ? 9.326 12.331 9.438 1.00 82.12 355 TYR A N 1
ATOM 2812 C CA . TYR A 1 355 ? 9.359 13.501 10.310 1.00 82.12 355 TYR A CA 1
ATOM 2813 C C . TYR A 1 355 ? 10.769 13.742 10.845 1.00 82.12 355 TYR A C 1
ATOM 2815 O O . TYR A 1 355 ? 11.280 14.861 10.763 1.00 82.12 355 TYR A O 1
ATOM 2823 N N . PHE A 1 356 ? 11.431 12.682 11.318 1.00 76.56 356 PHE A N 1
ATOM 2824 C CA . PHE A 1 356 ? 12.803 12.770 11.793 1.00 76.56 356 PHE A CA 1
ATOM 2825 C C . PHE A 1 356 ? 13.739 13.287 10.698 1.00 76.56 356 PHE A C 1
ATOM 2827 O O . PHE A 1 356 ? 14.456 14.262 10.911 1.00 76.56 356 PHE A O 1
ATOM 2834 N N . ASN A 1 357 ? 13.716 12.666 9.515 1.00 73.69 357 ASN A N 1
ATOM 2835 C CA . ASN A 1 357 ? 14.577 13.046 8.393 1.00 73.69 357 ASN A CA 1
ATOM 2836 C C . ASN A 1 357 ? 14.338 14.501 7.972 1.00 73.69 357 ASN A C 1
ATOM 2838 O O . ASN A 1 357 ? 15.283 15.242 7.708 1.00 73.69 357 ASN A O 1
ATOM 2842 N N . LYS A 1 358 ? 13.072 14.927 7.947 1.00 79.44 358 LYS A N 1
ATOM 2843 C CA . LYS A 1 358 ? 12.678 16.287 7.575 1.00 79.44 358 LYS A CA 1
ATOM 2844 C C . LYS A 1 358 ? 13.176 17.342 8.564 1.00 79.44 358 LYS A C 1
ATOM 2846 O O . LYS A 1 358 ? 13.568 18.423 8.132 1.00 79.44 358 LYS A O 1
ATOM 2851 N N . VAL A 1 359 ? 13.103 17.068 9.867 1.00 72.69 359 VAL A N 1
ATOM 2852 C CA . VAL A 1 359 ? 13.416 18.053 10.919 1.00 72.69 359 VAL A CA 1
ATOM 2853 C C . VAL A 1 359 ? 14.899 18.044 11.287 1.00 72.69 359 VAL A C 1
ATOM 2855 O O . VAL A 1 359 ? 15.488 19.104 11.491 1.00 72.69 359 VAL A O 1
ATOM 2858 N N . TYR A 1 360 ? 15.510 16.863 11.355 1.00 66.00 360 TYR A N 1
ATOM 2859 C CA . TYR A 1 360 ? 16.846 16.671 11.919 1.00 66.00 360 TYR A CA 1
ATOM 2860 C C . TYR A 1 360 ? 17.919 16.308 10.880 1.00 66.00 360 TYR A C 1
ATOM 2862 O O . TYR A 1 360 ? 19.107 16.438 11.176 1.00 66.00 360 TYR A O 1
ATOM 2870 N N . GLY A 1 361 ? 17.523 15.898 9.670 1.00 67.25 361 GLY A N 1
ATOM 2871 C CA . GLY A 1 361 ? 18.435 15.450 8.614 1.00 67.25 361 GLY A CA 1
ATOM 2872 C C . GLY A 1 361 ? 19.030 14.054 8.850 1.00 67.25 361 GLY A C 1
ATOM 2873 O O . GLY A 1 361 ? 18.953 13.491 9.946 1.00 67.25 361 GLY A O 1
ATOM 2874 N N . ASP A 1 362 ? 19.643 13.491 7.805 1.00 56.81 362 ASP A N 1
ATOM 2875 C CA . ASP A 1 362 ? 20.184 12.122 7.819 1.00 56.81 362 ASP A CA 1
ATOM 2876 C C . ASP A 1 362 ? 21.388 11.965 8.772 1.00 56.81 362 ASP A C 1
ATOM 2878 O O . ASP A 1 362 ? 21.516 10.944 9.455 1.00 56.81 362 ASP A O 1
ATOM 2882 N N . ASP A 1 363 ? 22.222 13.002 8.904 1.00 50.81 363 ASP A N 1
ATOM 2883 C CA . ASP A 1 363 ? 23.436 12.974 9.734 1.00 50.81 363 ASP A CA 1
ATOM 2884 C C . ASP A 1 363 ? 23.120 12.869 11.235 1.00 50.81 363 ASP A C 1
ATOM 2886 O O . ASP A 1 363 ? 23.752 12.102 11.968 1.00 50.81 363 ASP A O 1
ATOM 2890 N N . LEU A 1 364 ? 22.098 13.594 11.710 1.00 54.28 364 LEU A N 1
ATOM 2891 C CA . LEU A 1 364 ? 21.679 13.521 13.111 1.00 54.28 364 LEU A CA 1
ATOM 2892 C C . LEU A 1 364 ? 20.965 12.195 13.406 1.00 54.28 364 LEU A C 1
ATOM 2894 O O . LEU A 1 364 ? 21.056 11.694 14.527 1.00 54.28 364 LEU A O 1
ATOM 2898 N N . LYS A 1 365 ? 20.307 11.587 12.406 1.00 54.28 365 LYS A N 1
ATOM 2899 C CA . LYS A 1 365 ? 19.665 10.266 12.530 1.00 54.28 365 LYS A CA 1
ATOM 2900 C C . LYS A 1 365 ? 20.688 9.178 12.769 1.00 54.28 365 LYS A C 1
ATOM 2902 O O . LYS A 1 365 ? 20.501 8.349 13.660 1.00 54.28 365 LYS A O 1
ATOM 2907 N N . ALA A 1 366 ? 21.759 9.194 11.980 1.00 55.00 366 ALA A N 1
ATOM 2908 C CA . ALA A 1 366 ? 22.869 8.270 12.129 1.00 55.00 366 ALA A CA 1
ATOM 2909 C C . ALA A 1 366 ? 23.522 8.433 13.509 1.00 55.00 366 ALA A C 1
ATOM 2911 O O . ALA A 1 366 ? 23.658 7.447 14.229 1.00 55.00 366 ALA A O 1
ATOM 2912 N N . ALA A 1 367 ? 23.799 9.674 13.927 1.00 54.09 367 ALA A N 1
ATOM 2913 C CA . ALA A 1 367 ? 24.397 9.962 15.230 1.00 54.09 367 ALA A CA 1
ATOM 2914 C C . ALA A 1 367 ? 23.507 9.535 16.414 1.00 54.09 367 ALA A C 1
ATOM 2916 O O . ALA A 1 367 ? 24.003 8.950 17.377 1.00 54.09 367 ALA A O 1
ATOM 2917 N N . LEU A 1 368 ? 22.190 9.776 16.348 1.00 54.62 368 LEU A N 1
ATOM 2918 C CA . LEU A 1 368 ? 21.243 9.366 17.392 1.00 54.62 368 LEU A CA 1
ATOM 2919 C C . LEU A 1 368 ? 21.043 7.851 17.427 1.00 54.62 368 LEU A C 1
ATOM 2921 O O . LEU A 1 368 ? 21.060 7.287 18.516 1.00 54.62 368 LEU A O 1
ATOM 2925 N N . LYS A 1 369 ? 20.903 7.175 16.278 1.00 56.69 369 LYS A N 1
ATOM 2926 C CA . LYS A 1 369 ? 20.820 5.702 16.226 1.00 56.69 369 LYS A CA 1
ATOM 2927 C C . LYS A 1 369 ? 22.102 5.049 16.737 1.00 56.69 369 LYS A C 1
ATOM 2929 O O . LYS A 1 369 ? 22.023 4.089 17.500 1.00 56.69 369 LYS A O 1
ATOM 2934 N N . GLU A 1 370 ? 23.267 5.584 16.377 1.00 51.97 370 GLU A N 1
ATOM 2935 C CA . GLU A 1 370 ? 24.559 5.106 16.872 1.00 51.97 370 GLU A CA 1
ATOM 2936 C C . GLU A 1 370 ? 24.673 5.302 18.389 1.00 51.97 370 GLU A C 1
ATOM 2938 O O . GLU A 1 370 ? 24.963 4.343 19.107 1.00 51.97 370 GLU A O 1
ATOM 2943 N N . ALA A 1 371 ? 24.350 6.495 18.898 1.00 50.25 371 ALA A N 1
ATOM 2944 C CA . ALA A 1 371 ? 24.331 6.781 20.332 1.00 50.25 371 ALA A CA 1
ATOM 2945 C C . ALA A 1 371 ? 23.335 5.889 21.093 1.00 50.25 371 ALA A C 1
ATOM 2947 O O . ALA A 1 371 ? 23.652 5.410 22.183 1.00 50.25 371 ALA A O 1
ATOM 2948 N N . LEU A 1 372 ? 22.161 5.608 20.516 1.00 50.75 372 LEU A N 1
ATOM 2949 C CA . LEU A 1 372 ? 21.162 4.728 21.120 1.00 50.75 372 LEU A CA 1
ATOM 2950 C C . LEU A 1 372 ? 21.628 3.268 21.126 1.00 50.75 372 LEU A C 1
ATOM 2952 O O . LEU A 1 372 ? 21.494 2.607 22.154 1.00 50.75 372 LEU A O 1
ATOM 2956 N N . SER A 1 373 ? 22.213 2.782 20.026 1.00 52.91 373 SER A N 1
ATOM 2957 C CA . SER A 1 373 ? 22.763 1.422 19.942 1.00 52.91 373 SER A CA 1
ATOM 2958 C C . SER A 1 373 ? 23.874 1.215 20.971 1.00 52.91 373 SER A C 1
ATOM 2960 O O . SER A 1 373 ? 23.819 0.255 21.734 1.00 52.91 373 SER A O 1
ATOM 2962 N N . ARG A 1 374 ? 24.777 2.197 21.114 1.00 47.31 374 ARG A N 1
ATOM 2963 C CA . ARG A 1 374 ? 25.819 2.211 22.145 1.00 47.31 374 ARG A CA 1
ATOM 2964 C C . ARG A 1 374 ? 25.230 2.304 23.547 1.00 47.31 374 ARG A C 1
ATOM 2966 O O . ARG A 1 374 ? 25.742 1.667 24.452 1.00 47.31 374 ARG A O 1
ATOM 2973 N N . SER A 1 375 ? 24.139 3.045 23.751 1.00 43.31 375 SER A N 1
ATOM 2974 C CA . SER A 1 375 ? 23.468 3.098 25.057 1.00 43.31 375 SER A CA 1
ATOM 2975 C C . SER A 1 375 ? 22.831 1.758 25.439 1.00 43.31 375 SER A C 1
ATOM 2977 O O . SER A 1 375 ? 22.885 1.375 26.600 1.00 43.31 375 SER A O 1
ATOM 2979 N N . VAL A 1 376 ? 22.273 1.018 24.475 1.00 49.16 376 VAL A N 1
ATOM 2980 C CA . VAL A 1 376 ? 21.719 -0.329 24.688 1.00 49.16 376 VAL A CA 1
ATOM 2981 C C . VAL A 1 376 ? 22.836 -1.347 24.900 1.00 49.16 376 VAL A C 1
ATOM 2983 O O . VAL A 1 376 ? 22.690 -2.223 25.743 1.00 49.16 376 VAL A O 1
ATOM 2986 N N . GLU A 1 377 ? 23.965 -1.202 24.211 1.00 46.91 377 GLU A N 1
ATOM 2987 C CA . GLU A 1 377 ? 25.168 -2.013 24.416 1.00 46.91 377 GLU A CA 1
ATOM 2988 C C . GLU A 1 377 ? 25.778 -1.762 25.806 1.00 46.91 377 GLU A C 1
ATOM 2990 O O . GLU A 1 377 ? 26.110 -2.706 26.516 1.00 46.91 377 GLU A O 1
ATOM 2995 N N . ILE A 1 378 ? 25.794 -0.505 26.264 1.00 43.56 378 ILE A N 1
ATOM 2996 C CA . ILE A 1 378 ? 26.153 -0.126 27.638 1.00 43.56 378 ILE A CA 1
ATOM 2997 C C . ILE A 1 378 ? 25.168 -0.739 28.647 1.00 43.56 378 ILE A C 1
ATOM 2999 O O . ILE A 1 378 ? 25.625 -1.270 29.651 1.00 43.56 378 ILE A O 1
ATOM 3003 N N . ARG A 1 379 ? 23.854 -0.778 28.368 1.00 42.59 379 ARG A N 1
ATOM 3004 C CA . ARG A 1 379 ? 22.872 -1.503 29.209 1.00 42.59 379 ARG A CA 1
ATOM 3005 C C . ARG A 1 379 ? 22.999 -3.027 29.146 1.00 42.59 379 ARG A C 1
ATOM 3007 O O . ARG A 1 379 ? 22.707 -3.710 30.117 1.00 42.59 379 ARG A O 1
ATOM 3014 N N . GLY A 1 380 ? 23.461 -3.587 28.033 1.00 41.34 380 GLY A N 1
ATOM 3015 C CA . GLY A 1 380 ? 23.844 -5.000 27.946 1.00 41.34 380 GLY A CA 1
ATOM 3016 C C . GLY A 1 380 ? 25.089 -5.306 28.785 1.00 41.34 380 GLY A C 1
ATOM 3017 O O . GLY A 1 380 ? 25.215 -6.392 29.345 1.00 41.34 380 GLY A O 1
ATOM 3018 N N . LEU A 1 381 ? 25.972 -4.315 28.932 1.00 39.62 381 LEU A N 1
ATOM 3019 C CA . LEU A 1 381 ? 27.130 -4.337 29.823 1.00 39.62 381 LEU A CA 1
ATOM 3020 C C . LEU A 1 381 ? 26.778 -3.978 31.286 1.00 39.62 381 LEU A C 1
ATOM 3022 O O . LEU A 1 381 ? 27.587 -4.255 32.166 1.00 39.62 381 LEU A O 1
ATOM 3026 N N . GLU A 1 382 ? 25.569 -3.471 31.586 1.00 40.94 382 GLU A N 1
ATOM 3027 C CA . GLU A 1 382 ? 25.067 -3.164 32.949 1.00 40.94 382 GLU A CA 1
ATOM 3028 C C . GLU A 1 382 ? 24.832 -4.410 33.826 1.00 40.94 382 GLU A C 1
ATOM 3030 O O . GLU A 1 382 ? 24.497 -4.285 35.004 1.00 40.94 382 GLU A O 1
ATOM 3035 N N . GLY A 1 383 ? 25.118 -5.617 33.325 1.00 42.03 383 GLY A N 1
ATOM 3036 C CA . GLY A 1 383 ? 25.423 -6.755 34.200 1.00 42.03 383 GLY A CA 1
ATOM 3037 C C . GLY A 1 383 ? 26.675 -6.527 35.065 1.00 42.03 383 GLY A C 1
ATOM 3038 O O . GLY A 1 383 ? 26.868 -7.217 36.066 1.00 42.03 383 GLY A O 1
ATOM 3039 N N . LEU A 1 384 ? 27.523 -5.550 34.719 1.00 38.75 384 LEU A N 1
ATOM 3040 C CA . LEU A 1 384 ? 28.747 -5.206 35.434 1.00 38.75 384 LEU A CA 1
ATOM 3041 C C . LEU A 1 384 ? 28.929 -3.675 35.537 1.00 38.75 384 LEU A C 1
ATOM 3043 O O . LEU A 1 384 ? 29.524 -3.042 34.673 1.00 38.75 384 LEU A O 1
ATOM 3047 N N . ARG A 1 385 ? 28.529 -3.151 36.706 1.00 41.88 385 ARG A N 1
ATOM 3048 C CA . ARG A 1 385 ? 28.951 -1.896 37.373 1.00 41.88 385 ARG A CA 1
ATOM 3049 C C . ARG A 1 385 ? 28.308 -0.541 37.003 1.00 41.88 385 ARG A C 1
ATOM 3051 O O . ARG A 1 385 ? 28.517 0.031 35.943 1.00 41.88 385 ARG A O 1
ATOM 3058 N N . ASP A 1 386 ? 27.746 0.018 38.081 1.00 44.62 386 ASP A N 1
ATOM 3059 C CA . ASP A 1 386 ? 27.725 1.415 38.543 1.00 44.62 386 ASP A CA 1
ATOM 3060 C C . ASP A 1 386 ? 26.529 2.327 38.200 1.00 44.62 386 ASP A C 1
ATOM 3062 O O . ASP A 1 386 ? 26.436 2.967 37.154 1.00 44.62 386 ASP A O 1
ATOM 3066 N N . ALA A 1 387 ? 25.702 2.537 39.237 1.00 40.62 387 ALA A N 1
ATOM 3067 C CA . ALA A 1 387 ? 24.620 3.521 39.364 1.00 40.62 387 ALA A CA 1
ATOM 3068 C C . ALA A 1 387 ? 25.023 4.974 39.026 1.00 40.62 387 ALA A C 1
ATOM 3070 O O . ALA A 1 387 ? 24.172 5.807 38.719 1.00 40.62 387 ALA A O 1
ATOM 3071 N N . ASN A 1 388 ? 26.322 5.277 39.023 1.00 38.94 388 ASN A N 1
ATOM 3072 C CA . ASN A 1 388 ? 26.853 6.587 38.655 1.00 38.94 388 ASN A CA 1
ATOM 3073 C C . ASN A 1 388 ? 26.730 6.882 37.149 1.00 38.94 388 ASN A C 1
ATOM 3075 O O . ASN A 1 388 ? 26.571 8.044 36.774 1.00 38.94 388 ASN A O 1
ATOM 3079 N N . VAL A 1 389 ? 26.748 5.859 36.284 1.00 39.72 389 VAL A N 1
ATOM 3080 C CA . VAL A 1 389 ? 26.553 6.034 34.831 1.00 39.72 389 VAL A CA 1
ATOM 3081 C C . VAL A 1 389 ? 25.079 6.294 34.522 1.00 39.72 389 VAL A C 1
ATOM 3083 O O . VAL A 1 389 ? 24.762 7.223 33.782 1.00 39.72 389 VAL A O 1
ATOM 3086 N N . ALA A 1 390 ? 24.169 5.561 35.170 1.00 39.56 390 ALA A N 1
ATOM 3087 C CA . ALA A 1 390 ? 22.729 5.794 35.065 1.00 39.56 390 ALA A CA 1
ATOM 3088 C C . ALA A 1 390 ? 22.329 7.202 35.554 1.00 39.56 390 ALA A C 1
ATOM 3090 O O . ALA A 1 390 ? 21.524 7.881 34.911 1.00 39.56 390 ALA A O 1
ATOM 3091 N N . LEU A 1 391 ? 22.945 7.685 36.641 1.00 42.91 391 LEU A N 1
ATOM 3092 C CA . LEU A 1 391 ? 22.771 9.055 37.137 1.00 42.91 391 LEU A CA 1
ATOM 3093 C C . LEU A 1 391 ? 23.321 10.108 36.165 1.00 42.91 391 LEU A C 1
ATOM 3095 O O . LEU A 1 391 ? 22.665 11.126 35.949 1.00 42.91 391 LEU A O 1
ATOM 3099 N N . ALA A 1 392 ? 24.473 9.865 35.533 1.00 42.38 392 ALA A N 1
ATOM 3100 C CA . ALA A 1 392 ? 25.055 10.782 34.551 1.00 42.38 392 ALA A CA 1
ATOM 3101 C C . ALA A 1 392 ? 24.220 10.873 33.260 1.00 42.38 392 ALA A C 1
ATOM 3103 O O . ALA A 1 392 ? 23.995 11.972 32.751 1.00 42.38 392 ALA A O 1
ATOM 3104 N N . VAL A 1 393 ? 23.699 9.743 32.770 1.00 43.66 393 VAL A N 1
ATOM 3105 C CA . VAL A 1 393 ? 22.801 9.696 31.603 1.00 43.66 393 VAL A CA 1
ATOM 3106 C C . VAL A 1 393 ? 21.455 10.343 31.930 1.00 43.66 393 VAL A C 1
ATOM 3108 O O . VAL A 1 393 ? 20.941 11.123 31.131 1.00 43.66 393 VAL A O 1
ATOM 3111 N N . SER A 1 394 ? 20.898 10.099 33.121 1.00 44.00 394 SER A N 1
ATOM 3112 C CA . SER A 1 394 ? 19.671 10.771 33.565 1.00 44.00 394 SER A CA 1
ATOM 3113 C C . SER A 1 394 ? 19.871 12.282 33.726 1.00 44.00 394 SER A C 1
ATOM 3115 O O . SER A 1 394 ? 18.999 13.055 33.333 1.00 44.00 394 SER A O 1
ATOM 3117 N N . ALA A 1 395 ? 21.028 12.725 34.228 1.00 45.22 395 ALA A N 1
ATOM 3118 C CA . ALA A 1 395 ? 21.369 14.141 34.317 1.00 45.22 395 ALA A CA 1
ATOM 3119 C C . ALA A 1 395 ? 21.526 14.785 32.929 1.00 45.22 395 ALA A C 1
ATOM 3121 O O . ALA A 1 395 ? 20.988 15.865 32.705 1.00 45.22 395 ALA A O 1
ATOM 3122 N N . GLN A 1 396 ? 22.174 14.113 31.971 1.00 47.41 396 GLN A N 1
ATOM 3123 C CA . GLN A 1 396 ? 22.274 14.599 30.588 1.00 47.41 396 GLN A CA 1
ATOM 3124 C C . GLN A 1 396 ? 20.918 14.667 29.884 1.00 47.41 396 GLN A C 1
ATOM 3126 O O . GLN A 1 396 ? 20.651 15.651 29.203 1.00 47.41 396 GLN A O 1
ATOM 3131 N N . MET A 1 397 ? 20.046 13.677 30.088 1.00 44.75 397 MET A N 1
ATOM 3132 C CA . MET A 1 397 ? 18.671 13.702 29.579 1.00 44.75 397 MET A CA 1
ATOM 3133 C C . MET A 1 397 ? 17.886 14.894 30.145 1.00 44.75 397 MET A C 1
ATOM 3135 O O . MET A 1 397 ? 17.216 15.586 29.388 1.00 44.75 397 MET A O 1
ATOM 3139 N N . ARG A 1 398 ? 18.020 15.194 31.446 1.00 49.06 398 ARG A N 1
ATOM 3140 C CA . ARG A 1 398 ? 17.367 16.361 32.072 1.00 49.06 398 ARG A CA 1
ATOM 3141 C C . ARG A 1 398 ? 17.937 17.693 31.587 1.00 49.06 398 ARG A C 1
ATOM 3143 O O . ARG A 1 398 ? 17.184 18.649 31.448 1.00 49.06 398 ARG A O 1
ATOM 3150 N N . VAL A 1 399 ? 19.243 17.764 31.319 1.00 47.25 399 VAL A N 1
ATOM 3151 C CA . VAL A 1 399 ? 19.875 18.952 30.720 1.00 47.25 399 VAL A CA 1
ATOM 3152 C C . VAL A 1 399 ? 19.380 19.153 29.289 1.00 47.25 399 VAL A C 1
ATOM 3154 O O . VAL A 1 399 ? 18.973 20.259 28.957 1.00 47.25 399 VAL A O 1
ATOM 3157 N N . LEU A 1 400 ? 19.315 18.093 28.478 1.00 47.22 400 LEU A N 1
ATOM 3158 C CA . LEU A 1 400 ? 18.759 18.145 27.121 1.00 47.22 400 LEU A CA 1
ATOM 3159 C C . LEU A 1 400 ? 17.279 18.537 27.124 1.00 47.22 400 LEU A C 1
ATOM 3161 O O . LEU A 1 400 ? 16.855 19.336 26.296 1.00 47.22 400 LEU A O 1
ATOM 3165 N N . GLU A 1 401 ? 16.496 18.022 28.069 1.00 44.47 401 GLU A N 1
ATOM 3166 C CA . GLU A 1 401 ? 15.088 18.382 28.228 1.00 44.47 401 GLU A CA 1
ATOM 3167 C C . GLU A 1 401 ? 14.920 19.850 28.655 1.00 44.47 401 GLU A C 1
ATOM 3169 O O . GLU A 1 401 ? 14.051 20.548 28.135 1.00 44.47 401 GLU A O 1
ATOM 3174 N N . ALA A 1 402 ? 15.773 20.350 29.554 1.00 47.31 402 ALA A N 1
ATOM 3175 C CA . ALA A 1 402 ? 15.771 21.748 29.980 1.00 47.31 402 ALA A CA 1
ATOM 3176 C C . ALA A 1 402 ? 16.232 22.703 28.866 1.00 47.31 402 ALA A C 1
ATOM 3178 O O . ALA A 1 402 ? 15.619 23.750 28.668 1.00 47.31 402 ALA A O 1
ATOM 3179 N N . GLU A 1 403 ? 17.268 22.341 28.107 1.00 45.66 403 GLU A N 1
ATOM 3180 C CA . GLU A 1 403 ? 17.732 23.105 26.945 1.00 45.66 403 GLU A CA 1
ATOM 3181 C C . GLU A 1 403 ? 16.706 23.088 25.811 1.00 45.66 403 GLU A C 1
ATOM 3183 O O . GLU A 1 403 ? 16.501 24.111 25.163 1.00 45.66 403 GLU A O 1
ATOM 3188 N N . TRP A 1 404 ? 16.002 21.971 25.610 1.00 45.25 404 TRP A N 1
ATOM 3189 C CA . TRP A 1 404 ? 14.900 21.880 24.655 1.00 45.25 404 TRP A CA 1
ATOM 3190 C C . TRP A 1 404 ? 13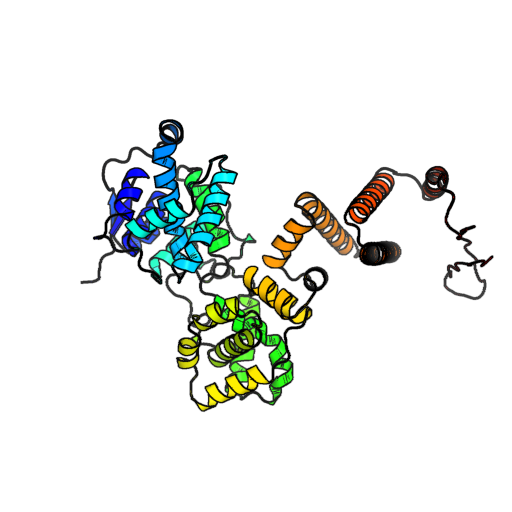.705 22.737 25.078 1.00 45.25 404 TRP A C 1
ATOM 3192 O O . TRP A 1 404 ? 13.161 23.458 24.247 1.00 45.25 404 TRP A O 1
ATOM 3202 N N . ARG A 1 405 ? 13.328 22.734 26.366 1.00 45.84 405 ARG A N 1
ATOM 3203 C CA . ARG A 1 405 ? 12.290 23.635 26.903 1.00 45.84 405 ARG A CA 1
ATOM 3204 C C . ARG A 1 405 ? 12.690 25.103 26.752 1.00 45.84 405 ARG A C 1
ATOM 3206 O O . ARG A 1 405 ? 11.890 25.896 26.278 1.00 45.84 405 ARG A O 1
ATOM 3213 N N . LYS A 1 406 ? 13.948 25.444 27.040 1.00 45.53 406 LYS A N 1
ATOM 3214 C CA . LYS A 1 406 ? 14.475 26.800 26.847 1.00 45.53 406 LYS A CA 1
ATOM 3215 C C . LYS A 1 406 ? 14.483 27.218 25.371 1.00 45.53 406 LYS A C 1
ATOM 3217 O O . LYS A 1 406 ? 14.041 28.311 25.049 1.00 45.53 406 LYS A O 1
ATOM 3222 N N . ALA A 1 407 ? 14.915 26.341 24.464 1.00 42.66 407 ALA A N 1
ATOM 3223 C CA . ALA A 1 407 ? 14.893 26.594 23.021 1.00 42.66 407 ALA A CA 1
ATOM 3224 C C . ALA A 1 407 ? 13.466 26.678 22.450 1.00 42.66 407 ALA A C 1
ATOM 3226 O O . ALA A 1 407 ? 13.227 27.403 21.486 1.00 42.66 407 ALA A O 1
ATOM 3227 N N . ARG A 1 408 ? 12.519 25.947 23.048 1.00 41.56 408 ARG A N 1
ATOM 3228 C CA . ARG A 1 408 ? 11.085 26.018 22.748 1.00 41.56 408 ARG A CA 1
ATOM 3229 C C . ARG A 1 408 ? 10.477 27.349 23.199 1.00 41.56 408 ARG A C 1
ATOM 3231 O O . ARG A 1 408 ? 9.667 27.901 22.461 1.00 41.56 408 ARG A O 1
ATOM 3238 N N . ASP A 1 409 ? 10.872 27.856 24.363 1.00 43.69 409 ASP A N 1
ATOM 3239 C CA . ASP A 1 409 ? 10.385 29.133 24.898 1.00 43.69 409 ASP A CA 1
ATOM 3240 C C . ASP A 1 409 ? 11.034 30.349 24.199 1.00 43.69 409 ASP A C 1
ATOM 3242 O O . ASP A 1 409 ? 10.417 31.406 24.093 1.00 43.69 409 ASP A O 1
ATOM 3246 N N . GLU A 1 410 ? 12.246 30.196 23.653 1.00 42.12 410 GLU A N 1
ATOM 3247 C CA . GLU A 1 410 ? 13.012 31.243 22.953 1.00 42.12 410 GLU A CA 1
ATOM 3248 C C . GLU A 1 410 ? 12.895 31.179 21.412 1.00 42.12 410 GLU A C 1
ATOM 3250 O O . GLU A 1 410 ? 13.818 31.607 20.726 1.00 42.12 410 GLU A O 1
ATOM 3255 N N . PHE A 1 411 ? 11.801 30.640 20.854 1.00 36.94 411 PHE A N 1
ATOM 3256 C CA . PHE A 1 411 ? 11.658 30.245 19.437 1.00 36.94 411 PHE A CA 1
ATOM 3257 C C . PHE A 1 411 ? 12.212 31.252 18.394 1.00 36.94 411 PHE A C 1
ATOM 3259 O O . PHE A 1 411 ? 11.495 32.084 17.841 1.00 36.94 411 PHE A O 1
ATOM 3266 N N . ASP A 1 412 ? 13.499 31.091 18.076 1.00 43.94 412 ASP A N 1
ATOM 3267 C CA . ASP A 1 412 ? 14.205 31.574 16.894 1.00 43.94 412 ASP A CA 1
ATOM 3268 C C . ASP A 1 412 ? 15.081 30.414 16.388 1.00 43.94 412 ASP A C 1
ATOM 3270 O O . ASP A 1 412 ? 15.932 29.872 17.107 1.00 43.94 412 ASP A O 1
ATOM 3274 N N . ALA A 1 413 ? 14.833 29.978 15.152 1.00 42.94 413 ALA A N 1
ATOM 3275 C CA . ALA A 1 413 ? 15.405 28.763 14.567 1.00 42.94 413 ALA A CA 1
ATOM 3276 C C . ALA A 1 413 ? 16.946 28.794 14.490 1.00 42.94 413 ALA A C 1
ATOM 3278 O O . ALA A 1 413 ? 17.599 27.742 14.487 1.00 42.94 413 ALA A O 1
ATOM 3279 N N . ASP A 1 414 ? 17.536 29.990 14.479 1.00 44.12 414 ASP A N 1
ATOM 3280 C CA . ASP A 1 414 ? 18.986 30.191 14.452 1.00 44.12 414 ASP A CA 1
ATOM 3281 C C . ASP A 1 414 ? 19.653 29.979 15.823 1.00 44.12 414 ASP A C 1
ATOM 3283 O O . ASP A 1 414 ? 20.808 29.536 15.893 1.00 44.12 414 ASP A O 1
ATOM 3287 N N . SER A 1 415 ? 18.927 30.206 16.921 1.00 45.62 415 SER A N 1
ATOM 3288 C CA . SER A 1 415 ? 19.418 29.957 18.284 1.00 45.62 415 SER A CA 1
ATOM 3289 C C . SER A 1 415 ? 19.458 28.463 18.606 1.00 45.62 415 SER A C 1
ATOM 3291 O O . SER A 1 415 ? 20.446 27.983 19.165 1.00 45.62 415 SER A O 1
ATOM 3293 N N . ALA A 1 416 ? 18.466 27.688 18.152 1.00 41.69 416 ALA A N 1
ATOM 3294 C CA . ALA A 1 416 ? 18.455 26.231 18.314 1.00 41.69 416 ALA A CA 1
ATOM 3295 C C . ALA A 1 416 ? 19.646 25.558 17.602 1.00 41.69 416 ALA A C 1
ATOM 3297 O O . ALA A 1 416 ? 20.337 24.725 18.193 1.00 41.69 416 ALA A O 1
ATOM 3298 N N . LYS A 1 417 ? 19.968 25.973 16.366 1.00 40.75 417 LYS A N 1
ATOM 3299 C CA . LYS A 1 417 ? 21.144 25.473 15.624 1.00 40.75 417 LYS A CA 1
ATOM 3300 C C . LYS A 1 417 ? 22.470 25.784 16.325 1.00 40.75 417 LYS A C 1
ATOM 3302 O O . LYS A 1 417 ? 23.360 24.930 16.360 1.00 40.75 417 LYS A O 1
ATOM 3307 N N . LYS A 1 418 ? 22.615 26.985 16.897 1.00 45.81 418 LYS A N 1
ATOM 3308 C CA . LYS A 1 418 ? 23.823 27.386 17.642 1.00 45.81 418 LYS A CA 1
ATOM 3309 C C . LYS A 1 418 ? 23.976 26.606 18.948 1.00 45.81 418 LYS A C 1
ATOM 3311 O O . LYS A 1 418 ? 25.084 26.159 19.250 1.00 45.81 418 LYS A O 1
ATOM 3316 N N . SER A 1 419 ? 22.880 26.371 19.668 1.00 45.59 419 SER A N 1
ATOM 3317 C CA . SER A 1 419 ? 22.874 25.575 20.900 1.00 45.59 419 SER A CA 1
ATOM 3318 C C . SER A 1 419 ? 23.240 24.112 20.639 1.00 45.59 419 SER A C 1
ATOM 3320 O O . SER A 1 419 ? 24.141 23.588 21.291 1.00 45.59 419 SER A O 1
ATOM 3322 N N . VAL A 1 420 ? 22.677 23.479 19.602 1.00 40.06 420 VAL A N 1
ATOM 3323 C CA . VAL A 1 420 ? 23.045 22.099 19.226 1.00 40.06 420 VAL A CA 1
ATOM 3324 C C . VAL A 1 420 ? 24.520 21.993 18.803 1.00 40.06 420 VAL A C 1
ATOM 3326 O O . VAL A 1 420 ? 25.216 21.062 19.207 1.00 40.06 420 VAL A O 1
ATOM 3329 N N . SER A 1 421 ? 25.054 22.974 18.065 1.00 41.97 421 SER A N 1
ATOM 3330 C CA . SER A 1 421 ? 26.477 23.000 17.681 1.00 41.97 421 SER A CA 1
ATOM 3331 C C . SER A 1 421 ? 27.424 23.174 18.885 1.00 41.97 421 SER A C 1
ATOM 3333 O O . SER A 1 421 ? 28.489 22.551 18.942 1.00 41.97 421 SER A O 1
ATOM 3335 N N . SER A 1 422 ? 27.021 23.972 19.879 1.00 43.44 422 SER A N 1
ATOM 3336 C CA . SER A 1 422 ? 27.727 24.133 21.160 1.00 43.44 422 SER A CA 1
ATOM 3337 C C . SER A 1 422 ? 27.775 22.824 21.965 1.00 43.44 422 SER A C 1
ATOM 3339 O O . SER A 1 422 ? 28.835 22.438 22.472 1.00 43.44 422 SER A O 1
ATOM 3341 N N . VAL A 1 423 ? 26.663 22.083 22.010 1.00 42.62 423 VAL A N 1
ATOM 3342 C CA . VAL A 1 423 ? 26.570 20.778 22.687 1.00 42.62 423 VAL A CA 1
ATOM 3343 C C . VAL A 1 423 ? 27.475 19.738 22.018 1.00 42.62 423 VAL A C 1
ATOM 3345 O O . VAL A 1 423 ? 28.237 19.053 22.703 1.00 42.62 423 VAL A O 1
ATOM 3348 N N . VAL A 1 424 ? 27.489 19.679 20.681 1.00 42.25 424 VAL A N 1
ATOM 3349 C CA . VAL A 1 424 ? 28.370 18.775 19.915 1.00 42.25 424 VAL A CA 1
ATOM 3350 C C . VAL A 1 424 ? 29.850 19.089 20.161 1.00 42.25 424 VAL A C 1
ATOM 3352 O O . VAL A 1 424 ? 30.638 18.170 20.389 1.00 42.25 424 VAL A O 1
ATOM 3355 N N . LYS A 1 425 ? 30.237 20.373 20.210 1.00 45.94 425 LYS A N 1
ATOM 3356 C CA . LYS A 1 425 ? 31.616 20.782 20.539 1.00 45.94 425 LYS A CA 1
ATOM 3357 C C . LYS A 1 425 ? 32.008 20.416 21.969 1.00 45.94 425 LYS A C 1
ATOM 3359 O O . LYS A 1 425 ? 33.117 19.933 22.197 1.00 45.94 425 LYS A O 1
ATOM 3364 N N . THR A 1 426 ? 31.106 20.605 22.930 1.00 44.56 426 THR A N 1
ATOM 3365 C CA . THR A 1 426 ? 31.337 20.247 24.341 1.00 44.56 426 THR A CA 1
ATOM 3366 C C . THR A 1 426 ? 31.504 18.732 24.503 1.00 44.56 426 THR A C 1
ATOM 3368 O O . THR A 1 426 ? 32.400 18.274 25.216 1.00 44.56 426 THR A O 1
ATOM 3371 N N . HIS A 1 427 ? 30.702 17.942 23.782 1.00 41.66 427 HIS A N 1
ATOM 3372 C CA . HIS A 1 427 ? 30.786 16.481 23.778 1.00 41.66 427 HIS A CA 1
ATOM 3373 C C . HIS A 1 427 ? 32.052 15.954 23.075 1.00 41.66 427 HIS A C 1
ATOM 3375 O O . HIS A 1 427 ? 32.693 15.020 23.561 1.00 41.66 427 HIS A O 1
ATOM 3381 N N . GLN A 1 428 ? 32.479 16.584 21.976 1.00 42.06 428 GLN A N 1
ATOM 3382 C CA . GLN A 1 428 ? 33.754 16.280 21.313 1.00 42.06 428 GLN A CA 1
ATOM 3383 C C . GLN A 1 428 ? 34.962 16.606 22.203 1.00 42.06 428 GLN A C 1
ATOM 3385 O O . GLN A 1 428 ? 35.919 15.833 22.255 1.00 42.06 428 GLN A O 1
ATOM 3390 N N . LEU A 1 429 ? 34.921 17.707 22.960 1.00 44.03 429 LEU A N 1
ATOM 3391 C CA . LEU A 1 429 ? 35.960 18.053 23.940 1.00 44.03 429 LEU A CA 1
ATOM 3392 C C . LEU A 1 429 ? 36.018 17.060 25.109 1.00 44.03 429 LEU A C 1
ATOM 3394 O O . LEU A 1 429 ? 37.105 16.756 25.597 1.00 44.03 429 LEU A O 1
ATOM 3398 N N . TYR A 1 430 ? 34.867 16.534 25.533 1.00 41.22 430 TYR A N 1
ATOM 3399 C CA . TYR A 1 430 ? 34.776 15.510 26.573 1.00 41.22 430 TYR A CA 1
ATOM 3400 C C . TYR A 1 430 ? 35.361 14.167 26.106 1.00 41.22 430 TYR A C 1
ATOM 3402 O O . TYR A 1 430 ? 36.248 13.615 26.757 1.00 41.22 430 TYR A O 1
ATOM 3410 N N . THR A 1 431 ? 34.938 13.684 24.935 1.00 40.03 431 THR A N 1
ATOM 3411 C CA . THR A 1 431 ? 35.340 12.378 24.373 1.00 40.03 431 THR A CA 1
ATOM 3412 C C . THR A 1 431 ? 36.794 12.328 23.894 1.00 40.03 431 THR A C 1
ATOM 3414 O O . THR A 1 431 ? 37.415 11.266 23.927 1.00 40.03 431 THR A O 1
ATOM 3417 N N . SER A 1 432 ? 37.377 13.468 23.509 1.00 38.38 432 SER A N 1
ATOM 3418 C CA . SER A 1 432 ? 38.791 13.568 23.108 1.00 38.38 432 SER A CA 1
ATOM 3419 C C . SER A 1 432 ? 39.770 13.703 24.283 1.00 38.38 432 SER A C 1
ATOM 3421 O O . SER A 1 432 ? 40.978 13.532 24.105 1.00 38.38 432 SER A O 1
ATOM 3423 N N . SER A 1 433 ? 39.286 13.962 25.503 1.00 39.53 433 SER A N 1
ATOM 3424 C CA . SER A 1 433 ? 40.135 14.098 26.688 1.00 39.53 433 SER A CA 1
ATOM 3425 C C . SER A 1 433 ? 40.200 12.800 27.503 1.00 39.53 433 SER A C 1
ATOM 3427 O O . SER A 1 433 ? 39.372 12.541 28.368 1.00 39.53 433 SER A O 1
ATOM 3429 N N . ARG A 1 434 ? 41.239 11.980 27.289 1.00 41.28 434 ARG A N 1
ATOM 3430 C CA . ARG A 1 434 ? 41.610 10.877 28.205 1.00 41.28 434 ARG A CA 1
ATOM 3431 C C . ARG A 1 434 ? 42.306 11.415 29.468 1.00 41.28 434 ARG A C 1
ATOM 3433 O O . ARG A 1 434 ? 43.455 11.080 29.738 1.00 41.28 434 ARG A O 1
ATOM 3440 N N . GLY A 1 435 ? 41.653 12.310 30.207 1.00 40.59 435 GLY A N 1
ATOM 3441 C CA . GLY A 1 435 ? 42.234 12.991 31.369 1.00 40.59 435 GLY A CA 1
ATOM 3442 C C . GLY A 1 435 ? 41.334 12.943 32.601 1.00 40.59 435 GLY A C 1
ATOM 3443 O O . GLY A 1 435 ? 40.114 12.963 32.488 1.00 40.59 435 GLY A O 1
ATOM 3444 N N . SER A 1 436 ? 41.951 12.886 33.784 1.00 40.41 436 SER A N 1
ATOM 3445 C CA . SER A 1 436 ? 41.266 12.787 35.076 1.00 40.41 436 SER A CA 1
ATOM 3446 C C . SER A 1 436 ? 40.325 13.980 35.364 1.00 40.41 436 SER A C 1
ATOM 3448 O O . SER A 1 436 ? 40.545 15.082 34.847 1.00 40.41 436 SER A O 1
ATOM 3450 N N . PRO A 1 437 ? 39.310 13.812 36.241 1.00 40.47 437 PRO A N 1
ATOM 3451 C CA . PRO A 1 437 ? 38.267 14.816 36.513 1.00 40.47 437 PRO A CA 1
ATOM 3452 C C . PRO A 1 437 ? 38.778 16.221 36.892 1.00 40.47 437 PRO A C 1
ATOM 3454 O O . PRO A 1 437 ? 38.108 17.224 36.641 1.00 40.47 437 PRO A O 1
ATOM 3457 N N . GLY A 1 438 ? 39.992 16.329 37.447 1.00 37.56 438 GLY A N 1
ATOM 3458 C CA . GLY A 1 438 ? 40.599 17.607 37.838 1.00 37.56 438 GLY A CA 1
ATOM 3459 C C . GLY A 1 438 ? 40.936 18.541 36.665 1.00 37.56 438 GLY A C 1
ATOM 3460 O O . GLY A 1 438 ? 40.833 19.762 36.808 1.00 37.56 438 GLY A O 1
ATOM 3461 N N . LEU A 1 439 ? 41.274 17.996 35.489 1.00 40.00 439 LEU A N 1
ATOM 3462 C CA . LEU A 1 439 ? 41.624 18.772 34.286 1.00 40.00 439 LEU A CA 1
ATOM 3463 C C . LEU A 1 439 ? 40.401 19.421 33.620 1.00 40.00 439 LEU A C 1
ATOM 3465 O O . LEU A 1 439 ? 40.512 20.503 33.039 1.00 40.00 439 LEU A O 1
ATOM 3469 N N . PHE A 1 440 ? 39.227 18.804 33.761 1.00 42.41 440 PHE A N 1
ATOM 3470 C CA . PHE A 1 440 ? 37.965 19.287 33.199 1.00 42.41 440 PHE A CA 1
ATOM 3471 C C . PHE A 1 440 ? 37.486 20.581 33.883 1.00 42.41 440 PHE A C 1
ATOM 3473 O O . PHE A 1 440 ? 37.132 21.552 33.214 1.00 42.41 440 PHE A O 1
ATOM 3480 N N . SER A 1 441 ? 37.605 20.658 35.216 1.00 39.66 441 SER A N 1
ATOM 3481 C CA . SER A 1 441 ? 37.205 21.842 35.999 1.00 39.66 441 SER A CA 1
ATOM 3482 C C . SER A 1 441 ? 38.053 23.099 35.729 1.00 39.66 441 SER A C 1
ATOM 3484 O O . SER A 1 441 ? 37.574 24.224 35.902 1.00 39.66 441 SER A O 1
ATOM 3486 N N . ARG A 1 442 ? 39.313 22.927 35.295 1.00 38.94 442 ARG A N 1
ATOM 3487 C CA . ARG A 1 442 ? 40.205 24.032 34.899 1.00 38.94 442 ARG A CA 1
ATOM 3488 C C . ARG A 1 442 ? 39.949 24.496 33.467 1.00 38.94 442 ARG A C 1
ATOM 3490 O O . ARG A 1 442 ? 39.970 25.698 33.225 1.00 38.94 442 ARG A O 1
ATOM 3497 N N . LYS A 1 443 ? 39.658 23.580 32.534 1.00 41.38 443 LYS A N 1
ATOM 3498 C CA . LYS A 1 443 ? 39.336 23.936 31.139 1.00 41.38 443 LYS A CA 1
ATOM 3499 C C . LYS A 1 443 ? 37.994 24.663 31.011 1.00 41.38 443 LYS A C 1
ATOM 3501 O O . LYS A 1 443 ? 37.915 25.635 30.264 1.00 41.38 443 LYS A O 1
ATOM 3506 N N . LEU A 1 444 ? 36.979 24.272 31.786 1.00 40.16 444 LEU A N 1
ATOM 3507 C CA . LEU A 1 444 ? 35.691 24.981 31.815 1.00 40.16 444 LEU A CA 1
ATOM 3508 C C . LEU A 1 444 ? 35.827 26.425 32.322 1.00 40.16 444 LEU A C 1
ATOM 3510 O O . LEU A 1 444 ? 35.237 27.328 31.740 1.00 40.16 444 LEU A O 1
ATOM 3514 N N . ARG A 1 445 ? 36.681 26.665 33.327 1.00 38.56 445 ARG A N 1
ATOM 3515 C CA . ARG A 1 445 ? 36.952 28.018 33.845 1.00 38.56 445 ARG A CA 1
ATOM 3516 C C . ARG A 1 445 ? 37.699 28.929 32.868 1.00 38.56 445 ARG A C 1
ATOM 3518 O O . ARG A 1 445 ? 37.497 30.133 32.912 1.00 38.56 445 ARG A O 1
ATOM 3525 N N . GLY A 1 446 ? 38.540 28.376 31.994 1.00 34.66 446 GLY A N 1
ATOM 3526 C CA . GLY A 1 446 ? 39.274 29.160 30.992 1.00 34.66 446 GLY A CA 1
ATOM 3527 C C . GLY A 1 446 ? 38.476 29.480 29.723 1.00 34.66 446 GLY A C 1
ATOM 3528 O O . GLY A 1 446 ? 38.839 30.398 29.000 1.00 34.66 446 GLY A O 1
ATOM 3529 N N . SER A 1 447 ? 37.399 28.736 29.448 1.00 39.31 447 SER A N 1
ATOM 3530 C CA . SER A 1 447 ? 36.636 28.845 28.191 1.00 39.31 447 SER A CA 1
ATOM 3531 C C . SER A 1 447 ? 35.473 29.842 28.265 1.00 39.31 447 SER A C 1
ATOM 3533 O O . SER A 1 447 ? 34.859 30.142 27.247 1.00 39.31 447 SER A O 1
ATOM 3535 N N . TRP A 1 448 ? 35.155 30.335 29.464 1.00 36.97 448 TRP A N 1
ATOM 3536 C CA . TRP A 1 448 ? 34.071 31.282 29.728 1.00 36.97 448 TRP A CA 1
ATOM 3537 C C . TRP A 1 448 ? 34.660 32.604 30.235 1.00 36.97 448 TRP A C 1
ATOM 3539 O O . TRP A 1 448 ? 34.522 32.963 31.401 1.00 36.97 448 TRP A O 1
ATOM 3549 N N . SER A 1 449 ? 35.358 33.333 29.360 1.00 32.00 449 SER A N 1
ATOM 3550 C CA . SER A 1 449 ? 35.630 34.756 29.576 1.00 32.00 449 SER A CA 1
ATOM 3551 C C . SER A 1 449 ? 34.486 35.567 28.968 1.00 32.00 449 SER A C 1
ATOM 3553 O O . SER A 1 449 ? 34.327 35.611 27.749 1.00 32.00 449 SER A O 1
ATOM 3555 N N . PHE A 1 450 ? 33.676 36.175 29.831 1.00 34.62 450 PHE A N 1
ATOM 3556 C CA . PHE A 1 450 ? 32.544 37.022 29.469 1.00 34.62 450 PHE A CA 1
ATOM 3557 C C . PHE A 1 450 ? 33.005 38.300 28.753 1.00 34.62 450 PHE A C 1
ATOM 3559 O O . PHE A 1 450 ? 33.632 39.171 29.353 1.00 34.62 450 PHE A O 1
ATOM 3566 N N . SER A 1 451 ? 32.605 38.455 27.493 1.00 32.16 451 SER A N 1
ATOM 3567 C CA . SER A 1 451 ? 32.469 39.756 26.836 1.00 32.16 451 SER A CA 1
ATOM 3568 C C . SER A 1 451 ? 31.041 39.893 26.319 1.00 32.16 451 SER A C 1
ATOM 3570 O O . SER A 1 451 ? 30.776 39.701 25.140 1.00 32.16 451 SER A O 1
ATOM 3572 N N . ASN A 1 452 ? 30.114 40.137 27.241 1.00 30.66 452 ASN A N 1
ATOM 3573 C CA . ASN A 1 452 ? 28.864 40.851 26.995 1.00 30.66 452 ASN A CA 1
ATOM 3574 C C . ASN A 1 452 ? 28.325 41.270 28.364 1.00 30.66 452 ASN A C 1
ATOM 3576 O O . ASN A 1 452 ? 27.839 40.451 29.141 1.00 30.66 452 ASN A O 1
ATOM 3580 N N . ARG A 1 453 ? 28.522 42.549 28.689 1.00 32.91 453 ARG A N 1
ATOM 3581 C CA . ARG A 1 453 ? 27.806 43.224 29.770 1.00 32.91 453 ARG A CA 1
ATOM 3582 C C . ARG A 1 453 ? 26.391 43.449 29.247 1.00 32.91 453 ARG A C 1
ATOM 3584 O O . ARG A 1 453 ? 26.290 44.052 28.189 1.00 32.91 453 ARG A O 1
ATOM 3591 N N . ASP A 1 454 ? 25.391 42.863 29.910 1.00 36.12 454 ASP A N 1
ATOM 3592 C CA . ASP A 1 454 ? 23.995 43.342 30.042 1.00 36.12 454 ASP A CA 1
ATOM 3593 C C . ASP A 1 454 ? 23.033 42.198 30.435 1.00 36.12 454 ASP A C 1
ATOM 3595 O O . ASP A 1 454 ? 22.026 41.938 29.783 1.00 36.12 454 ASP A O 1
ATOM 3599 N N . LEU A 1 455 ? 23.328 41.502 31.539 1.00 33.25 455 LEU A N 1
ATOM 3600 C CA . LEU A 1 455 ? 22.367 40.636 32.236 1.00 33.25 455 LEU A CA 1
ATOM 3601 C C . LEU A 1 455 ? 22.517 40.826 33.758 1.00 33.25 455 LEU A C 1
ATOM 3603 O O . LEU A 1 455 ? 23.652 40.894 34.234 1.00 33.25 455 LEU A O 1
ATOM 3607 N N . PRO A 1 456 ? 21.422 40.890 34.543 1.00 30.12 456 PRO A N 1
ATOM 3608 C CA . PRO A 1 456 ? 21.466 41.205 35.972 1.00 30.12 456 PRO A CA 1
ATOM 3609 C C . PRO A 1 456 ? 21.572 39.950 36.858 1.00 30.12 456 PRO A C 1
ATOM 3611 O O . PRO A 1 456 ? 20.950 39.885 37.912 1.00 30.12 456 PRO A O 1
ATOM 3614 N N . ILE A 1 457 ? 22.318 38.922 36.441 1.00 34.59 457 ILE A N 1
ATOM 3615 C CA . ILE A 1 457 ? 22.467 37.689 37.230 1.00 34.59 457 ILE A CA 1
ATOM 3616 C C . ILE A 1 457 ? 23.950 37.349 37.348 1.00 34.59 457 ILE A C 1
ATOM 3618 O O . ILE A 1 457 ? 24.584 36.946 36.375 1.00 34.59 457 ILE A O 1
ATOM 3622 N N . ASP A 1 458 ? 24.491 37.511 38.555 1.00 34.09 458 ASP A N 1
ATOM 3623 C CA . ASP A 1 458 ? 25.874 37.175 38.890 1.00 34.09 458 ASP A CA 1
ATOM 3624 C C . ASP A 1 458 ? 25.895 35.803 39.589 1.00 34.09 458 ASP A C 1
ATOM 3626 O O . ASP A 1 458 ? 25.437 35.659 40.724 1.00 34.09 458 ASP A O 1
ATOM 3630 N N . ILE A 1 459 ? 26.361 34.759 38.895 1.00 36.12 459 ILE A N 1
ATOM 3631 C CA . ILE A 1 459 ? 26.467 33.399 39.453 1.00 36.12 459 ILE A CA 1
ATOM 3632 C C . ILE A 1 459 ? 27.868 33.231 40.038 1.00 36.12 459 ILE A C 1
ATOM 3634 O O . ILE A 1 459 ? 28.818 32.890 39.332 1.00 36.12 459 ILE A O 1
ATOM 3638 N N . GLN A 1 460 ? 28.000 33.431 41.347 1.00 32.72 460 GLN A N 1
ATOM 3639 C CA . GLN A 1 460 ? 29.271 33.273 42.055 1.00 32.72 460 GLN A CA 1
ATOM 3640 C C . GLN A 1 460 ? 29.337 31.940 42.822 1.00 32.72 460 GLN A C 1
ATOM 3642 O O . GLN A 1 460 ? 29.354 31.903 44.045 1.00 32.72 460 GLN A O 1
ATOM 3647 N N . GLY A 1 461 ? 29.430 30.826 42.088 1.00 34.78 461 GLY A N 1
ATOM 3648 C CA . GLY A 1 461 ? 30.001 29.572 42.606 1.00 34.78 461 GLY A CA 1
ATOM 3649 C C . GLY A 1 461 ? 29.039 28.433 42.985 1.00 34.78 461 GLY A C 1
ATOM 3650 O O . GLY A 1 461 ? 27.906 28.632 43.406 1.00 34.78 461 GLY A O 1
ATOM 3651 N N . LEU A 1 462 ? 29.554 27.206 42.832 1.00 30.03 462 LEU A N 1
ATOM 3652 C CA . LEU A 1 462 ? 28.990 25.937 43.305 1.00 30.03 462 LEU A CA 1
ATOM 3653 C C . LEU A 1 462 ? 29.825 25.468 44.501 1.00 30.03 462 LEU A C 1
ATOM 3655 O O . LEU A 1 462 ? 31.032 25.259 44.348 1.00 30.03 462 LEU A O 1
ATOM 3659 N N . THR A 1 463 ? 29.195 25.256 45.655 1.00 33.50 463 THR A N 1
ATOM 3660 C CA . THR A 1 463 ? 29.877 24.721 46.841 1.00 33.50 463 THR A CA 1
ATOM 3661 C C . THR A 1 463 ? 29.245 23.394 47.240 1.00 33.50 463 THR A C 1
ATOM 3663 O O . THR A 1 463 ? 28.040 23.304 47.449 1.00 33.50 463 THR A O 1
ATOM 3666 N N . LEU A 1 464 ? 30.072 22.355 47.356 1.00 29.42 464 LEU A N 1
ATOM 3667 C CA . LEU A 1 464 ? 29.695 21.082 47.966 1.00 29.42 464 LEU A CA 1
ATOM 3668 C C . LEU A 1 464 ? 29.836 21.221 49.482 1.00 29.42 464 LEU A C 1
ATOM 3670 O O . LEU A 1 464 ? 30.955 21.267 49.992 1.00 29.42 464 LEU A O 1
ATOM 3674 N N . THR A 1 465 ? 28.724 21.280 50.205 1.00 35.06 465 THR A N 1
ATOM 3675 C CA . THR A 1 465 ? 28.731 21.156 51.666 1.00 35.06 465 THR A CA 1
ATOM 3676 C C . THR A 1 465 ? 28.387 19.729 52.053 1.00 35.06 465 THR A C 1
ATOM 3678 O O . THR A 1 465 ? 27.379 19.178 51.617 1.00 35.06 465 THR A O 1
ATOM 3681 N N . ARG A 1 466 ? 29.244 19.123 52.873 1.00 32.22 466 ARG A N 1
ATOM 3682 C CA . ARG A 1 466 ? 29.006 17.808 53.458 1.00 32.22 466 ARG A CA 1
ATOM 3683 C C . ARG A 1 466 ? 28.333 18.032 54.807 1.00 32.22 466 ARG A C 1
ATOM 3685 O O . ARG A 1 466 ? 28.999 18.450 55.748 1.00 32.22 466 ARG A O 1
ATOM 3692 N N . ASP A 1 467 ? 27.026 17.820 54.873 1.00 34.75 467 ASP A N 1
ATOM 3693 C CA . ASP A 1 467 ? 26.313 17.832 56.146 1.00 34.75 467 ASP A CA 1
ATOM 3694 C C . ASP A 1 467 ? 26.641 16.531 56.893 1.00 34.75 467 ASP A C 1
ATOM 3696 O O . ASP A 1 467 ? 26.464 15.437 56.357 1.00 34.75 467 ASP A O 1
ATOM 3700 N N . CYS A 1 468 ? 27.183 16.628 58.107 1.00 35.91 468 CYS A N 1
ATOM 3701 C CA . CYS A 1 468 ? 27.646 15.464 58.872 1.00 35.91 468 CYS A CA 1
ATOM 3702 C C . CYS A 1 468 ? 26.495 14.597 59.418 1.00 35.91 468 CYS A C 1
ATOM 3704 O O . CYS A 1 468 ? 26.759 13.604 60.093 1.00 35.91 468 CYS A O 1
ATOM 3706 N N . SER A 1 469 ? 25.238 14.953 59.136 1.00 38.50 469 SER A N 1
ATOM 3707 C CA . SER A 1 469 ? 24.045 14.240 59.605 1.00 38.50 469 SER A CA 1
ATOM 3708 C C . SER A 1 469 ? 23.200 13.583 58.500 1.00 38.50 469 SER A C 1
ATOM 3710 O O . SER A 1 469 ? 22.273 12.842 58.821 1.00 38.50 469 SER A O 1
ATOM 3712 N N . ALA A 1 470 ? 23.534 13.770 57.216 1.00 40.31 470 ALA A N 1
ATOM 3713 C CA . ALA A 1 470 ? 22.807 13.174 56.091 1.00 40.31 470 ALA A CA 1
ATOM 3714 C C . ALA A 1 470 ? 23.622 12.060 55.406 1.00 40.31 470 ALA A C 1
ATOM 3716 O O . ALA A 1 470 ? 24.813 12.212 55.135 1.00 40.31 470 ALA A O 1
ATOM 3717 N N . SER A 1 471 ? 22.975 10.933 55.089 1.00 36.72 471 SER A N 1
ATOM 3718 C CA . SER A 1 471 ? 23.592 9.790 54.393 1.00 36.72 471 SER A CA 1
ATOM 3719 C C . SER A 1 471 ? 23.814 10.013 52.892 1.00 36.72 471 SER A C 1
ATOM 3721 O O . SER A 1 471 ? 24.385 9.148 52.232 1.00 36.72 471 SER A O 1
ATOM 3723 N N . GLU A 1 472 ? 23.412 11.163 52.348 1.00 33.47 472 GLU A N 1
ATOM 3724 C CA . GLU A 1 472 ? 23.640 11.539 50.952 1.00 33.47 472 GLU A CA 1
ATOM 3725 C C . GLU A 1 472 ? 24.139 12.990 50.844 1.00 33.47 472 GLU A C 1
ATOM 3727 O O . GLU A 1 472 ? 23.677 13.859 51.587 1.00 33.47 472 GLU A O 1
ATOM 3732 N N . PRO A 1 473 ? 25.084 13.287 49.930 1.00 33.47 473 PRO A N 1
ATOM 3733 C CA . PRO A 1 473 ? 25.510 14.656 49.672 1.00 33.47 473 PRO A CA 1
ATOM 3734 C C . PRO A 1 473 ? 24.400 15.439 48.959 1.00 33.47 473 PRO A C 1
ATOM 3736 O O . PRO A 1 473 ? 24.009 15.102 47.843 1.00 33.47 473 PRO A O 1
ATOM 3739 N N . SER A 1 474 ? 23.933 16.527 49.568 1.00 35.91 474 SER A N 1
ATOM 3740 C CA . SER A 1 474 ? 23.024 17.482 48.930 1.00 35.91 474 SER A CA 1
ATOM 3741 C C . SER A 1 474 ? 23.802 18.594 48.219 1.00 35.91 474 SER A C 1
ATOM 3743 O O . SER A 1 474 ? 24.717 19.185 48.795 1.00 35.91 474 SER A O 1
ATOM 3745 N N . ILE A 1 475 ? 23.418 18.916 46.981 1.00 35.03 475 ILE A N 1
ATOM 3746 C CA . ILE A 1 475 ? 23.916 20.093 46.254 1.00 35.03 475 ILE A CA 1
ATOM 3747 C C . ILE A 1 475 ? 22.936 21.242 46.491 1.00 35.03 475 ILE A C 1
ATOM 3749 O O . ILE A 1 475 ? 21.783 21.163 46.074 1.00 35.03 475 ILE A O 1
ATOM 3753 N N . SER A 1 476 ? 23.407 22.317 47.119 1.00 33.72 476 SER A N 1
ATOM 3754 C CA . SER A 1 476 ? 22.626 23.539 47.321 1.00 33.72 476 SER A CA 1
ATOM 3755 C C . SER A 1 476 ? 23.097 24.619 46.352 1.00 33.72 476 SER A C 1
ATOM 3757 O O . SER A 1 476 ? 24.284 24.938 46.296 1.00 33.72 476 SER A O 1
ATOM 3759 N N . ILE A 1 477 ? 22.166 25.196 45.592 1.00 35.97 477 ILE A N 1
ATOM 3760 C CA . ILE A 1 477 ? 22.416 26.364 44.740 1.00 35.97 477 ILE A CA 1
ATOM 3761 C C . ILE A 1 477 ? 21.932 27.590 45.514 1.00 35.97 477 ILE A C 1
ATOM 3763 O O . ILE A 1 477 ? 20.742 27.711 45.798 1.00 35.97 477 ILE A O 1
ATOM 3767 N N . ILE A 1 478 ? 22.852 28.477 45.893 1.00 32.38 478 ILE A N 1
ATOM 3768 C CA . ILE A 1 478 ? 22.515 29.717 46.599 1.00 32.38 478 ILE A CA 1
ATOM 3769 C C . ILE A 1 478 ? 22.323 30.819 45.559 1.00 32.38 478 ILE A C 1
ATOM 3771 O O . ILE A 1 478 ? 23.261 31.183 44.853 1.00 32.38 478 ILE A O 1
ATOM 3775 N N . TYR A 1 479 ? 21.111 31.365 45.487 1.00 31.03 479 TYR A N 1
ATOM 3776 C CA . TYR A 1 479 ? 20.827 32.586 44.740 1.00 31.03 479 TYR A CA 1
ATOM 3777 C C . TYR A 1 479 ? 20.978 33.773 45.690 1.00 31.03 479 TYR A C 1
ATOM 3779 O O . TYR A 1 479 ? 20.252 33.862 46.679 1.00 31.03 479 TYR A O 1
ATOM 3787 N N . ILE A 1 480 ? 21.910 34.685 45.409 1.00 30.69 480 ILE A N 1
ATOM 3788 C CA . ILE A 1 480 ? 21.953 35.980 46.093 1.00 30.69 480 ILE A CA 1
ATOM 3789 C C . ILE A 1 480 ? 21.272 36.984 45.172 1.00 30.69 480 ILE A C 1
ATOM 3791 O O . ILE A 1 480 ? 21.797 37.314 44.112 1.00 30.69 480 ILE A O 1
ATOM 3795 N N . ASN A 1 481 ? 20.086 37.436 45.571 1.00 25.72 481 ASN A N 1
ATOM 3796 C CA . ASN A 1 481 ? 19.402 38.536 44.902 1.00 25.72 481 ASN A CA 1
ATOM 3797 C C . ASN A 1 481 ? 20.067 39.848 45.356 1.00 25.72 481 ASN A C 1
ATOM 3799 O O . ASN A 1 481 ? 20.251 40.035 46.562 1.00 25.72 481 ASN A O 1
ATOM 3803 N N . LYS A 1 482 ? 20.461 40.716 44.420 1.00 32.78 482 LYS A N 1
ATOM 3804 C CA . LYS A 1 482 ? 20.938 42.073 44.721 1.00 32.78 482 LYS A CA 1
ATOM 3805 C C . LYS A 1 482 ? 19.876 43.092 44.364 1.00 32.78 482 LYS A C 1
ATOM 3807 O O . LYS A 1 482 ? 19.346 42.986 43.238 1.00 32.78 482 LYS A O 1
#

Organism: Caligus rogercresseyi (NCBI:txid217165)

Foldseek 3Di:
DPPAAEEEQDELVVLLVLLLDPVHDLSRSLRNLLCNQPVLLVVLSVVRHHYYYPDDDPDHPPVVCPVDVVVVQLSLLLSLLSNLLQLAQDLVVCLVVSQVLVCVLCVVVVHHHDDSVSSSVSNVSSVDDHVDDAQSSLQSLVCLFQNPPSVVQLQDAPVNTDQNVVRPPPHDHDSSSNSSNVSSLVSQFCRVVALLLLLQLCLVLCVVVVVVDDPVLNVLSVLSVVVCVRRLRRRSNRSGNDRPPSSDLLSNLLSSLLSLLLLLVLQPDPVVNVVSVPPPSVVSVVSQPDPVSVVVSNVSSVVGDQDDLLSLLSSQSRDAQVSSVRSCVSVVHDPVSNLVNCVVVVPDHPNNVVVCCVPPNPVVVVVVVVVVVVVVVVVVVVVDDDPVVVVVVVVVVVVVVVVVVVCVVVDDPVVVVVVVVVVVVVVVVVVPDPDDPVVVVVVVVVVDDDDDPDDQADQDDWDFDDDPPDPDTDTDRDGDDD

Secondary structure (DSSP, 8-state):
----EEEEE--HHHHHHHHH-SSS-HHHHHHHHHHHH-GGGHHHHHHHEEEEESS------SSHHHH-HHHHHHHHHHHHHHHHHTT-S-HHHHHHHHHHHHHHHHHHTT-PPPPHHHHHHHHHHTT--TT---HHHHHHHHHHHH-S-GGGGTT--GGGPPPGGGGGTTS---HHHHHHHHHHHHHHTTTT-HHHHHHHHTTTGGGGGGGGS-HHHHHHHHHHHHHHHHHTT-TTTT-SSS--GGGSGGGSHHHHHHHHHHHHHH---HHHHHHHTTS-HHHHHHTSS-HHHHHHHHHHHHHSPPPPHHHHHHHTTTS-HHHHHHHHHHTT--HHHHHHHHHHHT---HHHHHHHHHHHHHHHHHHHHHHHHHHHHHHHHTTS--HHHHHHHHHHHHHHHHHHHHHHHT--HHHHHHHHHHHHHHHHHHHT----HHHHHHHHHHH--------S------EE---TT-SSPPEE------

pLDDT: mean 72.96, std 21.23, range [25.72, 96.56]

Radius of gyration: 28.72 Å; chains: 1; bounding box: 71×66×91 Å